Protein AF-A0A7V5FV81-F1 (afdb_monomer_lite)

Radius of gyration: 25.89 Å; chains: 1; bounding box: 70×44×74 Å

Foldseek 3Di:
DAPVLLVLLQLLVLQQCQVCPPPHPVLVVQQVVVPWDAADPVRLDGHPFTKGFPDWDQDPVLRWTWTWIDRPPDLAIEIHTEDDPCLLVPLPPLVVLVVSLVSNLVVLLVVVVCCCVVVVRDQVRYEYHHAASSLQSQLPSCLVRVHFYERELYAQPPDLPVDPQDDLDQSQVSQLDWDQPPVCVVVVHDCVSQVSQQVGYEYEFEAELDPCGQAVSSHVSCVVVNGTGYGYAYQYDHDPDNCSSDSSNSSVSSVVLVLLLQLAANVDDSRNVSSQQSLCPSRSVVSVVVVCVVLVSNVHDGNQKDKDFQSVPALVNLLDDAQQSLVCLVSLGRIGIPRTDCCVVCVPHSSPSVLDDPVSSSVSSQFSNQSSRLPAARPVNFWEWEAEPQNRDIGIHHDDDDDLPGAYEYHYHLEADDDDHDAAQHWYWYDHYVHPPVDDDTDGDGDYDPDDPDD

Secondary structure (DSSP, 8-state):
--HHHHHHHHHHHHHHHGGGGSS-HHHHHHHHHTPPEEE-TTSS-EEEEEEEEEEEEEETTTTEEEEEEEETTSS-EEEEE---TTTTT-TT-HHHHHHHHHHHHHHHHHHHHHHHHHHT--GGGEEEEEETHHHHHHHHHHHHHT-EEEEES-S----SSTTTT---S-HHHHHT-S-HHHHHHHTT--HHHHHHHHHHEEEEEEE-SSTT-S-HHHHHHHTTS----SEEEEEE-S--GGGGGSHHHHHHHHHHHHHHHTSB-TT--HHHHHHHHHTT-TTHHHHHHHHHHHTTGGGSPTT-BEEEE-TT--HHHHTT--HHHHHHHHTT-SEEEET---GGG-TTSTT-GGGS-HHHHHHHHHHHHHHH-TTS--TTSS-EEEEETTTTEEEEESSSS--TTSEEEEE--SS-------SS-EEEE--SS--TTTS-S---EEE-SS-----

pLDDT: mean 75.93, std 19.31, range [24.88, 98.44]

Structure (mmCIF, N/CA/C/O backbone):
data_AF-A0A7V5FV81-F1
#
_entry.id   AF-A0A7V5FV81-F1
#
loop_
_atom_site.group_PDB
_atom_site.id
_atom_site.type_symbol
_atom_site.label_atom_id
_atom_site.label_alt_id
_atom_site.label_comp_id
_atom_site.label_asym_id
_atom_site.label_entity_id
_atom_site.label_seq_id
_atom_site.pdbx_PDB_ins_code
_atom_site.Cartn_x
_atom_site.Cartn_y
_atom_site.Cartn_z
_atom_site.occupancy
_atom_site.B_iso_or_equiv
_atom_site.auth_seq_id
_atom_site.auth_comp_id
_atom_site.auth_asym_id
_atom_site.auth_atom_id
_atom_site.pdbx_PDB_model_num
ATOM 1 N N . MET A 1 1 ? 1.577 -15.491 2.944 1.00 59.72 1 MET A N 1
ATOM 2 C CA . MET A 1 1 ? 1.590 -14.155 2.323 1.00 59.72 1 MET A CA 1
ATOM 3 C C . MET A 1 1 ? 1.108 -14.258 0.894 1.00 59.72 1 MET A C 1
ATOM 5 O O . MET A 1 1 ? 1.432 -15.256 0.251 1.00 59.72 1 MET A O 1
ATOM 9 N N . SER A 1 2 ? 0.366 -13.258 0.423 1.00 72.44 2 SER A N 1
ATOM 10 C CA . SER A 1 2 ? -0.142 -13.234 -0.944 1.00 72.44 2 SER A CA 1
ATOM 11 C C . SER A 1 2 ? 1.021 -13.119 -1.934 1.00 72.44 2 SER A C 1
ATOM 13 O O . SER A 1 2 ? 2.073 -12.550 -1.624 1.00 72.44 2 SER A O 1
ATOM 15 N N . SER A 1 3 ? 0.848 -13.672 -3.135 1.00 80.81 3 SER A N 1
ATOM 16 C CA . SER A 1 3 ? 1.830 -13.530 -4.218 1.00 80.81 3 SER A CA 1
ATOM 17 C C . SER A 1 3 ? 2.039 -12.067 -4.614 1.00 80.81 3 SER A C 1
ATOM 19 O O . SER A 1 3 ? 3.129 -11.689 -5.023 1.00 80.81 3 SER A O 1
ATOM 21 N N . GLU A 1 4 ? 1.009 -11.237 -4.460 1.00 86.44 4 GLU A N 1
ATOM 22 C CA . GLU A 1 4 ? 1.041 -9.813 -4.788 1.00 86.44 4 GLU A CA 1
ATOM 23 C C . GLU A 1 4 ? 1.966 -9.016 -3.859 1.00 86.44 4 GLU A C 1
ATOM 25 O O . GLU A 1 4 ? 2.822 -8.284 -4.348 1.00 86.44 4 GLU A O 1
ATOM 30 N N . ASN A 1 5 ? 1.891 -9.224 -2.537 1.00 89.31 5 ASN A N 1
ATOM 31 C CA . ASN A 1 5 ? 2.769 -8.532 -1.582 1.00 89.31 5 ASN A CA 1
ATOM 32 C C . ASN A 1 5 ? 4.256 -8.832 -1.854 1.00 89.31 5 ASN A C 1
ATOM 34 O O . ASN A 1 5 ? 5.115 -7.965 -1.691 1.00 89.31 5 ASN A O 1
ATOM 38 N N . GLN A 1 6 ? 4.570 -10.062 -2.278 1.00 89.25 6 GLN A N 1
ATOM 39 C CA . GLN A 1 6 ? 5.933 -10.447 -2.658 1.00 89.25 6 GLN A CA 1
ATOM 40 C C . GLN A 1 6 ? 6.390 -9.727 -3.929 1.00 89.25 6 GLN A C 1
ATOM 42 O O . GLN A 1 6 ? 7.508 -9.221 -3.966 1.00 89.25 6 GLN A O 1
ATOM 47 N N . ILE A 1 7 ? 5.518 -9.630 -4.938 1.00 92.88 7 ILE A N 1
ATOM 48 C CA . ILE A 1 7 ? 5.812 -8.895 -6.173 1.00 92.88 7 ILE A CA 1
ATOM 49 C C . ILE A 1 7 ? 6.051 -7.414 -5.869 1.00 92.88 7 ILE A C 1
ATOM 51 O O . ILE A 1 7 ? 7.050 -6.874 -6.332 1.00 92.88 7 ILE A O 1
ATOM 55 N N . ILE A 1 8 ? 5.205 -6.771 -5.055 1.00 94.81 8 ILE A N 1
ATOM 56 C CA . ILE A 1 8 ? 5.376 -5.358 -4.674 1.00 94.81 8 ILE A CA 1
ATOM 57 C C . ILE A 1 8 ? 6.753 -5.132 -4.035 1.00 94.81 8 ILE A C 1
ATOM 59 O O . ILE A 1 8 ? 7.457 -4.195 -4.406 1.00 94.81 8 ILE A O 1
ATOM 63 N N . ARG A 1 9 ? 7.178 -6.011 -3.120 1.00 93.06 9 ARG A N 1
ATOM 64 C CA . ARG A 1 9 ? 8.507 -5.917 -2.497 1.00 93.06 9 ARG A CA 1
ATOM 65 C C . ARG A 1 9 ? 9.641 -6.103 -3.500 1.00 93.06 9 ARG A C 1
ATOM 67 O O . ARG A 1 9 ? 10.558 -5.286 -3.521 1.00 93.06 9 ARG A O 1
ATOM 74 N N . ASP A 1 10 ? 9.569 -7.135 -4.339 1.00 93.94 10 ASP A N 1
ATOM 75 C CA . ASP A 1 10 ? 10.595 -7.387 -5.353 1.00 93.94 10 ASP A CA 1
ATOM 76 C C . ASP A 1 10 ? 10.712 -6.200 -6.321 1.00 93.94 10 ASP A C 1
ATOM 78 O O . ASP A 1 10 ? 11.818 -5.750 -6.612 1.00 93.94 10 ASP A O 1
ATOM 82 N N . MET A 1 11 ? 9.587 -5.643 -6.779 1.00 96.44 11 MET A N 1
ATOM 83 C CA . MET A 1 11 ? 9.572 -4.480 -7.670 1.00 96.44 11 MET A CA 1
ATOM 84 C C . MET A 1 11 ? 10.125 -3.219 -6.989 1.00 96.44 11 MET A C 1
ATOM 86 O O . MET A 1 11 ? 10.848 -2.450 -7.628 1.00 96.44 11 MET A O 1
ATOM 90 N N . GLY A 1 12 ? 9.870 -3.026 -5.691 1.00 94.12 12 GLY A N 1
ATOM 91 C CA . GLY A 1 12 ? 10.460 -1.934 -4.911 1.00 94.12 12 GLY A CA 1
ATOM 92 C C . GLY A 1 12 ? 11.984 -2.053 -4.840 1.00 94.12 12 GLY A C 1
ATOM 93 O O . GLY A 1 12 ? 12.705 -1.111 -5.172 1.00 94.12 12 GLY A O 1
ATOM 94 N N . VAL A 1 13 ? 12.492 -3.248 -4.532 1.00 92.69 13 VAL A N 1
ATOM 95 C CA . VAL A 1 13 ? 13.935 -3.534 -4.525 1.00 92.69 13 VAL A CA 1
ATOM 96 C C . VAL A 1 13 ? 14.558 -3.324 -5.908 1.00 92.69 13 VAL A C 1
ATOM 98 O O . VAL A 1 13 ? 15.590 -2.668 -6.020 1.00 92.69 13 VAL A O 1
ATOM 101 N N . LEU A 1 14 ? 13.939 -3.825 -6.981 1.00 93.88 14 LEU A N 1
ATOM 102 C CA . LEU A 1 14 ? 14.444 -3.629 -8.346 1.00 93.88 14 LEU A CA 1
ATOM 103 C C . LEU A 1 14 ? 14.440 -2.149 -8.765 1.00 93.88 14 LEU A C 1
ATOM 105 O O . LEU A 1 14 ? 15.364 -1.699 -9.446 1.00 93.88 14 LEU A O 1
ATOM 109 N N . SER A 1 15 ? 13.443 -1.378 -8.321 1.00 93.06 15 SER A N 1
ATOM 110 C CA . SER A 1 15 ? 13.391 0.073 -8.535 1.00 93.06 15 SER A CA 1
ATOM 111 C C . SER A 1 15 ? 14.538 0.793 -7.829 1.00 93.06 15 SER A C 1
ATOM 113 O O . SER A 1 15 ? 15.121 1.709 -8.404 1.00 93.06 15 SER A O 1
ATOM 115 N N . ASP A 1 16 ? 14.913 0.364 -6.625 1.00 90.44 16 ASP A N 1
ATOM 116 C CA . ASP A 1 16 ? 16.057 0.912 -5.891 1.00 90.44 16 ASP A CA 1
ATOM 117 C C . ASP A 1 16 ? 17.398 0.515 -6.543 1.00 90.44 16 ASP A C 1
ATOM 119 O O . ASP A 1 16 ? 18.258 1.357 -6.809 1.00 90.44 16 ASP A O 1
ATOM 123 N N . ILE A 1 17 ? 17.535 -0.752 -6.953 1.00 88.50 17 ILE A N 1
ATOM 124 C CA . ILE A 1 17 ? 18.710 -1.262 -7.683 1.00 88.50 17 ILE A CA 1
ATOM 125 C C . ILE A 1 17 ? 18.955 -0.482 -8.983 1.00 88.50 17 ILE A C 1
ATOM 127 O O . ILE A 1 17 ? 20.112 -0.293 -9.365 1.00 88.50 17 ILE A O 1
ATOM 131 N N . SER A 1 18 ? 17.911 0.036 -9.639 1.00 88.62 18 SER A N 1
ATOM 132 C CA . SER A 1 18 ? 18.058 0.868 -10.843 1.00 88.62 18 SER A CA 1
ATOM 133 C C . SER A 1 18 ? 18.879 2.151 -10.623 1.00 88.62 18 SER A C 1
ATOM 135 O O . SER A 1 18 ? 19.394 2.716 -11.582 1.00 88.62 18 SER A O 1
ATOM 137 N N . TYR A 1 19 ? 19.077 2.605 -9.378 1.00 84.94 19 TYR A N 1
ATOM 138 C CA . TYR A 1 19 ? 19.985 3.715 -9.059 1.00 84.94 19 TYR A CA 1
ATOM 139 C C . TYR A 1 19 ? 21.459 3.295 -8.994 1.00 84.94 19 TYR A C 1
ATOM 141 O O . TYR A 1 19 ? 22.344 4.143 -9.127 1.00 84.94 19 TYR A O 1
ATOM 149 N N . SER A 1 20 ? 21.736 1.996 -8.849 1.00 76.19 20 SER A N 1
ATOM 150 C CA . SER A 1 20 ? 23.089 1.428 -8.755 1.00 76.19 20 SER A CA 1
ATOM 151 C C . SER A 1 20 ? 23.817 1.351 -10.105 1.00 76.19 20 SER A C 1
ATOM 153 O O . SER A 1 20 ? 24.991 0.982 -10.153 1.00 76.19 20 SER A O 1
ATOM 155 N N . SER A 1 21 ? 23.142 1.686 -11.213 1.00 60.81 21 SER A N 1
ATOM 156 C CA . SER A 1 21 ? 23.729 1.757 -12.558 1.00 60.81 21 SER A CA 1
ATOM 157 C C . SER A 1 21 ? 24.566 3.017 -12.806 1.00 60.81 21 SER A C 1
ATOM 159 O O . SER A 1 21 ? 25.244 3.098 -13.825 1.00 60.81 21 SER A O 1
ATOM 161 N N . TYR A 1 22 ? 24.550 3.996 -11.899 1.00 45.25 22 TYR A N 1
ATOM 162 C CA . TYR A 1 22 ? 25.359 5.209 -12.014 1.00 45.25 22 TYR A CA 1
ATOM 163 C C . TYR A 1 22 ? 26.758 4.978 -11.413 1.00 45.25 22 TYR A C 1
ATOM 165 O O . TYR A 1 22 ? 26.879 4.665 -10.232 1.00 45.25 22 TYR A O 1
ATOM 173 N N . ASP A 1 23 ? 27.808 5.079 -12.236 1.00 50.47 23 ASP A N 1
ATOM 174 C CA . ASP A 1 23 ? 29.237 4.883 -11.898 1.00 50.47 23 ASP A CA 1
ATOM 175 C C . ASP A 1 23 ? 29.653 3.501 -11.327 1.00 50.47 23 ASP A C 1
ATOM 177 O O . ASP A 1 23 ? 30.820 3.293 -10.983 1.00 50.47 23 ASP A O 1
ATOM 181 N N . GLY A 1 24 ? 28.742 2.527 -11.238 1.00 58.06 24 GLY A N 1
ATOM 182 C CA . GLY A 1 24 ? 28.973 1.274 -10.517 1.00 58.06 24 GLY A CA 1
ATOM 183 C C . GLY A 1 24 ? 29.456 0.097 -11.372 1.00 58.06 24 GLY A C 1
ATOM 184 O O . GLY A 1 24 ? 28.773 -0.343 -12.296 1.00 58.06 24 GLY A O 1
ATOM 185 N N . GLU A 1 25 ? 30.562 -0.534 -10.959 1.00 73.25 25 GLU A N 1
ATOM 186 C CA . GLU A 1 25 ? 30.933 -1.891 -11.397 1.00 73.25 25 GLU A CA 1
ATOM 187 C C . GLU A 1 25 ? 29.826 -2.917 -11.090 1.00 73.25 25 GLU A C 1
ATOM 189 O O . GLU A 1 25 ? 29.790 -3.960 -11.726 1.00 73.25 25 GLU A O 1
ATOM 194 N N . PHE A 1 26 ? 28.899 -2.643 -10.161 1.00 83.94 26 PHE A N 1
ATOM 195 C CA . PHE A 1 26 ? 27.901 -3.609 -9.689 1.00 83.94 26 PHE A CA 1
ATOM 196 C C . PHE A 1 26 ? 27.004 -4.169 -10.805 1.00 83.94 26 PHE A C 1
ATOM 198 O O . PHE A 1 26 ? 27.049 -5.375 -11.061 1.00 83.94 26 PHE A O 1
ATOM 205 N N . ILE A 1 27 ? 26.214 -3.329 -11.488 1.00 85.69 27 ILE A N 1
ATOM 206 C CA . ILE A 1 27 ? 25.297 -3.790 -12.548 1.00 85.69 27 ILE A CA 1
ATOM 207 C C . ILE A 1 27 ? 26.083 -4.334 -13.740 1.00 85.69 27 ILE A C 1
ATOM 209 O O . ILE A 1 27 ? 25.746 -5.394 -14.263 1.00 85.69 27 ILE A O 1
ATOM 213 N N . GLN A 1 28 ? 27.171 -3.660 -14.125 1.00 84.75 28 GLN A N 1
ATOM 214 C CA . GLN A 1 28 ? 28.028 -4.113 -15.223 1.00 84.75 28 GLN A CA 1
ATOM 215 C C . GLN A 1 28 ? 28.618 -5.496 -14.933 1.00 84.75 28 GLN A C 1
ATOM 217 O O . GLN A 1 28 ? 28.625 -6.353 -15.810 1.00 84.75 28 GLN A O 1
ATOM 222 N N . ASN A 1 29 ? 29.055 -5.747 -13.699 1.00 87.62 29 ASN A N 1
ATOM 223 C CA . ASN A 1 29 ? 29.568 -7.038 -13.263 1.00 87.62 29 ASN A CA 1
ATOM 224 C C . ASN A 1 29 ? 28.472 -8.112 -13.264 1.00 87.62 29 ASN A C 1
ATOM 226 O O . ASN A 1 29 ? 28.736 -9.221 -13.724 1.00 87.62 29 ASN A O 1
ATOM 230 N N . HIS A 1 30 ? 27.257 -7.797 -12.798 1.00 89.81 30 HIS A N 1
ATOM 231 C CA . HIS A 1 30 ? 26.136 -8.745 -12.818 1.00 89.81 30 HIS A CA 1
ATOM 232 C C . HIS A 1 30 ? 25.730 -9.116 -14.242 1.00 89.81 30 HIS A C 1
ATOM 234 O O . HIS A 1 30 ? 25.553 -10.297 -14.531 1.00 89.81 30 HIS A O 1
ATOM 240 N N . PHE A 1 31 ? 25.674 -8.132 -15.137 1.00 90.12 31 PHE A N 1
ATOM 241 C CA . PHE A 1 31 ? 25.399 -8.340 -16.553 1.00 90.12 31 PHE A CA 1
ATOM 242 C C . PHE A 1 31 ? 26.512 -9.149 -17.242 1.00 90.12 31 PHE A C 1
ATOM 244 O O . PHE A 1 31 ? 26.258 -10.213 -17.799 1.00 90.12 31 PHE A O 1
ATOM 251 N N . GLN A 1 32 ? 27.772 -8.705 -17.152 1.00 90.38 32 GLN A N 1
ATOM 252 C CA . GLN A 1 32 ? 28.905 -9.337 -17.846 1.00 90.38 32 GLN A CA 1
ATOM 253 C C . GLN A 1 32 ? 29.186 -10.766 -17.373 1.00 90.38 32 GLN A C 1
ATOM 255 O O . GLN A 1 32 ? 29.619 -11.602 -18.167 1.00 90.38 32 GLN A O 1
ATOM 260 N N . ASN A 1 33 ? 28.962 -11.048 -16.088 1.00 91.69 33 ASN A N 1
ATOM 261 C CA . ASN A 1 33 ? 29.232 -12.358 -15.498 1.00 91.69 33 ASN A CA 1
ATOM 262 C C . ASN A 1 33 ? 27.968 -13.202 -15.299 1.00 91.69 33 ASN A C 1
ATOM 264 O O . ASN A 1 33 ? 28.068 -14.302 -14.755 1.00 91.69 33 ASN A O 1
ATOM 268 N N . ASN A 1 34 ? 26.800 -12.717 -15.739 1.00 89.88 34 ASN A N 1
ATOM 269 C CA . ASN A 1 34 ? 25.516 -13.404 -15.610 1.00 89.88 34 ASN A CA 1
ATOM 270 C C . ASN A 1 34 ? 25.235 -13.849 -14.158 1.00 89.88 34 ASN A C 1
ATOM 272 O O . ASN A 1 34 ? 24.881 -15.001 -13.892 1.00 89.88 34 ASN A O 1
ATOM 276 N N . ILE A 1 35 ? 25.469 -12.938 -13.210 1.00 90.25 35 ILE A N 1
ATOM 277 C CA . ILE A 1 35 ? 25.268 -13.173 -11.776 1.00 90.25 35 ILE A CA 1
ATOM 278 C C . ILE A 1 35 ? 23.822 -12.786 -11.441 1.00 90.25 35 ILE A C 1
ATOM 280 O O . ILE A 1 35 ? 23.442 -11.638 -11.680 1.00 90.25 35 ILE A O 1
ATOM 284 N N . PRO A 1 36 ? 22.999 -13.701 -10.898 1.00 91.56 36 PRO A N 1
ATOM 285 C CA . PRO A 1 36 ? 21.657 -13.357 -10.447 1.00 91.56 36 PRO A CA 1
ATOM 286 C C . PRO A 1 36 ? 21.685 -12.403 -9.247 1.00 91.56 36 PRO A C 1
ATOM 288 O O . PRO A 1 36 ? 22.417 -12.623 -8.284 1.00 91.56 36 PRO A O 1
ATOM 291 N N . LEU A 1 37 ? 20.833 -11.385 -9.286 1.00 90.81 37 LEU A N 1
ATOM 292 C CA . LEU A 1 37 ? 20.452 -10.565 -8.146 1.00 90.81 37 LEU A CA 1
ATOM 293 C C . LEU A 1 37 ? 19.580 -11.412 -7.217 1.00 90.81 37 LEU A C 1
ATOM 295 O O . LEU A 1 37 ? 18.519 -11.883 -7.628 1.00 90.81 37 LEU A O 1
ATOM 299 N N . THR A 1 38 ? 20.022 -11.613 -5.978 1.00 87.44 38 THR A N 1
ATOM 300 C CA . THR A 1 38 ? 19.276 -12.374 -4.959 1.00 87.44 38 THR A CA 1
ATOM 301 C C . THR A 1 38 ? 19.127 -11.586 -3.672 1.00 87.44 38 THR A C 1
ATOM 303 O O . THR A 1 38 ? 18.023 -11.339 -3.216 1.00 87.44 38 THR A O 1
ATOM 306 N N . ALA A 1 39 ? 20.247 -11.182 -3.093 1.00 82.31 39 ALA A N 1
ATOM 307 C CA . ALA A 1 39 ? 20.354 -10.379 -1.890 1.00 82.31 39 ALA A CA 1
ATOM 308 C C . ALA A 1 39 ? 21.777 -9.825 -1.856 1.00 82.31 39 ALA A C 1
ATOM 310 O O . ALA A 1 39 ? 22.673 -10.399 -2.487 1.00 82.31 39 ALA A O 1
ATOM 311 N N . ASN A 1 40 ? 22.004 -8.751 -1.117 1.00 70.88 40 ASN A N 1
ATOM 312 C CA . ASN A 1 40 ? 23.357 -8.278 -0.856 1.00 70.88 40 ASN A CA 1
ATOM 313 C C . ASN A 1 40 ? 23.880 -8.761 0.509 1.00 70.88 40 ASN A C 1
ATOM 315 O O . ASN A 1 40 ? 23.124 -9.179 1.384 1.00 70.88 40 ASN A O 1
ATOM 319 N N . GLU A 1 41 ? 25.206 -8.751 0.672 1.00 62.34 41 GLU A N 1
ATOM 320 C CA . GLU A 1 41 ? 25.875 -9.358 1.834 1.00 62.34 41 GLU A CA 1
ATOM 321 C C . GLU A 1 41 ? 25.563 -8.658 3.165 1.00 62.34 41 GLU A C 1
ATOM 323 O O . GLU A 1 41 ? 25.585 -9.304 4.211 1.00 62.34 41 GLU A O 1
ATOM 328 N N . ASP A 1 42 ? 25.269 -7.356 3.135 1.00 67.00 42 ASP A N 1
ATOM 329 C CA . ASP A 1 42 ? 24.885 -6.578 4.319 1.00 67.00 42 ASP A CA 1
ATOM 330 C C . ASP A 1 42 ? 23.383 -6.679 4.650 1.00 67.00 42 ASP A C 1
ATOM 332 O O . ASP A 1 42 ? 22.947 -6.152 5.673 1.00 67.00 42 ASP A O 1
ATOM 336 N N . GLY A 1 43 ? 22.605 -7.381 3.816 1.00 65.31 43 GLY A N 1
ATOM 337 C CA . GLY A 1 43 ? 21.170 -7.576 3.987 1.00 65.31 43 GLY A CA 1
ATOM 338 C C . GLY A 1 43 ? 20.309 -6.348 3.684 1.00 65.31 43 GLY A C 1
ATOM 339 O O . GLY A 1 43 ? 19.121 -6.385 3.994 1.00 65.31 43 GLY A O 1
ATOM 340 N N . SER A 1 44 ? 20.861 -5.280 3.089 1.00 65.31 44 SER A N 1
ATOM 341 C CA . SER A 1 44 ? 20.089 -4.079 2.732 1.00 65.31 44 SER A CA 1
ATOM 342 C C . SER A 1 44 ? 18.972 -4.345 1.713 1.00 65.31 44 SER A C 1
ATOM 344 O O . SER A 1 44 ? 17.982 -3.617 1.698 1.00 65.31 44 SER A O 1
ATOM 346 N N . PHE A 1 45 ? 19.073 -5.415 0.913 1.00 73.94 45 PHE A N 1
ATOM 347 C CA . PHE A 1 45 ? 17.954 -5.927 0.126 1.00 73.94 45 PHE A CA 1
ATOM 348 C C . PHE A 1 45 ? 17.964 -7.455 -0.007 1.00 73.94 45 PHE A C 1
ATOM 350 O O . PHE A 1 45 ? 19.010 -8.108 0.002 1.00 73.94 45 PHE A O 1
ATOM 357 N N . SER A 1 46 ? 16.773 -8.023 -0.204 1.00 84.06 46 SER A N 1
ATOM 358 C CA . SER A 1 46 ? 16.565 -9.428 -0.553 1.00 84.06 46 SER A CA 1
ATOM 359 C C . SER A 1 46 ? 15.357 -9.553 -1.474 1.00 84.06 46 SER A C 1
ATOM 361 O O . SER A 1 46 ? 14.312 -8.959 -1.212 1.00 84.06 46 SER A O 1
ATOM 363 N N . LEU A 1 47 ? 15.513 -10.318 -2.549 1.00 89.44 47 LEU A N 1
ATOM 364 C CA . LEU A 1 47 ? 14.474 -10.629 -3.519 1.00 89.44 47 LEU A CA 1
ATOM 365 C C . LEU A 1 47 ? 13.896 -12.009 -3.214 1.00 89.44 47 LEU A C 1
ATOM 367 O O . LEU A 1 47 ? 14.625 -12.971 -2.957 1.00 89.44 47 LEU A O 1
ATOM 371 N N . SER A 1 48 ? 12.574 -12.125 -3.288 1.00 87.00 48 SER A N 1
ATOM 372 C CA . SER A 1 48 ? 11.873 -13.398 -3.115 1.00 87.00 48 SER A CA 1
ATOM 373 C C . SER A 1 48 ? 12.221 -14.396 -4.224 1.00 87.00 48 SER A C 1
ATOM 375 O O . SER A 1 48 ? 12.255 -15.607 -3.997 1.00 87.00 48 SER A O 1
ATOM 377 N N . THR A 1 49 ? 12.519 -13.878 -5.421 1.00 87.62 49 THR A N 1
ATOM 378 C CA . THR A 1 49 ? 12.992 -14.645 -6.573 1.00 87.62 49 THR A CA 1
ATOM 379 C C . THR A 1 49 ? 14.276 -14.031 -7.138 1.00 87.62 49 THR A C 1
ATOM 381 O O . THR A 1 49 ? 14.374 -12.812 -7.209 1.00 87.62 49 THR A O 1
ATOM 384 N N . PRO A 1 50 ? 15.253 -14.831 -7.602 1.00 93.12 50 PRO A N 1
ATOM 385 C CA . PRO A 1 50 ? 16.431 -14.298 -8.279 1.00 93.12 50 PRO A CA 1
ATOM 386 C C . PRO A 1 50 ? 16.105 -13.637 -9.629 1.00 93.12 50 PRO A C 1
ATOM 388 O O . PRO A 1 50 ? 15.375 -14.217 -10.438 1.00 93.12 50 PRO A O 1
ATOM 391 N N . TYR A 1 51 ? 16.738 -12.506 -9.948 1.00 95.31 51 TYR A N 1
ATOM 392 C CA . TYR A 1 51 ? 16.629 -11.839 -11.258 1.00 95.31 51 TYR A CA 1
ATOM 393 C C . TYR A 1 51 ? 18.000 -11.679 -11.916 1.00 95.31 51 TYR A C 1
ATOM 395 O O . TYR A 1 51 ? 18.962 -11.290 -11.266 1.00 95.31 51 TYR A O 1
ATOM 403 N N . THR A 1 52 ? 18.117 -11.950 -13.210 1.00 94.75 52 THR A N 1
ATOM 404 C CA . THR A 1 52 ? 19.357 -11.748 -13.972 1.00 94.75 52 THR A CA 1
ATOM 405 C C . THR A 1 52 ? 19.229 -10.505 -14.839 1.00 94.75 52 THR A C 1
ATOM 407 O O . THR A 1 52 ? 18.249 -10.370 -15.565 1.00 94.75 52 THR A O 1
ATOM 410 N N . VAL A 1 53 ? 20.213 -9.606 -14.783 1.00 93.88 53 VAL A N 1
ATOM 411 C CA . VAL A 1 53 ? 20.299 -8.470 -15.714 1.00 93.88 53 VAL A CA 1
ATOM 412 C C . VAL A 1 53 ? 20.690 -9.013 -17.084 1.00 93.88 53 VAL A C 1
ATOM 414 O O . VAL A 1 53 ? 21.743 -9.637 -17.206 1.00 93.88 53 VAL A O 1
ATOM 417 N N . ILE A 1 54 ? 19.850 -8.791 -18.092 1.00 94.31 54 ILE A N 1
ATOM 418 C CA . ILE A 1 54 ? 20.062 -9.306 -19.454 1.00 94.31 54 ILE A CA 1
ATOM 419 C C . ILE A 1 54 ? 20.264 -8.208 -20.498 1.00 94.31 54 ILE A C 1
ATOM 421 O O . ILE A 1 54 ? 20.762 -8.513 -21.577 1.00 94.31 54 ILE A O 1
ATOM 425 N N . ASP A 1 55 ? 19.917 -6.960 -20.179 1.00 94.25 55 ASP A N 1
ATOM 426 C CA . ASP A 1 55 ? 20.306 -5.769 -20.938 1.00 94.25 55 ASP A CA 1
ATOM 427 C C . ASP A 1 55 ? 20.133 -4.510 -20.067 1.00 94.25 55 ASP A C 1
ATOM 429 O O . ASP A 1 55 ? 19.542 -4.563 -18.982 1.00 94.25 55 ASP A O 1
ATOM 433 N N . TYR A 1 56 ? 20.660 -3.372 -20.510 1.00 93.00 56 TYR A N 1
ATOM 434 C CA . TYR A 1 56 ? 20.479 -2.079 -19.860 1.00 93.00 56 TYR A CA 1
ATOM 435 C C . TYR A 1 56 ? 20.741 -0.918 -20.823 1.00 93.00 56 TYR A C 1
ATOM 437 O O . TYR A 1 56 ? 21.472 -1.031 -21.805 1.00 93.00 56 TYR A O 1
ATOM 445 N N . ILE A 1 57 ? 20.197 0.247 -20.488 1.00 89.88 57 ILE A N 1
ATOM 446 C CA . ILE A 1 57 ? 20.500 1.510 -21.158 1.00 89.88 57 ILE A CA 1
ATOM 447 C C . ILE A 1 57 ? 21.030 2.515 -20.145 1.00 89.88 57 ILE A C 1
ATOM 449 O O . ILE A 1 57 ? 20.513 2.656 -19.037 1.00 89.88 57 ILE A O 1
ATOM 453 N N . ASP A 1 58 ? 22.075 3.222 -20.557 1.00 86.94 58 ASP A N 1
ATOM 454 C CA . ASP A 1 58 ? 22.641 4.359 -19.848 1.00 86.94 58 ASP A CA 1
ATOM 455 C C . ASP A 1 58 ? 23.057 5.412 -20.876 1.00 86.94 58 ASP A C 1
ATOM 457 O O . ASP A 1 58 ? 24.067 5.265 -21.571 1.00 86.94 58 ASP A O 1
ATOM 461 N N . THR A 1 59 ? 22.230 6.446 -21.043 1.00 79.50 59 THR A N 1
ATOM 462 C CA . THR A 1 59 ? 22.470 7.493 -22.039 1.00 79.50 59 THR A CA 1
ATOM 463 C C . THR A 1 59 ? 22.616 8.871 -21.389 1.00 79.50 59 THR A C 1
ATOM 465 O O . THR A 1 59 ? 21.635 9.465 -20.934 1.00 79.50 59 THR A O 1
ATOM 468 N N . PRO A 1 60 ? 23.822 9.470 -21.432 1.00 74.31 60 PRO A N 1
ATOM 469 C CA . PRO A 1 60 ? 24.047 10.823 -20.925 1.00 74.31 60 PRO A CA 1
ATOM 470 C C . PRO A 1 60 ? 23.236 11.907 -21.652 1.00 74.31 60 PRO A C 1
ATOM 472 O O . PRO A 1 60 ? 23.081 13.007 -21.132 1.00 74.31 60 PRO A O 1
ATOM 475 N N . VAL A 1 61 ? 22.741 11.628 -22.867 1.00 72.12 61 VAL A N 1
ATOM 476 C CA . VAL A 1 61 ? 22.049 12.613 -23.718 1.00 72.12 61 VAL A CA 1
ATOM 477 C C . VAL A 1 61 ? 20.646 12.921 -23.199 1.00 72.12 61 VAL A C 1
ATOM 479 O O . VAL A 1 61 ? 20.251 14.084 -23.165 1.00 72.12 61 VAL A O 1
ATOM 482 N N . THR A 1 62 ? 19.893 11.894 -22.804 1.00 68.56 62 THR A N 1
ATOM 483 C CA . THR A 1 62 ? 18.544 12.046 -22.234 1.00 68.56 62 THR A CA 1
ATOM 484 C C . THR A 1 62 ? 18.530 11.847 -20.720 1.00 68.56 62 THR A C 1
ATOM 486 O O . THR A 1 62 ? 17.496 12.073 -20.098 1.00 68.56 62 THR A O 1
ATOM 489 N N . ASN A 1 63 ? 19.662 11.446 -20.123 1.00 77.69 63 ASN A N 1
ATOM 490 C CA . ASN A 1 63 ? 19.778 11.012 -18.727 1.00 77.69 63 ASN A CA 1
ATOM 491 C C . ASN A 1 63 ? 18.828 9.846 -18.379 1.00 77.69 63 ASN A C 1
ATOM 493 O O . ASN A 1 63 ? 18.491 9.640 -17.213 1.00 77.69 63 ASN A O 1
ATOM 497 N N . MET A 1 64 ? 18.383 9.108 -19.402 1.00 84.31 64 MET A N 1
ATOM 498 C CA . MET A 1 64 ? 17.548 7.923 -19.258 1.00 84.31 64 MET A CA 1
ATOM 499 C C . MET A 1 64 ? 18.439 6.748 -18.854 1.00 84.31 64 MET A C 1
ATOM 501 O O . MET A 1 64 ? 19.482 6.506 -19.474 1.00 84.31 64 MET A O 1
ATOM 505 N N . GLN A 1 65 ? 18.008 6.032 -17.817 1.00 89.25 65 GLN A N 1
ATOM 506 C CA . GLN A 1 65 ? 18.628 4.790 -17.382 1.00 89.25 65 GLN A CA 1
ATOM 507 C C . GLN A 1 65 ? 17.557 3.754 -17.050 1.00 89.25 65 GLN A C 1
ATOM 509 O O . GLN A 1 65 ? 16.568 4.067 -16.379 1.00 89.25 65 GLN A O 1
ATOM 514 N N . ALA A 1 66 ? 17.767 2.525 -17.511 1.00 93.94 66 ALA A N 1
ATOM 515 C CA . ALA A 1 66 ? 16.883 1.409 -17.219 1.00 93.94 66 ALA A CA 1
ATOM 516 C C . ALA A 1 66 ? 17.613 0.069 -17.321 1.00 93.94 66 ALA A C 1
ATOM 518 O O . ALA A 1 66 ? 18.604 -0.062 -18.041 1.00 93.94 66 ALA A O 1
ATOM 519 N N . LEU A 1 67 ? 17.089 -0.929 -16.615 1.00 95.19 67 LEU A N 1
ATOM 520 C CA . LEU A 1 67 ? 17.558 -2.312 -16.649 1.00 95.19 67 LEU A CA 1
ATOM 521 C C . LEU A 1 67 ? 16.484 -3.192 -17.277 1.00 95.19 67 LEU A C 1
ATOM 523 O O . LEU A 1 67 ? 15.322 -3.051 -16.911 1.00 95.19 67 LEU A O 1
ATOM 527 N N . LEU A 1 68 ? 16.873 -4.131 -18.137 1.00 97.00 68 LEU A N 1
ATOM 528 C CA . LEU A 1 68 ? 16.059 -5.291 -18.482 1.00 97.00 68 LEU A CA 1
ATOM 529 C C . LEU A 1 68 ? 16.535 -6.479 -17.644 1.00 97.00 68 LEU A C 1
ATOM 531 O O . LEU A 1 68 ? 17.697 -6.892 -17.707 1.00 97.00 68 LEU A O 1
ATOM 535 N N . LEU A 1 69 ? 15.622 -7.043 -16.863 1.00 96.62 69 LEU A N 1
ATOM 536 C CA . LEU A 1 69 ? 15.873 -8.184 -16.001 1.00 96.62 69 LEU A CA 1
ATOM 537 C C . LEU A 1 69 ? 14.980 -9.355 -16.395 1.00 96.62 69 LEU A C 1
ATOM 539 O O . LEU A 1 69 ? 13.800 -9.173 -16.674 1.00 96.62 69 LEU A O 1
ATOM 543 N N . GLN A 1 70 ? 15.524 -10.564 -16.347 1.00 97.12 70 GLN A N 1
ATOM 544 C CA . GLN A 1 70 ? 14.756 -11.798 -16.454 1.00 97.12 70 GLN A CA 1
ATOM 545 C C . GLN A 1 70 ? 14.619 -12.426 -15.072 1.00 97.12 70 GLN A C 1
ATOM 547 O O . GLN A 1 70 ? 15.609 -12.615 -14.359 1.00 97.12 70 GLN A O 1
ATOM 552 N N . LYS A 1 71 ? 13.402 -12.805 -14.695 1.00 95.94 71 LYS A N 1
ATOM 553 C CA . LYS A 1 71 ? 13.176 -13.642 -13.520 1.00 95.94 71 LYS A CA 1
ATOM 554 C C . LYS A 1 71 ? 13.800 -15.014 -13.781 1.00 95.94 71 LYS A C 1
ATOM 556 O O . LYS A 1 71 ? 13.423 -15.728 -14.713 1.00 95.94 71 LYS A O 1
ATOM 561 N N . THR A 1 72 ? 14.802 -15.366 -12.980 1.00 90.12 72 THR A N 1
ATOM 562 C CA . THR A 1 72 ? 15.753 -16.443 -13.293 1.00 90.12 72 THR A CA 1
ATOM 563 C C . THR A 1 72 ? 15.037 -17.772 -13.516 1.00 90.12 72 THR A C 1
ATOM 565 O O . THR A 1 72 ? 14.341 -18.271 -12.634 1.00 90.12 72 THR A O 1
ATOM 568 N N . GLY A 1 73 ? 15.247 -18.373 -14.690 1.00 85.88 73 GLY A N 1
ATOM 569 C CA . GLY A 1 73 ? 14.658 -19.667 -15.042 1.00 85.88 73 GLY A CA 1
ATOM 570 C C . GLY A 1 73 ? 13.192 -19.608 -15.483 1.00 85.88 73 GLY A C 1
ATOM 571 O O . GLY A 1 73 ? 12.557 -20.658 -15.575 1.00 85.88 73 GLY A O 1
ATOM 572 N N . THR A 1 74 ? 12.663 -18.416 -15.760 1.00 93.44 74 THR A N 1
ATOM 573 C CA . THR A 1 74 ? 11.308 -18.201 -16.285 1.00 93.44 74 THR A CA 1
ATOM 574 C C . THR A 1 74 ? 11.342 -17.340 -17.546 1.00 93.44 74 THR A C 1
ATOM 576 O O . THR A 1 74 ? 12.372 -16.749 -17.862 1.00 93.44 74 THR A O 1
ATOM 579 N N . ASP A 1 75 ? 10.213 -17.260 -18.244 1.00 94.81 75 ASP A N 1
ATOM 580 C CA . ASP A 1 75 ? 10.016 -16.370 -19.395 1.00 94.81 75 ASP A CA 1
ATOM 581 C C . ASP A 1 75 ? 9.382 -15.030 -18.978 1.00 94.81 75 ASP A C 1
ATOM 583 O O . ASP A 1 75 ? 8.715 -14.378 -19.767 1.00 94.81 75 ASP A O 1
ATOM 587 N N . ASP A 1 76 ? 9.540 -14.640 -17.706 1.00 97.06 76 ASP A N 1
ATOM 588 C CA . ASP A 1 76 ? 9.016 -13.384 -17.173 1.00 97.06 76 ASP A CA 1
ATOM 589 C C . ASP A 1 76 ? 10.135 -12.350 -17.028 1.00 97.06 76 ASP A C 1
ATOM 591 O O . ASP A 1 76 ? 11.224 -12.636 -16.513 1.00 97.06 76 ASP A O 1
ATOM 595 N N . TYR A 1 77 ? 9.832 -11.119 -17.424 1.00 98.31 77 TYR A N 1
ATOM 596 C CA . TYR A 1 77 ? 10.777 -10.019 -17.521 1.00 98.31 77 TYR A CA 1
ATOM 597 C C . TYR A 1 77 ? 10.302 -8.791 -16.751 1.00 98.31 77 TYR A C 1
ATOM 599 O O . TYR A 1 77 ? 9.107 -8.551 -16.553 1.00 98.31 77 TYR A O 1
ATOM 607 N N . VAL A 1 78 ? 11.271 -7.984 -16.332 1.00 98.38 78 VAL A N 1
ATOM 608 C CA . VAL A 1 78 ? 11.058 -6.708 -15.658 1.00 98.38 78 VAL A CA 1
ATOM 609 C C . VAL A 1 78 ? 11.918 -5.651 -16.329 1.00 98.38 78 VAL A C 1
ATOM 611 O O . VAL A 1 78 ? 13.109 -5.873 -16.532 1.00 98.38 78 VAL A O 1
ATOM 614 N N . ILE A 1 7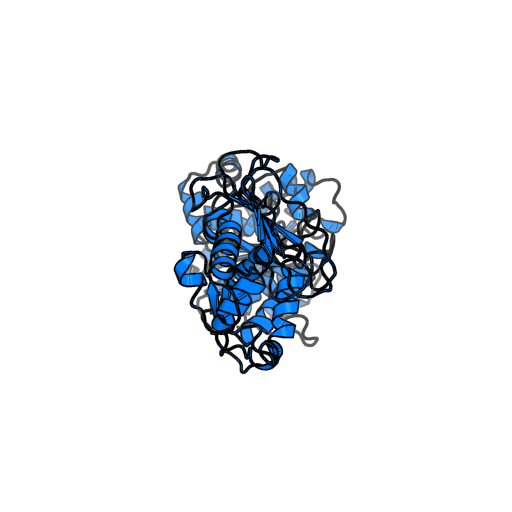9 ? 11.341 -4.490 -16.625 1.00 98.25 79 ILE A N 1
ATOM 615 C CA . ILE A 1 79 ? 12.112 -3.284 -16.921 1.00 98.25 79 ILE A CA 1
ATOM 616 C C . ILE A 1 79 ? 12.026 -2.337 -15.730 1.00 98.25 79 ILE A C 1
ATOM 618 O O . ILE A 1 79 ? 10.937 -1.908 -15.353 1.00 98.25 79 ILE A O 1
ATOM 622 N N . ALA A 1 80 ? 13.180 -2.020 -15.143 1.00 96.94 80 ALA A N 1
ATOM 623 C CA . ALA A 1 80 ? 13.295 -1.109 -14.010 1.00 96.94 80 ALA A CA 1
ATOM 624 C C . ALA A 1 80 ? 13.861 0.242 -14.466 1.00 96.94 80 ALA A C 1
ATOM 626 O O . ALA A 1 80 ? 15.019 0.312 -14.881 1.00 96.94 80 ALA A O 1
ATOM 627 N N . PHE A 1 81 ? 13.058 1.305 -14.392 1.00 94.06 81 PHE A N 1
ATOM 628 C CA . PHE A 1 81 ? 13.455 2.670 -14.736 1.00 94.06 81 PHE A CA 1
ATOM 629 C C . PHE A 1 81 ? 14.034 3.403 -13.530 1.00 94.06 81 PHE A C 1
ATOM 631 O O . PHE A 1 81 ? 13.401 3.483 -12.471 1.00 94.06 81 PHE A O 1
ATOM 638 N N . ARG A 1 82 ? 15.186 4.049 -13.724 1.00 90.50 82 ARG A N 1
ATOM 639 C CA . ARG A 1 82 ? 15.734 4.962 -12.720 1.00 90.50 82 ARG A CA 1
ATOM 640 C C . ARG A 1 82 ? 14.942 6.265 -12.686 1.00 90.50 82 ARG A C 1
ATOM 642 O O . ARG A 1 82 ? 14.590 6.823 -13.724 1.00 90.50 82 ARG A O 1
ATOM 649 N N . GLY A 1 83 ? 14.743 6.810 -11.489 1.00 80.81 83 GLY A N 1
ATOM 650 C CA . GLY A 1 83 ? 14.325 8.199 -11.317 1.00 80.81 83 GLY A CA 1
ATOM 651 C C . GLY A 1 83 ? 15.462 9.217 -11.488 1.00 80.81 83 GLY A C 1
ATOM 652 O O . GLY A 1 83 ? 16.526 8.940 -12.047 1.00 80.81 83 GLY A O 1
ATOM 653 N N . THR A 1 84 ? 15.245 10.435 -10.985 1.00 73.19 84 THR A N 1
ATOM 654 C CA . THR A 1 84 ? 16.257 11.510 -11.001 1.00 73.19 84 THR A CA 1
ATOM 655 C C . THR A 1 84 ? 17.037 11.523 -9.684 1.00 73.19 84 THR A C 1
ATOM 657 O O . THR A 1 84 ? 16.424 11.508 -8.623 1.00 73.19 84 THR A O 1
ATOM 660 N N . GLN A 1 85 ? 18.375 11.582 -9.731 1.00 58.81 85 GLN A N 1
ATOM 661 C CA . GLN A 1 85 ? 19.222 11.636 -8.523 1.00 58.81 85 GLN A CA 1
ATOM 662 C C . GLN A 1 85 ? 19.135 12.972 -7.758 1.00 58.81 85 GLN A C 1
ATOM 664 O O . GLN A 1 85 ? 19.314 13.002 -6.549 1.00 58.81 85 GLN A O 1
ATOM 669 N N . GLU A 1 86 ? 18.846 14.084 -8.439 1.00 52.53 86 GLU A N 1
ATOM 670 C CA . GLU A 1 86 ? 18.947 15.438 -7.866 1.00 52.53 86 GLU A CA 1
ATOM 671 C C . GLU A 1 86 ? 17.662 15.964 -7.197 1.00 52.53 86 GLU A C 1
ATOM 673 O O . GLU A 1 86 ? 17.614 17.128 -6.797 1.00 52.53 86 GLU A O 1
ATOM 678 N N . PHE A 1 87 ? 16.589 15.169 -7.105 1.00 47.72 87 PHE A N 1
ATOM 679 C CA . PHE A 1 87 ? 15.280 15.714 -6.714 1.00 47.72 87 PHE A CA 1
ATOM 680 C C . PHE A 1 87 ? 15.230 16.194 -5.254 1.00 47.72 87 PHE A C 1
ATOM 682 O O . PHE A 1 87 ? 14.571 17.191 -4.965 1.00 47.72 87 PHE A O 1
ATOM 689 N N . ALA A 1 88 ? 16.001 15.568 -4.357 1.00 44.91 88 ALA A N 1
ATOM 690 C CA . ALA A 1 88 ? 16.134 16.016 -2.969 1.00 44.91 88 ALA A CA 1
ATOM 691 C C . ALA A 1 88 ? 16.852 17.380 -2.841 1.00 44.91 88 ALA A C 1
ATOM 693 O O . ALA A 1 88 ? 16.481 18.186 -1.991 1.00 44.91 88 ALA A O 1
ATOM 694 N N . ASP A 1 89 ? 17.821 17.680 -3.719 1.00 43.31 89 ASP A N 1
ATOM 695 C CA . ASP A 1 89 ? 18.569 18.953 -3.720 1.00 43.31 89 ASP A CA 1
ATOM 696 C C . ASP A 1 89 ? 17.840 20.084 -4.477 1.00 43.31 89 ASP A C 1
ATOM 698 O O . ASP A 1 89 ? 18.127 21.267 -4.277 1.00 43.31 89 ASP A O 1
ATOM 702 N N . LYS A 1 90 ? 16.876 19.751 -5.350 1.00 43.97 90 LYS A N 1
ATOM 703 C CA . LYS A 1 90 ? 16.172 20.693 -6.243 1.00 43.97 90 LYS A CA 1
ATOM 704 C C . LYS A 1 90 ? 14.675 20.824 -5.949 1.00 43.97 90 LYS A C 1
ATOM 706 O O . LYS A 1 90 ? 13.888 21.054 -6.867 1.00 43.97 90 LYS A O 1
ATOM 711 N N . LEU A 1 91 ? 14.297 20.817 -4.667 1.00 44.69 91 LEU A N 1
ATOM 712 C CA . LEU A 1 91 ? 12.943 21.152 -4.177 1.00 44.69 91 LEU A CA 1
ATOM 713 C C . LEU A 1 91 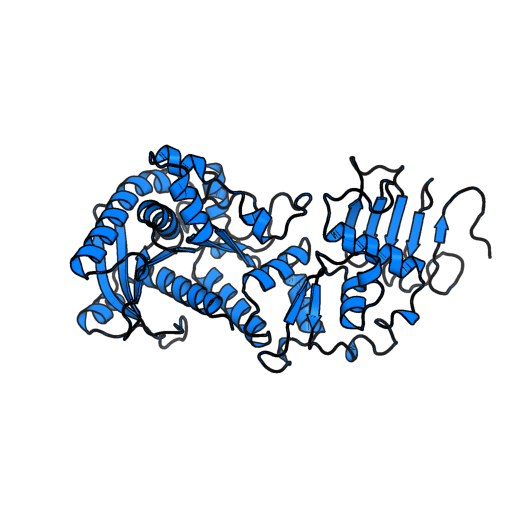? 12.386 22.482 -4.748 1.00 44.69 91 LEU A C 1
ATOM 715 O O . LEU A 1 91 ? 11.191 22.747 -4.694 1.00 44.69 91 LEU A O 1
ATOM 719 N N . VAL A 1 92 ? 13.251 23.333 -5.307 1.00 43.41 92 VAL A N 1
ATOM 720 C CA . VAL A 1 92 ? 12.920 24.672 -5.805 1.00 43.41 92 VAL A CA 1
ATOM 721 C C . VAL A 1 92 ? 12.398 24.684 -7.253 1.00 43.41 92 VAL A C 1
ATOM 723 O O . VAL A 1 92 ? 11.777 25.671 -7.636 1.00 43.41 92 VAL A O 1
ATOM 726 N N . ASP A 1 93 ? 12.601 23.636 -8.067 1.00 45.00 93 ASP A N 1
ATOM 727 C CA . ASP A 1 93 ? 12.320 23.736 -9.511 1.00 45.00 93 ASP A CA 1
ATOM 728 C C . ASP A 1 93 ? 11.742 22.448 -10.126 1.00 45.00 93 ASP A C 1
ATOM 730 O O . ASP A 1 93 ? 12.308 21.838 -11.034 1.00 45.00 93 ASP A O 1
ATOM 734 N N . ALA A 1 94 ? 10.561 22.036 -9.658 1.00 47.50 94 ALA A N 1
ATOM 735 C CA . ALA A 1 94 ? 9.761 20.967 -10.271 1.00 47.50 94 ALA A CA 1
ATOM 736 C C . ALA A 1 94 ? 9.493 21.187 -11.784 1.00 47.50 94 ALA A C 1
ATOM 738 O O . ALA A 1 94 ? 9.279 20.229 -12.530 1.00 47.50 94 ALA A O 1
ATOM 739 N N . THR A 1 95 ? 9.634 22.425 -12.274 1.00 43.16 95 THR A N 1
ATOM 740 C CA . THR A 1 95 ? 9.699 22.782 -13.702 1.00 43.16 95 THR A CA 1
ATOM 741 C C . THR A 1 95 ? 10.786 22.010 -14.465 1.00 43.16 95 THR A C 1
ATOM 743 O O . THR A 1 95 ? 10.569 21.607 -15.608 1.00 43.16 95 THR A O 1
ATOM 746 N N . ILE A 1 96 ? 11.951 21.775 -13.848 1.00 47.28 96 ILE A N 1
ATOM 747 C CA . ILE A 1 96 ? 13.077 21.035 -14.445 1.00 47.28 96 ILE A CA 1
ATOM 748 C C . ILE A 1 96 ? 12.727 19.547 -14.595 1.00 47.28 96 ILE A C 1
ATOM 750 O O . ILE A 1 96 ? 13.066 18.939 -15.611 1.00 47.28 96 ILE A O 1
ATOM 754 N N . GLY A 1 97 ? 12.012 18.970 -13.622 1.00 48.38 97 GLY A N 1
ATOM 755 C CA . GLY A 1 97 ? 11.536 17.584 -13.680 1.00 48.38 97 GLY A CA 1
ATOM 756 C C . GLY A 1 97 ? 10.590 17.344 -14.860 1.00 48.38 97 GLY A C 1
ATOM 757 O O . GLY A 1 97 ? 10.789 16.406 -15.630 1.00 48.38 97 GLY A O 1
ATOM 758 N N . LEU A 1 98 ? 9.630 18.251 -15.073 1.00 50.84 98 LEU A N 1
ATOM 759 C CA . LEU A 1 98 ? 8.693 18.192 -16.204 1.00 50.84 98 LEU A CA 1
ATOM 760 C C . LEU A 1 98 ? 9.370 18.443 -17.559 1.00 50.84 98 LEU A C 1
ATOM 762 O O . LEU A 1 98 ? 9.041 17.785 -18.545 1.00 50.84 98 LEU A O 1
ATOM 766 N N . ALA A 1 99 ? 10.343 19.358 -17.623 1.00 50.72 99 ALA A N 1
ATOM 767 C CA . ALA A 1 99 ? 11.101 19.615 -18.850 1.00 50.72 99 ALA A CA 1
ATOM 768 C C . ALA A 1 99 ? 11.919 18.390 -19.300 1.00 50.72 99 ALA A C 1
ATOM 770 O O . ALA A 1 99 ? 12.030 18.126 -20.498 1.00 50.72 99 ALA A O 1
ATOM 771 N N . ASN A 1 100 ? 12.448 17.621 -18.344 1.00 54.53 100 ASN A N 1
ATOM 772 C CA . ASN A 1 100 ? 13.192 16.391 -18.609 1.00 54.53 100 ASN A CA 1
ATOM 773 C C . ASN A 1 100 ? 12.296 15.166 -18.857 1.00 54.53 100 ASN A C 1
ATOM 775 O O . ASN A 1 100 ? 12.771 14.192 -19.439 1.00 54.53 100 ASN A O 1
ATOM 779 N N . PHE A 1 101 ? 11.021 15.202 -18.457 1.00 61.41 101 PHE A N 1
ATOM 780 C CA . PHE A 1 101 ? 10.094 14.085 -18.639 1.00 61.41 101 PHE A CA 1
ATOM 781 C C . PHE A 1 101 ? 9.869 13.746 -20.118 1.00 61.41 101 PHE A C 1
ATOM 783 O O . PHE A 1 101 ? 10.002 12.593 -20.504 1.00 61.41 101 PHE A O 1
ATOM 790 N N . ASN A 1 102 ? 9.600 14.740 -20.970 1.00 58.28 102 ASN A N 1
ATOM 791 C CA . ASN A 1 102 ? 9.307 14.513 -22.391 1.00 58.28 102 ASN A CA 1
ATOM 792 C C . ASN A 1 102 ? 10.438 13.759 -23.148 1.00 58.28 102 ASN A C 1
ATOM 794 O O . ASN A 1 102 ? 10.163 12.712 -23.740 1.00 58.28 102 ASN A O 1
ATOM 798 N N . PRO A 1 103 ? 11.721 14.184 -23.095 1.00 65.94 103 PRO A N 1
ATOM 799 C CA . PRO A 1 103 ? 12.797 13.430 -23.744 1.00 65.94 103 PRO A CA 1
ATOM 800 C C . PRO A 1 103 ? 13.073 12.059 -23.100 1.00 65.94 103 PRO A C 1
ATOM 802 O O . PRO A 1 103 ? 13.461 11.134 -23.814 1.00 65.94 103 PRO A O 1
ATOM 805 N N . GLN A 1 104 ? 12.867 11.893 -21.787 1.00 69.38 104 GLN A N 1
ATOM 806 C CA . GLN A 1 104 ? 13.037 10.592 -21.124 1.00 69.38 104 GLN A CA 1
ATOM 807 C C . GLN A 1 104 ? 11.893 9.624 -21.421 1.00 69.38 104 GLN A C 1
ATOM 809 O O . GLN A 1 104 ? 12.148 8.435 -21.562 1.00 69.38 104 GLN A O 1
ATOM 814 N N . PHE A 1 105 ? 10.666 10.116 -21.588 1.00 76.94 105 PHE A N 1
ATOM 815 C CA . PHE A 1 105 ? 9.518 9.307 -21.982 1.00 76.94 105 PHE A CA 1
ATOM 816 C C . PHE A 1 105 ? 9.725 8.676 -23.361 1.00 76.94 105 PHE A C 1
ATOM 818 O O . PHE A 1 105 ? 9.577 7.465 -23.494 1.00 76.94 105 PHE A O 1
ATOM 825 N N . SER A 1 106 ? 10.138 9.463 -24.364 1.00 78.12 106 SER A N 1
ATOM 826 C CA . SER A 1 106 ? 10.435 8.922 -25.700 1.00 78.12 106 SER A CA 1
ATOM 827 C C . SER A 1 106 ? 11.536 7.862 -25.638 1.00 78.12 106 SER A C 1
ATOM 829 O O . SER A 1 106 ? 11.371 6.781 -26.186 1.00 78.12 106 SER A O 1
ATOM 831 N N . ALA A 1 107 ? 12.632 8.139 -24.922 1.00 85.94 107 ALA A N 1
ATOM 832 C CA . ALA A 1 107 ? 13.728 7.184 -24.775 1.00 85.94 107 ALA A CA 1
ATOM 833 C C . ALA A 1 107 ? 13.313 5.912 -24.011 1.00 85.94 107 ALA A C 1
ATOM 835 O O . ALA A 1 107 ? 13.771 4.825 -24.346 1.00 85.94 107 ALA A O 1
ATOM 836 N N . ALA A 1 108 ? 12.450 6.034 -22.999 1.00 87.50 108 ALA A N 1
ATOM 837 C CA . ALA A 1 108 ? 11.915 4.905 -22.244 1.00 87.50 108 ALA A CA 1
ATOM 838 C C . ALA A 1 108 ? 10.993 4.033 -23.095 1.00 87.50 108 ALA A C 1
ATOM 840 O O . ALA A 1 108 ? 11.143 2.815 -23.086 1.00 87.50 108 ALA A O 1
ATOM 841 N N . HIS A 1 109 ? 10.091 4.648 -23.859 1.00 86.81 109 HIS A N 1
ATOM 842 C CA . HIS A 1 109 ? 9.236 3.938 -24.802 1.00 86.81 109 HIS A CA 1
ATOM 843 C C . HIS A 1 109 ? 10.068 3.182 -25.850 1.00 86.81 109 HIS A C 1
ATOM 845 O O . HIS A 1 109 ? 9.867 1.984 -26.038 1.00 86.81 109 HIS A O 1
ATOM 851 N N . ASP A 1 110 ? 11.030 3.859 -26.489 1.00 91.50 110 ASP A N 1
ATOM 852 C CA . ASP A 1 110 ? 11.900 3.250 -27.502 1.00 91.50 110 ASP A CA 1
ATOM 853 C C . ASP A 1 110 ? 12.716 2.093 -26.910 1.00 91.50 110 ASP A C 1
ATOM 855 O O . ASP A 1 110 ? 12.768 1.016 -27.495 1.00 91.50 110 ASP A O 1
ATOM 859 N N . PHE A 1 111 ? 13.272 2.268 -25.706 1.00 95.06 111 PHE A N 1
ATOM 860 C CA . PHE A 1 111 ? 13.989 1.199 -25.015 1.00 95.06 111 PHE A CA 1
ATOM 861 C C . PHE A 1 111 ? 13.098 -0.017 -24.747 1.00 95.06 111 PHE A C 1
ATOM 863 O O . PHE A 1 111 ? 13.494 -1.133 -25.065 1.00 95.06 111 PHE A O 1
ATOM 870 N N . VAL A 1 112 ? 11.889 0.169 -24.202 1.00 97.06 112 VAL A N 1
ATOM 871 C CA . VAL A 1 112 ? 10.965 -0.953 -23.962 1.00 97.06 112 VAL A CA 1
ATOM 872 C C . VAL A 1 112 ? 10.631 -1.664 -25.271 1.00 97.06 112 VAL A C 1
ATOM 874 O O . VAL A 1 112 ? 10.694 -2.891 -25.335 1.00 97.06 112 VAL A O 1
ATOM 877 N N . GLN A 1 113 ? 10.331 -0.908 -26.328 1.00 96.50 113 GLN A N 1
ATOM 878 C CA . GLN A 1 113 ? 10.026 -1.463 -27.642 1.00 96.50 113 GLN A CA 1
ATOM 879 C C . GLN A 1 113 ? 11.203 -2.264 -28.223 1.00 96.50 113 GLN A C 1
ATOM 881 O O . GLN A 1 113 ? 11.000 -3.371 -28.730 1.00 96.50 113 GLN A O 1
ATOM 886 N N . ASP A 1 114 ? 12.422 -1.735 -28.124 1.00 97.19 114 ASP A N 1
ATOM 887 C CA . ASP A 1 114 ? 13.638 -2.387 -28.605 1.00 97.19 114 ASP A CA 1
ATOM 888 C C . ASP A 1 114 ? 13.946 -3.658 -27.808 1.00 97.19 114 ASP A C 1
ATOM 890 O O . ASP A 1 114 ? 14.264 -4.685 -28.405 1.00 97.19 114 ASP A O 1
ATOM 894 N N . MET A 1 115 ? 13.792 -3.631 -26.480 1.00 97.56 115 MET A N 1
ATOM 895 C CA . MET A 1 115 ? 13.987 -4.801 -25.617 1.00 97.56 115 MET A CA 1
ATOM 896 C C . MET A 1 115 ? 12.982 -5.908 -25.924 1.00 97.56 115 MET A C 1
ATOM 898 O O . MET A 1 115 ? 13.366 -7.068 -26.079 1.00 97.56 115 MET A O 1
ATOM 902 N N . MET A 1 116 ? 11.704 -5.554 -26.087 1.00 97.88 116 MET A N 1
ATOM 903 C CA . MET A 1 116 ? 10.675 -6.513 -26.486 1.00 97.88 116 MET A CA 1
ATOM 904 C C . MET A 1 116 ? 11.004 -7.165 -27.832 1.00 97.88 116 MET A C 1
ATOM 906 O O . MET A 1 116 ? 10.910 -8.382 -27.966 1.00 97.88 116 MET A O 1
ATOM 910 N N . ALA A 1 117 ? 11.447 -6.380 -28.817 1.00 97.50 117 ALA A N 1
ATOM 911 C CA . ALA A 1 117 ? 11.800 -6.896 -30.136 1.00 97.50 117 ALA A CA 1
ATOM 912 C C . ALA A 1 117 ? 13.094 -7.730 -30.135 1.00 97.50 117 ALA A C 1
ATOM 914 O O . ALA A 1 117 ? 13.166 -8.751 -30.819 1.00 97.50 117 ALA A O 1
ATOM 915 N N . ALA A 1 118 ? 14.120 -7.304 -29.396 1.00 97.25 118 ALA A N 1
ATOM 916 C CA . ALA A 1 118 ? 15.425 -7.961 -29.356 1.00 97.25 118 ALA A CA 1
ATOM 917 C C . ALA A 1 118 ? 15.392 -9.299 -28.604 1.00 97.25 118 ALA A C 1
ATOM 919 O O . ALA A 1 118 ? 16.146 -10.212 -28.951 1.00 97.25 118 ALA A O 1
ATOM 920 N N . HIS A 1 119 ? 14.513 -9.417 -27.606 1.00 96.12 119 HIS A N 1
ATOM 921 C CA . HIS A 1 119 ? 14.412 -10.584 -26.732 1.00 96.12 119 HIS A CA 1
ATOM 922 C C . HIS A 1 119 ? 13.123 -11.403 -26.926 1.00 96.12 119 HIS A C 1
ATOM 924 O O . HIS A 1 119 ? 12.918 -12.352 -26.180 1.00 96.12 119 HIS A O 1
ATOM 930 N N . ASP A 1 120 ? 12.297 -11.079 -27.931 1.00 96.31 120 ASP A N 1
ATOM 931 C CA . ASP A 1 120 ? 11.013 -11.748 -28.231 1.00 96.31 120 ASP A CA 1
ATOM 932 C C . ASP A 1 120 ? 10.035 -11.746 -27.036 1.00 96.31 120 ASP A C 1
ATOM 934 O O . ASP A 1 120 ? 9.343 -12.725 -26.769 1.00 96.31 120 ASP A O 1
ATOM 938 N N . ILE A 1 121 ? 9.992 -10.633 -26.292 1.00 97.69 121 ILE A N 1
ATOM 939 C CA . ILE A 1 121 ? 9.182 -10.490 -25.074 1.00 97.69 121 ILE A CA 1
ATOM 940 C C . ILE A 1 121 ? 7.806 -9.931 -25.438 1.00 97.69 121 ILE A C 1
ATOM 942 O O . ILE A 1 121 ? 7.690 -8.841 -26.008 1.00 97.69 121 ILE A O 1
ATOM 946 N N . SER A 1 122 ? 6.747 -10.639 -25.057 1.00 96.31 122 SER A N 1
ATOM 947 C CA . SER A 1 122 ? 5.373 -10.146 -25.153 1.00 96.31 122 SER A CA 1
ATOM 948 C C . SER A 1 122 ? 4.959 -9.349 -23.908 1.00 96.31 122 SER A C 1
ATOM 950 O O . SER A 1 122 ? 5.512 -9.508 -22.822 1.00 96.31 122 SER A O 1
ATOM 952 N N . ALA A 1 123 ? 3.969 -8.464 -24.060 1.00 94.69 123 ALA A N 1
ATOM 953 C CA . ALA A 1 123 ? 3.552 -7.542 -22.998 1.00 94.69 123 ALA A CA 1
ATOM 954 C C . ALA A 1 123 ? 3.038 -8.245 -21.723 1.00 94.69 123 ALA A C 1
ATOM 956 O O . ALA A 1 123 ? 3.222 -7.731 -20.626 1.00 94.69 123 ALA A O 1
ATOM 957 N N . ASP A 1 124 ? 2.431 -9.427 -21.848 1.00 95.62 124 ASP A N 1
ATOM 958 C CA . ASP A 1 124 ? 1.947 -10.249 -20.729 1.00 95.62 124 ASP A CA 1
ATOM 959 C C . ASP A 1 124 ? 3.077 -10.881 -19.898 1.00 95.62 124 ASP A C 1
ATOM 961 O O . ASP A 1 124 ? 2.900 -11.143 -18.703 1.00 95.62 124 ASP A O 1
ATOM 965 N N . HIS A 1 125 ? 4.253 -11.034 -20.506 1.00 97.31 125 HIS A N 1
ATOM 966 C CA . HIS A 1 125 ? 5.480 -11.515 -19.877 1.00 97.31 125 HIS A CA 1
ATOM 967 C C . HIS A 1 125 ? 6.406 -10.385 -19.406 1.00 97.31 125 HIS A C 1
ATOM 969 O O . HIS A 1 125 ? 7.480 -10.653 -18.870 1.00 97.31 125 HIS A O 1
ATOM 975 N N . LEU A 1 126 ? 5.996 -9.121 -19.544 1.00 98.38 126 LEU A N 1
ATOM 976 C CA . LEU A 1 126 ? 6.780 -7.961 -19.132 1.00 98.38 126 LEU A CA 1
ATOM 977 C C . LEU A 1 126 ? 6.099 -7.198 -17.989 1.00 98.38 126 LEU A C 1
ATOM 979 O O . LEU A 1 126 ? 4.887 -7.005 -17.966 1.00 98.38 126 LEU A O 1
ATOM 983 N N . THR A 1 127 ? 6.900 -6.753 -17.026 1.00 98.31 127 THR A N 1
ATOM 984 C CA . THR A 1 127 ? 6.489 -5.880 -15.919 1.00 98.31 127 THR A CA 1
ATOM 985 C C . THR A 1 127 ? 7.345 -4.625 -15.941 1.00 98.31 127 THR A C 1
ATOM 987 O O . THR A 1 127 ? 8.559 -4.717 -16.098 1.00 98.31 127 THR A O 1
ATOM 990 N N . LEU A 1 128 ? 6.749 -3.454 -15.755 1.00 98.44 128 LEU A N 1
ATOM 991 C CA . LEU A 1 128 ? 7.495 -2.211 -15.581 1.00 98.44 128 LEU A CA 1
ATOM 992 C C . LEU A 1 128 ? 7.593 -1.854 -14.096 1.00 98.44 128 LEU A C 1
ATOM 994 O O . LEU A 1 128 ? 6.663 -2.092 -13.327 1.00 98.44 128 LEU A O 1
ATOM 998 N N . THR A 1 129 ? 8.705 -1.265 -13.681 1.00 98.06 129 THR A N 1
ATOM 999 C CA . THR A 1 129 ? 8.848 -0.740 -12.325 1.00 98.06 129 THR A CA 1
ATOM 1000 C C . THR A 1 129 ? 9.752 0.477 -12.296 1.00 98.06 129 THR A C 1
ATOM 1002 O O . THR A 1 129 ? 10.630 0.636 -13.143 1.00 98.06 129 THR A O 1
ATOM 1005 N N . GLY A 1 130 ? 9.563 1.349 -11.314 1.00 94.50 130 GLY A N 1
ATOM 1006 C CA . GLY A 1 130 ? 10.445 2.491 -11.139 1.00 94.50 130 GLY A CA 1
ATOM 1007 C C . GLY A 1 130 ? 10.005 3.409 -10.016 1.00 94.50 130 GLY A C 1
ATOM 1008 O O . GLY A 1 130 ? 8.858 3.382 -9.575 1.00 94.50 130 GLY A O 1
ATOM 1009 N N . HIS A 1 131 ? 10.939 4.247 -9.581 1.00 90.50 131 HIS A N 1
ATOM 1010 C CA . HIS A 1 131 ? 10.752 5.165 -8.465 1.00 90.50 131 HIS A CA 1
ATOM 1011 C C . HIS A 1 131 ? 10.811 6.634 -8.907 1.00 90.50 131 HIS A C 1
ATOM 1013 O O . HIS A 1 131 ? 11.610 6.981 -9.785 1.00 90.50 131 HIS A O 1
ATOM 1019 N N . SER A 1 132 ? 10.015 7.518 -8.290 1.00 84.31 132 SER A N 1
ATOM 1020 C CA . SER A 1 132 ? 10.040 8.965 -8.554 1.00 84.31 132 SER A CA 1
ATOM 1021 C C . SER A 1 132 ? 9.763 9.252 -10.040 1.00 84.31 132 SER A C 1
ATOM 1023 O O . SER A 1 132 ? 8.761 8.775 -10.576 1.00 84.31 132 SER A O 1
ATOM 1025 N N . LEU A 1 133 ? 10.657 9.939 -10.766 1.00 79.62 133 LEU A N 1
ATOM 1026 C CA . LEU A 1 133 ? 10.550 10.070 -12.232 1.00 79.62 133 LEU A CA 1
ATOM 1027 C C . LEU A 1 133 ? 10.446 8.708 -12.956 1.00 79.62 133 LEU A C 1
ATOM 1029 O O . LEU A 1 133 ? 9.688 8.589 -13.915 1.00 79.62 133 LEU A O 1
ATOM 1033 N N . GLY A 1 134 ? 11.146 7.671 -12.487 1.00 86.88 134 GLY A N 1
ATOM 1034 C CA . GLY A 1 134 ? 11.053 6.314 -13.036 1.00 86.88 134 GLY A CA 1
ATOM 1035 C C . GLY A 1 134 ? 9.680 5.677 -12.798 1.00 86.88 134 GLY A C 1
ATOM 1036 O O . GLY A 1 134 ? 9.203 4.901 -13.625 1.00 86.88 134 GLY A O 1
ATOM 1037 N N . GLY A 1 135 ? 8.995 6.064 -11.719 1.00 86.94 135 GLY A N 1
ATOM 1038 C CA . GLY A 1 135 ? 7.600 5.696 -11.470 1.00 86.94 135 GLY A CA 1
ATOM 1039 C C . GLY A 1 135 ? 6.653 6.339 -12.487 1.00 86.94 135 GLY A C 1
ATOM 1040 O O . GLY A 1 135 ? 5.771 5.675 -13.019 1.00 86.94 135 GLY A O 1
ATOM 1041 N N . ILE A 1 136 ? 6.891 7.596 -12.868 1.00 79.56 136 ILE A N 1
ATOM 1042 C CA . ILE A 1 136 ? 6.097 8.263 -13.917 1.00 79.56 136 ILE A CA 1
ATOM 1043 C C . ILE A 1 136 ? 6.335 7.611 -15.285 1.00 79.56 136 ILE A C 1
ATOM 1045 O O . ILE A 1 136 ? 5.392 7.425 -16.056 1.00 79.56 136 ILE A O 1
ATOM 1049 N N . LEU A 1 137 ? 7.581 7.232 -15.595 1.00 84.94 137 LEU A N 1
ATOM 1050 C CA . LEU A 1 137 ? 7.898 6.472 -16.809 1.00 84.94 137 LEU A CA 1
ATOM 1051 C C . LEU A 1 137 ? 7.187 5.114 -16.809 1.00 84.94 137 LEU A C 1
ATOM 1053 O O . LEU A 1 137 ? 6.597 4.746 -17.821 1.00 84.94 137 LEU A O 1
ATOM 1057 N N . THR A 1 138 ? 7.161 4.428 -15.664 1.00 92.12 138 THR A N 1
ATOM 1058 C CA . THR A 1 138 ? 6.417 3.173 -15.465 1.00 92.12 138 THR A CA 1
ATOM 1059 C C . THR A 1 138 ? 4.938 3.346 -15.791 1.00 92.12 138 THR A C 1
ATOM 1061 O O . THR A 1 138 ? 4.405 2.599 -16.609 1.00 92.12 138 THR A O 1
ATOM 1064 N N . GLN A 1 139 ? 4.291 4.366 -15.219 1.00 84.12 139 GLN A N 1
ATOM 1065 C CA . GLN A 1 139 ? 2.884 4.666 -15.491 1.00 84.12 139 GLN A CA 1
ATOM 1066 C C . GLN A 1 139 ? 2.641 4.960 -16.973 1.00 84.12 139 GLN A C 1
ATOM 1068 O O . GLN A 1 139 ? 1.752 4.392 -17.602 1.00 84.12 139 GLN A O 1
ATOM 1073 N N . SER A 1 140 ? 3.444 5.859 -17.540 1.00 77.56 140 SER A N 1
ATOM 1074 C CA . SER A 1 140 ? 3.196 6.415 -18.870 1.00 77.56 140 SER A CA 1
ATOM 1075 C C . SER A 1 140 ? 3.468 5.391 -19.968 1.00 77.56 140 SER A C 1
ATOM 1077 O O . SER A 1 140 ? 2.650 5.210 -20.867 1.00 77.56 140 SER A O 1
ATOM 1079 N N . VAL A 1 141 ? 4.612 4.704 -19.897 1.00 86.62 141 VAL A N 1
ATOM 1080 C CA . VAL A 1 141 ? 4.990 3.679 -20.876 1.00 86.62 141 VAL A CA 1
ATOM 1081 C C . VAL A 1 141 ? 4.105 2.445 -20.715 1.00 86.62 141 VAL A C 1
ATOM 1083 O O . VAL A 1 141 ? 3.614 1.925 -21.715 1.00 86.62 141 VAL A O 1
ATOM 1086 N N . GLY A 1 142 ? 3.822 2.031 -19.475 1.00 90.44 142 GLY A N 1
ATOM 1087 C CA . GLY A 1 142 ? 2.939 0.899 -19.190 1.00 90.44 142 GLY A CA 1
ATOM 1088 C C . GLY A 1 142 ? 1.537 1.113 -19.743 1.00 90.44 142 GLY A C 1
ATOM 1089 O O . GLY A 1 142 ? 1.023 0.256 -20.461 1.00 90.44 142 GLY A O 1
ATOM 1090 N N . ALA A 1 143 ? 0.964 2.298 -19.516 1.00 83.19 143 ALA A N 1
ATOM 1091 C CA . ALA A 1 143 ? -0.335 2.656 -20.064 1.00 83.19 143 ALA A CA 1
ATOM 1092 C C . ALA A 1 143 ? -0.318 2.610 -21.597 1.00 83.19 143 ALA A C 1
ATOM 1094 O O . ALA A 1 143 ? -1.135 1.909 -22.184 1.00 83.19 143 ALA A O 1
ATOM 1095 N N . VAL A 1 144 ? 0.628 3.293 -22.253 1.00 81.19 144 VAL A N 1
ATOM 1096 C CA . VAL A 1 144 ? 0.705 3.377 -23.727 1.00 81.19 144 VAL A CA 1
ATOM 1097 C C . VAL A 1 144 ? 0.896 2.018 -24.393 1.00 81.19 144 VAL A C 1
ATOM 1099 O O . VAL A 1 144 ? 0.300 1.758 -25.441 1.00 81.19 144 VAL A O 1
ATOM 1102 N N . MET A 1 145 ? 1.727 1.162 -23.805 1.00 88.00 145 MET A N 1
ATOM 1103 C CA . MET A 1 145 ? 2.122 -0.111 -24.406 1.00 88.00 145 MET A CA 1
ATOM 1104 C C . MET A 1 145 ? 1.267 -1.295 -23.942 1.00 88.00 145 MET A C 1
ATOM 1106 O O . MET A 1 145 ? 1.430 -2.394 -24.469 1.00 88.00 145 MET A O 1
ATOM 1110 N N . GLY A 1 146 ? 0.344 -1.088 -22.997 1.00 90.00 146 GLY A N 1
ATOM 1111 C CA . GLY A 1 146 ? -0.470 -2.164 -22.433 1.00 90.00 146 GLY A CA 1
ATOM 1112 C C . GLY A 1 146 ? 0.357 -3.142 -21.594 1.00 90.00 146 GLY A C 1
ATOM 1113 O O . GLY A 1 146 ? 0.163 -4.351 -21.694 1.00 90.00 146 GLY A O 1
ATOM 1114 N N . ILE A 1 147 ? 1.296 -2.623 -20.797 1.00 96.00 147 ILE A N 1
ATOM 1115 C CA . ILE A 1 147 ? 2.200 -3.404 -19.943 1.00 96.00 147 ILE A CA 1
ATOM 1116 C C . ILE A 1 147 ? 1.907 -3.076 -18.477 1.00 96.00 147 ILE A C 1
ATOM 1118 O O . ILE A 1 147 ? 1.793 -1.906 -18.106 1.00 96.00 147 ILE A O 1
ATOM 1122 N N . LYS A 1 148 ? 1.795 -4.110 -17.637 1.00 96.38 148 LYS A N 1
ATOM 1123 C CA . LYS A 1 148 ? 1.568 -3.954 -16.193 1.00 96.38 148 LYS A CA 1
ATOM 1124 C C . LYS A 1 148 ? 2.745 -3.250 -15.510 1.00 96.38 148 LYS A C 1
ATOM 1126 O O . LYS A 1 148 ? 3.893 -3.419 -15.932 1.00 96.38 148 LYS A O 1
ATOM 1131 N N . GLY A 1 149 ? 2.486 -2.504 -14.437 1.00 96.50 149 GLY A N 1
ATOM 1132 C CA . GLY A 1 149 ? 3.526 -1.710 -13.782 1.00 96.50 149 GLY A CA 1
ATOM 1133 C C . GLY A 1 149 ? 3.356 -1.499 -12.280 1.00 96.50 149 GLY A C 1
ATOM 1134 O O . GLY A 1 149 ? 2.240 -1.432 -11.777 1.00 96.50 149 GLY A O 1
ATOM 1135 N N . TYR A 1 150 ? 4.478 -1.345 -11.577 1.00 96.44 150 TYR A N 1
ATOM 1136 C CA . TYR A 1 150 ? 4.537 -0.978 -10.160 1.00 96.44 150 TYR A CA 1
ATOM 1137 C C . TYR A 1 150 ? 5.360 0.306 -10.007 1.00 96.44 150 TYR A C 1
ATOM 1139 O O . TYR A 1 150 ? 6.575 0.310 -10.199 1.00 96.44 150 TYR A O 1
ATOM 1147 N N . ALA A 1 151 ? 4.699 1.422 -9.721 1.00 92.38 151 ALA A N 1
ATOM 1148 C CA . ALA A 1 151 ? 5.332 2.733 -9.629 1.00 92.38 151 ALA A CA 1
ATOM 1149 C C . ALA A 1 151 ? 5.479 3.152 -8.163 1.00 92.38 151 ALA A C 1
ATOM 1151 O O . ALA A 1 151 ? 4.488 3.245 -7.449 1.00 92.38 151 ALA A O 1
ATOM 1152 N N . PHE A 1 152 ? 6.699 3.442 -7.719 1.00 91.12 152 PHE A N 1
ATOM 1153 C CA . PHE A 1 152 ? 7.007 3.761 -6.322 1.00 91.12 152 PHE A CA 1
ATOM 1154 C C . PHE A 1 152 ? 7.247 5.259 -6.139 1.00 91.12 152 PHE A C 1
ATOM 1156 O O . PHE A 1 152 ? 8.042 5.848 -6.873 1.00 91.12 152 PHE A O 1
ATOM 1163 N N . ASN A 1 153 ? 6.559 5.886 -5.182 1.00 83.50 153 ASN A N 1
ATOM 1164 C CA . ASN A 1 153 ? 6.598 7.337 -4.943 1.00 83.50 153 ASN A CA 1
ATOM 1165 C C . ASN A 1 153 ? 6.620 8.186 -6.243 1.00 83.50 153 ASN A C 1
ATOM 1167 O O . ASN A 1 153 ? 7.500 9.037 -6.407 1.00 83.50 153 ASN A O 1
ATOM 1171 N N . PRO A 1 154 ? 5.733 7.936 -7.228 1.00 77.38 154 PRO A N 1
ATOM 1172 C CA . PRO A 1 154 ? 5.673 8.784 -8.413 1.00 77.38 154 PRO A CA 1
ATOM 1173 C C . PRO A 1 154 ? 5.134 10.176 -8.045 1.00 77.38 154 PRO A C 1
ATOM 1175 O O . PRO A 1 154 ? 4.292 10.300 -7.157 1.00 77.38 154 PRO A O 1
ATOM 1178 N N . TYR A 1 155 ? 5.561 11.233 -8.748 1.00 64.31 155 TYR A N 1
ATOM 1179 C CA . TYR A 1 155 ? 4.964 12.564 -8.555 1.00 64.31 155 TYR A CA 1
ATOM 1180 C C . TYR A 1 155 ? 3.468 12.549 -8.912 1.00 64.31 155 TYR A C 1
ATOM 1182 O O . TYR A 1 155 ? 3.059 11.806 -9.804 1.00 64.31 155 TYR A O 1
ATOM 1190 N N . GLY A 1 156 ? 2.666 13.414 -8.278 1.00 53.22 156 GLY A N 1
ATOM 1191 C CA . GLY A 1 156 ? 1.240 13.557 -8.602 1.00 53.22 156 GLY A CA 1
ATOM 1192 C C . GLY A 1 156 ? 0.262 13.047 -7.532 1.00 53.22 156 GLY A C 1
ATOM 1193 O O . GLY A 1 156 ? -0.924 12.926 -7.816 1.00 53.22 156 GLY A O 1
ATOM 1194 N N . THR A 1 157 ? 0.719 12.754 -6.315 1.00 47.16 157 THR A N 1
ATOM 1195 C CA . THR A 1 157 ? -0.015 12.214 -5.152 1.00 47.16 157 THR A CA 1
ATOM 1196 C C . THR A 1 157 ? -1.030 13.158 -4.464 1.00 47.16 157 THR A C 1
ATOM 1198 O O . THR A 1 157 ? -1.240 13.069 -3.255 1.00 47.16 157 THR A O 1
ATOM 1201 N N . GLU A 1 158 ? -1.713 14.063 -5.174 1.00 41.66 158 GLU A N 1
ATOM 1202 C CA . GLU A 1 158 ? -2.652 15.011 -4.547 1.00 41.66 158 GLU A CA 1
ATOM 1203 C C . GLU A 1 158 ? -3.807 14.225 -3.921 1.00 41.66 158 GLU A C 1
ATOM 1205 O O . GLU A 1 158 ? -4.621 13.605 -4.598 1.00 41.66 158 GLU A O 1
ATOM 1210 N N . ARG A 1 159 ? -3.926 14.407 -2.606 1.00 42.56 159 ARG A N 1
ATOM 1211 C CA . ARG A 1 159 ? -5.201 14.544 -1.890 1.00 42.56 159 ARG A CA 1
ATOM 1212 C C . ARG A 1 159 ? -6.055 13.301 -1.684 1.00 42.56 159 ARG A C 1
ATOM 1214 O O . ARG A 1 159 ? -7.222 13.464 -1.347 1.00 42.56 159 ARG A O 1
ATOM 1221 N N . LEU A 1 160 ? -5.502 12.092 -1.727 1.00 41.69 160 LEU A N 1
ATOM 1222 C CA . LEU A 1 160 ? -6.275 10.939 -1.244 1.00 41.69 160 LEU A CA 1
ATOM 1223 C C . LEU A 1 160 ? -6.571 10.994 0.267 1.00 41.69 160 LEU A C 1
ATOM 1225 O O . LEU A 1 160 ? -7.561 10.417 0.695 1.00 41.69 160 LEU A O 1
ATOM 1229 N N . LEU A 1 161 ? -5.788 11.745 1.060 1.00 43.56 161 LEU A N 1
ATOM 1230 C CA . LEU A 1 161 ? -6.007 11.881 2.513 1.00 43.56 161 LEU A CA 1
ATOM 1231 C C . LEU A 1 161 ? -6.255 13.316 3.016 1.00 43.56 161 LEU A C 1
ATOM 1233 O O . LEU A 1 161 ? -6.610 13.499 4.177 1.00 43.56 161 LEU A O 1
ATOM 1237 N N . THR A 1 162 ? -6.107 14.367 2.194 1.00 38.94 162 THR A N 1
ATOM 1238 C CA . THR A 1 162 ? -6.440 15.742 2.633 1.00 38.94 162 THR A CA 1
ATOM 1239 C C . THR A 1 162 ? -7.934 16.015 2.466 1.00 38.94 162 THR A C 1
ATOM 1241 O O . THR A 1 162 ? -8.377 16.771 1.598 1.00 38.94 162 THR A O 1
ATOM 1244 N N . GLY A 1 163 ? -8.724 15.356 3.307 1.00 41.88 163 GLY A N 1
ATOM 1245 C CA . GLY A 1 163 ? -10.180 15.444 3.281 1.00 41.88 163 GLY A CA 1
ATOM 1246 C C . GLY A 1 163 ? -10.844 14.195 3.834 1.00 41.88 163 GLY A C 1
ATOM 1247 O O . GLY A 1 163 ? -11.735 13.657 3.189 1.00 41.88 163 GLY A O 1
ATOM 1248 N N . TRP A 1 164 ? -10.418 13.763 5.023 1.00 46.56 164 TRP A N 1
ATOM 1249 C CA . TRP A 1 164 ? -10.993 12.635 5.758 1.00 46.56 164 TRP A CA 1
ATOM 1250 C C . TRP A 1 164 ? -12.537 12.629 5.889 1.00 46.56 164 TRP A C 1
ATOM 1252 O O . TRP A 1 164 ? -13.082 11.535 5.969 1.00 46.56 164 TRP A O 1
ATOM 1262 N N . PRO A 1 165 ? -13.314 13.740 5.862 1.00 34.59 165 PRO A N 1
ATOM 1263 C CA . PRO A 1 165 ? -14.725 13.620 6.230 1.00 34.59 165 PRO A CA 1
ATOM 1264 C C . PRO A 1 165 ? -15.627 12.832 5.270 1.00 34.59 165 PRO A C 1
ATOM 1266 O O . PRO A 1 165 ? -16.688 12.416 5.717 1.00 34.59 165 PRO A O 1
ATOM 1269 N N . ASN A 1 166 ? -15.277 12.617 3.995 1.00 39.59 166 ASN A N 1
ATOM 1270 C CA . ASN A 1 166 ? -16.307 12.275 3.004 1.00 39.59 166 ASN A CA 1
ATOM 1271 C C . ASN A 1 166 ? -15.897 11.216 1.965 1.00 39.59 166 ASN A C 1
ATOM 1273 O O . ASN A 1 166 ? -15.639 11.620 0.839 1.00 39.59 166 ASN A O 1
ATOM 1277 N N . TYR A 1 167 ? -15.843 9.911 2.281 1.00 39.75 167 TYR A N 1
ATOM 1278 C CA . TYR A 1 167 ? -16.054 8.853 1.264 1.00 39.75 167 TYR A CA 1
ATOM 1279 C C . TYR A 1 167 ? -16.537 7.521 1.882 1.00 39.75 167 TYR A C 1
ATOM 1281 O O . TYR A 1 167 ? -15.754 6.726 2.395 1.00 39.75 167 TYR A O 1
ATOM 1289 N N . SER A 1 168 ? -17.833 7.226 1.746 1.00 36.28 168 SER A N 1
ATOM 1290 C CA . SER A 1 168 ? -18.504 5.967 2.157 1.00 36.28 168 SER A CA 1
ATOM 1291 C C . SER A 1 168 ? -18.406 4.786 1.167 1.00 36.28 168 SER A C 1
ATOM 1293 O O . SER A 1 168 ? -19.223 3.865 1.182 1.00 36.28 168 SER A O 1
ATOM 1295 N N . THR A 1 169 ? -17.398 4.756 0.299 1.00 36.00 169 THR A N 1
ATOM 1296 C CA . THR A 1 169 ? -17.118 3.594 -0.562 1.00 36.00 169 THR A CA 1
ATOM 1297 C C . THR A 1 169 ? -15.722 3.099 -0.234 1.00 36.00 169 THR A C 1
ATOM 1299 O O . THR A 1 169 ? -14.809 3.915 -0.290 1.00 36.00 169 THR A O 1
ATOM 1302 N N . SER A 1 170 ? -15.576 1.810 0.120 1.00 42.81 170 SER A N 1
ATOM 1303 C CA . SER A 1 170 ? -14.327 1.119 0.518 1.00 42.81 170 SER A CA 1
ATOM 1304 C C . SER A 1 170 ? -13.059 1.799 -0.007 1.00 42.81 170 SER A C 1
ATOM 1306 O O . SER A 1 170 ? -13.049 2.125 -1.189 1.00 42.81 170 SER A O 1
ATOM 1308 N N . LEU A 1 171 ? -11.984 1.918 0.780 1.00 38.12 171 LEU A N 1
ATOM 1309 C CA . LEU A 1 171 ? -10.723 2.576 0.389 1.00 38.12 171 LEU A CA 1
ATOM 1310 C C . LEU A 1 171 ? -10.294 2.295 -1.071 1.00 38.12 171 LEU A C 1
ATOM 1312 O O . LEU A 1 171 ? -9.968 3.227 -1.795 1.00 38.12 171 LEU A O 1
ATOM 1316 N N . ALA A 1 172 ? -10.435 1.054 -1.556 1.00 36.75 172 ALA A N 1
ATOM 1317 C CA . ALA A 1 172 ? -10.241 0.691 -2.965 1.00 36.75 172 ALA A CA 1
ATOM 1318 C C . ALA A 1 172 ? -11.000 1.596 -3.970 1.00 36.75 172 ALA A C 1
ATOM 1320 O O . ALA A 1 172 ? -10.415 2.057 -4.933 1.00 36.75 172 ALA A O 1
ATOM 1321 N N . SER A 1 173 ? -12.271 1.915 -3.723 1.00 36.59 173 SER A N 1
ATOM 1322 C CA . SER A 1 173 ? -13.142 2.798 -4.524 1.00 36.59 173 SER A CA 1
ATOM 1323 C C . SER A 1 173 ? -12.797 4.290 -4.417 1.00 36.59 173 SER A C 1
ATOM 1325 O O . SER A 1 173 ? -12.950 5.021 -5.396 1.00 36.59 173 SER A O 1
ATOM 1327 N N . ALA A 1 174 ? -12.321 4.754 -3.256 1.00 34.78 174 ALA A N 1
ATOM 1328 C CA . ALA A 1 174 ? -11.869 6.138 -3.068 1.00 34.78 174 ALA A CA 1
ATOM 1329 C C . ALA A 1 174 ? -10.522 6.396 -3.772 1.00 34.78 174 ALA A C 1
ATOM 1331 O O . ALA A 1 174 ? -10.322 7.453 -4.367 1.00 34.78 174 ALA A O 1
ATOM 1332 N N . LEU A 1 175 ? -9.644 5.388 -3.782 1.00 38.12 175 LEU A N 1
ATOM 1333 C CA . LEU A 1 175 ? -8.354 5.379 -4.479 1.00 38.12 175 LEU A CA 1
ATOM 1334 C C . LEU A 1 175 ? -8.482 5.337 -6.018 1.00 38.12 175 LEU A C 1
ATOM 1336 O O . LEU A 1 175 ? -7.546 5.723 -6.712 1.00 38.12 175 LEU A O 1
ATOM 1340 N N . LEU A 1 176 ? -9.632 4.906 -6.556 1.00 38.28 176 LEU A N 1
ATOM 1341 C CA . LEU A 1 176 ? -9.862 4.729 -8.002 1.00 38.28 176 LEU A CA 1
ATOM 1342 C C . LEU A 1 176 ? -10.207 6.032 -8.757 1.00 38.28 176 LEU A C 1
ATOM 1344 O O . LEU A 1 176 ? -10.157 6.063 -9.983 1.00 38.28 176 LEU A O 1
ATOM 1348 N N . ASN A 1 177 ? -10.522 7.136 -8.069 1.00 39.47 177 ASN A N 1
ATOM 1349 C CA . ASN A 1 177 ? -10.963 8.383 -8.715 1.00 39.47 177 ASN A CA 1
ATOM 1350 C C . ASN A 1 177 ? -9.868 9.462 -8.781 1.00 39.47 177 ASN A C 1
ATOM 1352 O O . ASN A 1 177 ? -10.074 10.587 -8.320 1.00 39.47 177 ASN A O 1
ATOM 1356 N N . VAL A 1 178 ? -8.717 9.152 -9.394 1.00 40.53 178 VAL A N 1
ATOM 1357 C CA . VAL A 1 178 ? -7.648 10.142 -9.622 1.00 40.53 178 VAL A CA 1
ATOM 1358 C C . VAL A 1 178 ? -7.229 10.249 -11.100 1.00 40.53 178 VAL A C 1
ATOM 1360 O O . VAL A 1 178 ? -6.789 9.303 -11.742 1.00 40.53 178 VAL A O 1
ATOM 1363 N N . GLY A 1 179 ? -7.406 11.459 -11.642 1.00 47.28 179 GLY A N 1
ATOM 1364 C CA . GLY A 1 179 ? -6.489 12.177 -12.542 1.00 47.28 179 GLY A CA 1
ATOM 1365 C C . GLY A 1 179 ? -6.184 11.719 -13.973 1.00 47.28 179 GLY A C 1
ATOM 1366 O O . GLY A 1 179 ? -5.591 12.475 -14.735 1.00 47.28 179 GLY A O 1
ATOM 1367 N N . LEU A 1 180 ? -6.631 10.555 -14.407 1.00 44.06 180 LEU A N 1
ATOM 1368 C CA . LEU A 1 180 ? -6.340 9.941 -15.711 1.00 44.06 180 LEU A CA 1
ATOM 1369 C C . LEU A 1 180 ? -6.332 10.853 -16.963 1.00 44.06 180 LEU A C 1
ATOM 1371 O O . LEU A 1 180 ? -5.576 10.633 -17.909 1.00 44.06 180 LEU A O 1
ATOM 1375 N N . TYR A 1 181 ? -7.186 11.877 -16.998 1.00 44.09 181 TYR A N 1
ATOM 1376 C CA . TYR A 1 181 ? -7.493 12.619 -18.220 1.00 44.09 181 TYR A CA 1
ATOM 1377 C C . TYR A 1 181 ? -6.424 13.627 -18.654 1.00 44.09 181 TYR A C 1
ATOM 1379 O O . TYR A 1 181 ? -6.249 13.798 -19.855 1.00 44.09 181 TYR A O 1
ATOM 1387 N N . LYS A 1 182 ? -5.697 14.299 -17.748 1.00 47.25 182 LYS A N 1
ATOM 1388 C CA . LYS A 1 182 ? -4.830 15.422 -18.172 1.00 47.25 182 LYS A CA 1
ATOM 1389 C C . LYS A 1 182 ? -3.486 14.977 -18.744 1.00 47.25 182 LYS A C 1
ATOM 1391 O O . LYS A 1 182 ? -3.012 15.582 -19.702 1.00 47.25 182 LYS A O 1
ATOM 1396 N N . ILE A 1 183 ? -2.881 13.926 -18.186 1.00 46.53 183 ILE A N 1
ATOM 1397 C CA . ILE A 1 183 ? -1.615 13.379 -18.701 1.00 46.53 183 ILE A CA 1
ATOM 1398 C C . ILE A 1 183 ? -1.855 12.677 -20.040 1.00 46.53 183 ILE A C 1
ATOM 1400 O O . ILE A 1 183 ? -1.114 12.907 -20.992 1.00 46.53 183 ILE A O 1
ATOM 1404 N N . LEU A 1 184 ? -2.927 11.883 -20.145 1.00 49.41 184 LEU A N 1
ATOM 1405 C CA . LEU A 1 184 ? -3.280 11.207 -21.392 1.00 49.41 184 LEU A CA 1
ATOM 1406 C C . LEU A 1 184 ? -3.662 12.207 -22.492 1.00 49.41 184 LEU A C 1
ATOM 1408 O O . LEU A 1 184 ? -3.169 12.070 -23.607 1.00 49.41 184 LEU A O 1
ATOM 1412 N N . ASP A 1 185 ? -4.435 13.255 -22.188 1.00 50.56 185 ASP A N 1
ATOM 1413 C CA . ASP A 1 185 ? -4.749 14.324 -23.153 1.00 50.56 185 ASP A CA 1
ATOM 1414 C C . ASP A 1 185 ? -3.486 15.088 -23.595 1.00 50.56 185 ASP A C 1
ATOM 1416 O O . ASP A 1 185 ? -3.275 15.309 -24.788 1.00 50.56 185 ASP A O 1
ATOM 1420 N N . GLY A 1 186 ? -2.570 15.385 -22.661 1.00 51.12 186 GLY A N 1
ATOM 1421 C CA . GLY A 1 186 ? -1.265 15.989 -22.958 1.00 51.12 186 GLY A CA 1
ATOM 1422 C C . GLY A 1 186 ? -0.352 15.130 -23.847 1.00 51.12 186 GLY A C 1
ATOM 1423 O O . GLY A 1 186 ? 0.505 15.671 -24.548 1.00 51.12 186 GLY A O 1
ATOM 1424 N N . LEU A 1 187 ? -0.562 13.810 -23.858 1.00 50.44 187 LEU A N 1
ATOM 1425 C CA . LEU A 1 187 ? 0.135 12.837 -24.707 1.00 50.44 187 LEU A CA 1
ATOM 1426 C C . LEU A 1 187 ? -0.679 12.422 -25.952 1.00 50.44 187 LEU A C 1
ATOM 1428 O O . LEU A 1 187 ? -0.194 11.636 -26.765 1.00 50.44 187 LEU A O 1
ATOM 1432 N N . GLY A 1 188 ? -1.895 12.953 -26.139 1.00 51.00 188 GLY A N 1
ATOM 1433 C CA . GLY A 1 188 ? -2.780 12.629 -27.266 1.00 51.00 188 GLY A CA 1
ATOM 1434 C C . GLY A 1 188 ? -3.442 11.243 -27.197 1.00 51.00 188 GLY A C 1
ATOM 1435 O O . GLY A 1 188 ? -3.767 10.665 -28.236 1.00 51.00 188 GLY A O 1
ATOM 1436 N N . LEU A 1 189 ? -3.623 10.693 -25.995 1.00 56.47 189 LEU A N 1
ATOM 1437 C CA . LEU A 1 189 ? -4.078 9.326 -25.720 1.00 56.47 189 LEU A CA 1
ATOM 1438 C C . LEU A 1 189 ? -5.546 9.279 -25.252 1.00 56.47 189 LEU A C 1
ATOM 1440 O O . LEU A 1 189 ? -6.057 10.206 -24.633 1.00 56.47 189 LEU A O 1
ATOM 1444 N N . SER A 1 190 ? -6.243 8.180 -25.568 1.00 62.03 190 SER A N 1
ATOM 1445 C CA . SER A 1 190 ? -7.691 8.014 -25.331 1.00 62.03 190 SER A CA 1
ATOM 1446 C C . SER A 1 190 ? -8.058 7.382 -23.973 1.00 62.03 190 SER A C 1
ATOM 1448 O O . SER A 1 190 ? -7.205 6.841 -23.271 1.00 62.03 190 SER A O 1
ATOM 1450 N N . SER A 1 191 ? -9.359 7.349 -23.650 1.00 63.62 191 SER A N 1
ATOM 1451 C CA . SER A 1 191 ? -9.929 6.746 -22.431 1.00 63.62 191 SER A CA 1
ATOM 1452 C C . SER A 1 191 ? -9.767 5.217 -22.300 1.00 63.62 191 SER A C 1
ATOM 1454 O O . SER A 1 191 ? -10.181 4.656 -21.292 1.00 63.62 191 SER A O 1
ATOM 1456 N N . SER A 1 192 ? -9.194 4.515 -23.281 1.00 65.31 192 SER A N 1
ATOM 1457 C CA . SER A 1 192 ? -8.891 3.077 -23.165 1.00 65.31 192 SER A CA 1
ATOM 1458 C C . SER A 1 192 ? -7.587 2.789 -22.409 1.00 65.31 192 SER A C 1
ATOM 1460 O O . SER A 1 192 ? -7.504 1.804 -21.688 1.00 65.31 192 SER A O 1
ATOM 1462 N N . TYR A 1 193 ? -6.575 3.650 -22.558 1.00 67.75 193 TYR A N 1
ATOM 1463 C CA . TYR A 1 193 ? -5.287 3.543 -21.847 1.00 67.75 193 TYR A CA 1
ATOM 1464 C C . TYR A 1 193 ? -5.443 3.813 -20.356 1.00 67.75 193 TYR A C 1
ATOM 1466 O O . TYR A 1 193 ? -4.834 3.177 -19.506 1.00 67.75 193 TYR A O 1
ATOM 1474 N N . ALA A 1 194 ? -6.347 4.739 -20.092 1.00 67.56 194 ALA A N 1
ATOM 1475 C CA . ALA A 1 194 ? -6.947 5.039 -18.821 1.00 67.56 194 ALA A CA 1
ATOM 1476 C C . ALA A 1 194 ? -7.399 3.782 -18.045 1.00 67.56 194 ALA A C 1
ATOM 1478 O O . ALA A 1 194 ? -6.858 3.474 -16.987 1.00 67.56 194 ALA A O 1
ATOM 1479 N N . ALA A 1 195 ? -8.364 3.052 -18.605 1.00 73.44 195 ALA A N 1
ATOM 1480 C CA . ALA A 1 195 ? -8.946 1.874 -17.967 1.00 73.44 195 ALA A CA 1
ATOM 1481 C C . ALA A 1 195 ? -7.926 0.735 -17.806 1.00 73.44 195 ALA A C 1
ATOM 1483 O O . ALA A 1 195 ? -7.902 0.055 -16.786 1.00 73.44 195 ALA A O 1
ATOM 1484 N N . PHE A 1 196 ? -7.033 0.556 -18.789 1.00 83.44 196 PHE A N 1
ATOM 1485 C CA . PHE A 1 196 ? -5.945 -0.414 -18.662 1.00 83.44 196 PHE A CA 1
ATOM 1486 C C . PHE A 1 196 ? -5.054 -0.098 -17.457 1.00 83.44 196 PHE A C 1
ATOM 1488 O O . PHE A 1 196 ? -4.745 -0.991 -16.673 1.00 83.44 196 PHE A O 1
ATOM 1495 N N . ALA A 1 197 ? -4.636 1.159 -17.310 1.00 79.25 197 ALA A N 1
ATOM 1496 C CA . ALA A 1 197 ? -3.747 1.546 -16.230 1.00 79.25 197 ALA A CA 1
ATOM 1497 C C . ALA A 1 197 ? -4.392 1.374 -14.853 1.00 79.25 197 ALA A C 1
ATOM 1499 O O . ALA A 1 197 ? -3.722 0.910 -13.941 1.00 79.25 197 ALA A O 1
ATOM 1500 N N . GLU A 1 198 ? -5.679 1.693 -14.709 1.00 76.25 198 GLU A N 1
ATOM 1501 C CA . GLU A 1 198 ? -6.448 1.460 -13.479 1.00 76.25 198 GLU A CA 1
ATOM 1502 C C . GLU A 1 198 ? -6.369 -0.003 -13.015 1.00 76.25 198 GLU A C 1
ATOM 1504 O O . GLU A 1 198 ? -6.142 -0.272 -11.839 1.00 76.25 198 GLU A O 1
ATOM 1509 N N . GLU A 1 199 ? -6.475 -0.946 -13.953 1.00 83.56 199 GLU A N 1
ATOM 1510 C CA . GLU A 1 199 ? -6.454 -2.382 -13.662 1.00 83.56 199 GLU A CA 1
ATOM 1511 C C . GLU A 1 199 ? -5.039 -2.988 -13.571 1.00 83.56 199 GLU A C 1
ATOM 1513 O O . GLU A 1 199 ? -4.873 -4.052 -12.976 1.00 83.56 199 GLU A O 1
ATOM 1518 N N . ASN A 1 200 ? -4.023 -2.369 -14.186 1.00 90.25 200 ASN A N 1
ATOM 1519 C CA . ASN A 1 200 ? -2.720 -3.016 -14.426 1.00 90.25 200 ASN A CA 1
ATOM 1520 C C . ASN A 1 200 ? -1.504 -2.228 -13.922 1.00 90.25 200 ASN A C 1
ATOM 1522 O O . ASN A 1 200 ? -0.386 -2.749 -13.963 1.00 90.25 200 ASN A O 1
ATOM 1526 N N . ILE A 1 201 ? -1.681 -0.987 -13.474 1.00 88.38 201 ILE A N 1
ATOM 1527 C CA . ILE A 1 201 ? -0.615 -0.170 -12.894 1.00 88.38 201 ILE A CA 1
ATOM 1528 C C . ILE A 1 201 ? -0.972 0.129 -11.444 1.00 88.38 201 ILE A C 1
ATOM 1530 O O . ILE A 1 201 ? -2.009 0.724 -11.170 1.00 88.38 201 ILE A O 1
ATOM 1534 N N . LEU A 1 202 ? -0.088 -0.253 -10.524 1.00 90.12 202 LEU A N 1
ATOM 1535 C CA . LEU A 1 202 ? -0.220 0.046 -9.105 1.00 90.12 202 LEU A CA 1
ATOM 1536 C C . LEU A 1 202 ? 0.811 1.097 -8.695 1.00 90.12 202 LEU A C 1
ATOM 1538 O O . LEU A 1 202 ? 2.015 0.907 -8.864 1.00 90.12 202 LEU A O 1
ATOM 1542 N N . ASN A 1 203 ? 0.332 2.200 -8.133 1.00 87.06 203 ASN A N 1
ATOM 1543 C CA . ASN A 1 203 ? 1.138 3.249 -7.528 1.00 87.06 203 ASN A CA 1
ATOM 1544 C C . ASN A 1 203 ? 1.285 2.963 -6.033 1.00 87.06 203 ASN A C 1
ATOM 1546 O O . ASN A 1 203 ? 0.290 2.872 -5.326 1.00 87.06 203 ASN A O 1
ATOM 1550 N N . ILE A 1 204 ? 2.512 2.827 -5.548 1.00 89.81 204 ILE A N 1
ATOM 1551 C CA . ILE A 1 204 ? 2.829 2.535 -4.152 1.00 89.81 204 ILE A CA 1
ATOM 1552 C C . ILE A 1 204 ? 3.553 3.743 -3.577 1.00 89.81 204 ILE A C 1
ATOM 1554 O O . ILE A 1 204 ? 4.626 4.110 -4.059 1.00 89.81 204 ILE A O 1
ATOM 1558 N N . SER A 1 205 ? 2.978 4.369 -2.555 1.00 85.62 205 SER A N 1
ATOM 1559 C CA . SER A 1 205 ? 3.522 5.608 -1.998 1.00 85.62 205 SER A CA 1
ATOM 1560 C C . SER A 1 205 ? 3.609 5.577 -0.485 1.00 85.62 205 SER A C 1
ATOM 1562 O O . SER A 1 205 ? 2.694 5.098 0.183 1.00 85.62 205 SER A O 1
ATOM 1564 N N . TYR A 1 206 ? 4.695 6.132 0.048 1.00 85.81 206 TYR A N 1
ATOM 1565 C CA . TYR A 1 206 ? 4.857 6.304 1.485 1.00 85.81 206 TYR A CA 1
ATOM 1566 C C . TYR A 1 206 ? 3.879 7.343 2.042 1.00 85.81 206 TYR A C 1
ATOM 1568 O O . TYR A 1 206 ? 3.653 8.392 1.432 1.00 85.81 206 TYR A O 1
ATOM 1576 N N . ASN A 1 207 ? 3.326 7.063 3.217 1.00 82.06 207 ASN A N 1
ATOM 1577 C CA . ASN A 1 207 ? 2.413 7.935 3.936 1.00 82.06 207 ASN A CA 1
ATOM 1578 C C . ASN A 1 207 ? 2.749 7.940 5.433 1.00 82.06 207 ASN A C 1
ATOM 1580 O O . ASN A 1 207 ? 3.048 6.892 5.988 1.00 82.06 207 ASN A O 1
ATOM 1584 N N . ASP A 1 208 ? 2.690 9.088 6.101 1.00 73.50 208 ASP A N 1
ATOM 1585 C CA . ASP A 1 208 ? 3.031 9.187 7.529 1.00 73.50 208 ASP A CA 1
ATOM 1586 C C . ASP A 1 208 ? 1.994 9.918 8.386 1.00 73.50 208 ASP A C 1
ATOM 1588 O O . ASP A 1 208 ? 2.318 10.360 9.487 1.00 73.50 208 ASP A O 1
ATOM 1592 N N . PHE A 1 209 ? 0.764 10.094 7.880 1.00 65.94 209 PHE A N 1
ATOM 1593 C CA . PHE A 1 209 ? -0.301 10.880 8.533 1.00 65.94 209 PHE A CA 1
ATOM 1594 C C . PHE A 1 209 ? 0.114 12.315 8.945 1.00 65.94 209 PHE A C 1
ATOM 1596 O O . PHE A 1 209 ? -0.630 13.027 9.620 1.00 65.94 209 PHE A O 1
ATOM 1603 N N . GLY A 1 210 ? 1.298 12.785 8.537 1.00 60.41 210 GLY A N 1
ATOM 1604 C CA . GLY A 1 210 ? 1.811 14.105 8.855 1.00 60.41 210 GLY A CA 1
ATOM 1605 C C . GLY A 1 210 ? 1.132 15.204 8.041 1.00 60.41 210 GLY A C 1
ATOM 1606 O O . GLY A 1 210 ? 0.387 14.968 7.096 1.00 60.41 210 GLY A O 1
ATOM 1607 N N . THR A 1 211 ? 1.462 16.465 8.330 1.00 53.31 211 THR A N 1
ATOM 1608 C CA . THR A 1 211 ? 0.907 17.636 7.614 1.00 53.31 211 THR A CA 1
ATOM 1609 C C . THR A 1 211 ? 1.206 17.655 6.111 1.00 53.31 211 THR A C 1
ATOM 1611 O O . THR A 1 211 ? 0.577 18.407 5.365 1.00 53.31 211 THR A O 1
ATOM 1614 N N . LEU A 1 212 ? 2.166 16.839 5.672 1.00 55.31 212 LEU A N 1
ATOM 1615 C CA . LEU A 1 212 ? 2.550 16.641 4.281 1.00 55.31 212 LEU A CA 1
ATOM 1616 C C . LEU A 1 212 ? 2.321 15.194 3.815 1.00 55.31 212 LEU A C 1
ATOM 1618 O O . LEU A 1 212 ? 2.835 14.863 2.757 1.00 55.31 212 LEU A O 1
ATOM 1622 N N . ASN A 1 213 ? 1.570 14.369 4.563 1.00 59.16 213 ASN A N 1
ATOM 1623 C CA . ASN A 1 213 ? 1.164 12.990 4.248 1.00 59.16 213 ASN A CA 1
ATOM 1624 C C . ASN A 1 213 ? 2.267 12.124 3.612 1.00 59.16 213 ASN A C 1
ATOM 1626 O O . ASN A 1 213 ? 2.117 11.632 2.492 1.00 59.16 213 ASN A O 1
ATOM 1630 N N . GLY A 1 214 ? 3.374 11.931 4.320 1.00 59.81 214 GLY A N 1
ATOM 1631 C CA . GLY A 1 214 ? 4.476 11.073 3.906 1.00 59.81 214 GLY A CA 1
ATOM 1632 C C . GLY A 1 214 ? 5.399 11.775 2.946 1.00 59.81 214 GLY A C 1
ATOM 1633 O O . GLY A 1 214 ? 6.405 12.305 3.375 1.00 59.81 214 GLY A O 1
ATOM 1634 N N . ASP A 1 215 ? 5.078 11.763 1.654 1.00 60.81 215 ASP A N 1
ATOM 1635 C CA . ASP A 1 215 ? 5.966 12.198 0.576 1.00 60.81 215 ASP A CA 1
ATOM 1636 C C . ASP A 1 215 ? 5.742 13.676 0.177 1.00 60.81 215 ASP A C 1
ATOM 1638 O O . ASP A 1 215 ? 5.010 13.974 -0.776 1.00 60.81 215 ASP A O 1
ATOM 1642 N N . PRO A 1 216 ? 6.387 14.648 0.854 1.00 54.06 216 PRO A N 1
ATOM 1643 C CA . PRO A 1 216 ? 6.234 16.067 0.555 1.00 54.06 216 PRO A CA 1
ATOM 1644 C C . PRO A 1 216 ? 6.722 16.432 -0.845 1.00 54.06 216 PRO A C 1
ATOM 1646 O O . PRO A 1 216 ? 6.300 17.455 -1.380 1.00 54.06 216 PRO A O 1
ATOM 1649 N N . LEU A 1 217 ? 7.611 15.630 -1.438 1.00 55.59 217 LEU A N 1
ATOM 1650 C CA . LEU A 1 217 ? 8.190 15.876 -2.753 1.00 55.59 217 LEU A CA 1
ATOM 1651 C C . LEU A 1 217 ? 7.187 15.537 -3.854 1.00 55.59 217 LEU A C 1
ATOM 1653 O O . LEU A 1 217 ? 6.935 16.369 -4.731 1.00 55.59 217 LEU A O 1
ATOM 1657 N N . SER A 1 218 ? 6.552 14.371 -3.763 1.00 57.56 218 SER A N 1
ATOM 1658 C CA . SER A 1 218 ? 5.445 14.020 -4.651 1.00 57.56 218 SER A CA 1
ATOM 1659 C C . SER A 1 218 ? 4.246 14.932 -4.414 1.00 57.56 218 SER A C 1
ATOM 1661 O O . SER A 1 218 ? 3.684 15.450 -5.380 1.00 57.56 218 SER A O 1
ATOM 1663 N N . ASN A 1 219 ? 3.927 15.262 -3.158 1.00 53.22 219 ASN A N 1
ATOM 1664 C CA . ASN A 1 219 ? 2.809 16.146 -2.817 1.00 53.22 219 ASN A CA 1
ATOM 1665 C C . ASN A 1 219 ? 3.014 17.594 -3.313 1.00 53.22 219 ASN A C 1
ATOM 1667 O O . ASN A 1 219 ? 2.083 18.188 -3.856 1.00 53.22 219 ASN A O 1
ATOM 1671 N N . LEU A 1 220 ? 4.230 18.152 -3.226 1.00 46.22 220 LEU A N 1
ATOM 1672 C CA . LEU A 1 220 ? 4.557 19.484 -3.759 1.00 46.22 220 LEU A CA 1
ATOM 1673 C C . LEU A 1 220 ? 4.527 19.520 -5.291 1.00 46.22 220 LEU A C 1
ATOM 1675 O O . LEU A 1 220 ? 3.984 20.461 -5.873 1.00 46.22 220 LEU A O 1
ATOM 1679 N N . ALA A 1 221 ? 5.086 18.502 -5.952 1.00 45.91 221 ALA A N 1
ATOM 1680 C CA . ALA A 1 221 ? 5.027 18.381 -7.409 1.00 45.91 221 ALA A CA 1
ATOM 1681 C C . ALA A 1 221 ? 3.580 18.256 -7.907 1.00 45.91 221 ALA A C 1
ATOM 1683 O O . ALA A 1 221 ? 3.254 18.693 -9.012 1.00 45.91 221 ALA A O 1
ATOM 1684 N N . THR A 1 222 ? 2.682 17.739 -7.070 1.00 46.34 222 THR A N 1
ATOM 1685 C CA . THR A 1 222 ? 1.289 17.583 -7.462 1.00 46.34 222 THR A CA 1
ATOM 1686 C C . THR A 1 222 ? 0.527 18.898 -7.607 1.00 46.34 222 THR A C 1
ATOM 1688 O O . THR A 1 222 ? -0.319 19.024 -8.490 1.00 46.34 222 THR A O 1
ATOM 1691 N N . ALA A 1 223 ? 0.901 19.934 -6.851 1.00 37.12 223 ALA A N 1
ATOM 1692 C CA . ALA A 1 223 ? 0.370 21.282 -7.063 1.00 37.12 223 ALA A CA 1
ATOM 1693 C C . ALA A 1 223 ? 0.695 21.845 -8.469 1.00 37.12 223 ALA A C 1
ATOM 1695 O O . ALA A 1 223 ? 0.101 22.838 -8.892 1.00 37.12 223 ALA A O 1
ATOM 1696 N N . LEU A 1 224 ? 1.631 21.218 -9.197 1.00 36.22 224 LEU A N 1
ATOM 1697 C CA . LEU A 1 224 ? 2.038 21.575 -10.558 1.00 36.22 224 LEU A CA 1
ATOM 1698 C C . LEU A 1 224 ? 1.476 20.613 -11.621 1.00 36.22 224 LEU A C 1
ATOM 1700 O O . LEU A 1 224 ? 1.205 21.059 -12.736 1.00 36.22 224 LEU A O 1
ATOM 1704 N N . THR A 1 225 ? 1.261 19.333 -11.291 1.00 43.34 225 THR A N 1
ATOM 1705 C CA . THR A 1 225 ? 0.652 18.313 -12.169 1.00 43.34 225 THR A CA 1
ATOM 1706 C C . THR A 1 225 ? -0.223 17.360 -11.351 1.00 43.34 225 THR A C 1
ATOM 1708 O O . THR A 1 225 ? 0.283 16.415 -10.755 1.00 43.34 225 THR A O 1
ATOM 1711 N N . SER A 1 226 ? -1.529 17.623 -11.294 1.00 42.97 226 SER A N 1
ATOM 1712 C CA . SER A 1 226 ? -2.449 17.082 -10.279 1.00 42.97 226 SER A CA 1
ATOM 1713 C C . SER A 1 226 ? -2.851 15.600 -10.384 1.00 42.97 226 SER A C 1
ATOM 1715 O O . SER A 1 226 ? -3.842 15.209 -9.782 1.00 42.97 226 SER A O 1
ATOM 1717 N N . ASP A 1 227 ? -2.146 14.757 -11.140 1.00 55.66 227 ASP A N 1
ATOM 1718 C CA . ASP A 1 227 ? -2.744 13.516 -11.639 1.00 55.66 227 ASP A CA 1
ATOM 1719 C C . ASP A 1 227 ? -1.731 12.349 -11.727 1.00 55.66 227 ASP A C 1
ATOM 1721 O O . ASP A 1 227 ? -0.687 12.499 -12.356 1.00 55.66 227 ASP A O 1
ATOM 1725 N N . HIS A 1 228 ? -2.038 11.182 -11.143 1.00 59.84 228 HIS A N 1
ATOM 1726 C CA . HIS A 1 228 ? -1.341 9.902 -11.385 1.00 59.84 228 HIS A CA 1
ATOM 1727 C C . HIS A 1 228 ? -2.222 8.944 -12.200 1.00 59.84 228 HIS A C 1
ATOM 1729 O O . HIS A 1 228 ? -3.440 9.111 -12.261 1.00 59.84 228 HIS A O 1
ATOM 1735 N N . ILE A 1 229 ? -1.602 7.962 -12.862 1.00 64.75 229 ILE A N 1
ATOM 1736 C CA . ILE A 1 229 ? -2.291 6.968 -13.695 1.00 64.75 229 ILE A CA 1
ATOM 1737 C C . ILE A 1 229 ? -2.177 5.584 -13.031 1.00 64.75 229 ILE A C 1
ATOM 1739 O O . ILE A 1 229 ? -1.070 5.113 -12.771 1.00 64.75 229 ILE A O 1
ATOM 1743 N N . GLY A 1 230 ? -3.314 4.932 -12.772 1.00 71.44 230 GLY A N 1
ATOM 1744 C CA . GLY A 1 230 ? -3.399 3.581 -12.202 1.00 71.44 230 GLY A CA 1
ATOM 1745 C C . GLY A 1 230 ? -3.952 3.523 -10.776 1.00 71.44 230 GLY A C 1
ATOM 1746 O O . GLY A 1 230 ? -4.209 4.560 -10.168 1.00 71.44 230 GLY A O 1
ATOM 1747 N N . GLY A 1 231 ? -4.132 2.310 -10.248 1.00 75.81 231 GLY A N 1
ATOM 1748 C CA . GLY A 1 231 ? -4.525 2.082 -8.856 1.00 75.81 231 GLY A CA 1
ATOM 1749 C C . GLY A 1 231 ? -3.490 2.630 -7.870 1.00 75.81 231 GLY A C 1
ATOM 1750 O O . GLY A 1 231 ? -2.350 2.911 -8.242 1.00 75.81 231 GLY A O 1
ATOM 1751 N N . TYR A 1 232 ? -3.866 2.787 -6.603 1.00 78.88 232 TYR A N 1
ATOM 1752 C CA . TYR A 1 232 ? -2.997 3.363 -5.575 1.00 78.88 232 TYR A CA 1
ATOM 1753 C C . TYR A 1 232 ? -2.965 2.492 -4.316 1.00 78.88 232 TYR A C 1
ATOM 1755 O O . TYR A 1 232 ? -3.954 1.859 -3.964 1.00 78.88 232 TYR A O 1
ATOM 1763 N N . LEU A 1 233 ? -1.826 2.470 -3.632 1.00 83.31 233 LEU A N 1
ATOM 1764 C CA . LEU A 1 233 ? -1.598 1.804 -2.358 1.00 83.31 233 LEU A CA 1
ATOM 1765 C C . LEU A 1 233 ? -0.725 2.706 -1.477 1.00 83.31 233 LEU A C 1
ATOM 1767 O O . LEU A 1 233 ? 0.464 2.892 -1.741 1.00 83.31 233 LEU A O 1
ATOM 1771 N N . ALA A 1 234 ? -1.314 3.246 -0.410 1.00 84.75 234 ALA A N 1
ATOM 1772 C CA . ALA A 1 234 ? -0.558 3.931 0.636 1.00 84.75 234 ALA A CA 1
ATOM 1773 C C . ALA A 1 234 ? 0.171 2.904 1.503 1.00 84.75 234 ALA A C 1
ATOM 1775 O O . ALA A 1 234 ? -0.455 1.966 1.993 1.00 84.75 234 ALA A O 1
ATOM 1776 N N . ILE A 1 235 ? 1.459 3.109 1.741 1.00 89.31 235 ILE A N 1
ATOM 1777 C CA . ILE A 1 235 ? 2.239 2.370 2.730 1.00 89.31 235 ILE A CA 1
ATOM 1778 C C . ILE A 1 235 ? 2.537 3.321 3.879 1.00 89.31 235 ILE A C 1
ATOM 1780 O O . ILE A 1 235 ? 3.294 4.277 3.728 1.00 89.31 235 ILE A O 1
ATOM 1784 N N . PHE A 1 236 ? 1.893 3.063 5.007 1.00 88.38 236 PHE A N 1
ATOM 1785 C CA . PHE A 1 236 ? 2.001 3.875 6.209 1.00 88.38 236 PHE A CA 1
ATOM 1786 C C . PHE A 1 236 ? 3.270 3.571 7.005 1.00 88.38 236 PHE A C 1
ATOM 1788 O O . PHE A 1 236 ? 3.677 2.414 7.103 1.00 88.38 236 PHE A O 1
ATOM 1795 N N . GLY A 1 237 ? 3.857 4.601 7.601 1.00 90.25 237 GLY A N 1
ATOM 1796 C CA . GLY A 1 237 ? 5.004 4.493 8.490 1.00 90.25 237 GLY A CA 1
ATOM 1797 C C . GLY A 1 237 ? 5.115 5.691 9.429 1.00 90.25 237 GLY A C 1
ATOM 1798 O O . GLY A 1 237 ? 4.232 6.547 9.479 1.00 90.25 237 GLY A O 1
ATOM 1799 N N . GLU A 1 238 ? 6.225 5.747 10.160 1.00 87.44 238 GLU A N 1
ATOM 1800 C CA . GLU A 1 238 ? 6.589 6.876 11.021 1.00 87.44 238 GLU A CA 1
ATOM 1801 C C . GLU A 1 238 ? 6.768 8.181 10.226 1.00 87.44 238 GLU A C 1
ATOM 1803 O O . GLU A 1 238 ? 6.985 8.183 9.013 1.00 87.44 238 GLU A O 1
ATOM 1808 N N . ASN A 1 239 ? 6.732 9.325 10.909 1.00 83.56 239 ASN A N 1
ATOM 1809 C CA . ASN A 1 239 ? 7.003 10.604 10.255 1.00 83.56 239 ASN A CA 1
ATOM 1810 C C . ASN A 1 239 ? 8.487 10.749 9.893 1.00 83.56 239 ASN A C 1
ATOM 1812 O O . ASN A 1 239 ? 9.338 10.966 10.757 1.00 83.56 239 ASN A O 1
ATOM 1816 N N . GLU A 1 240 ? 8.773 10.689 8.593 1.00 81.88 240 GLU A N 1
ATOM 1817 C CA . GLU A 1 240 ? 10.129 10.711 8.027 1.00 81.88 240 GLU A CA 1
ATOM 1818 C C . GLU A 1 240 ? 10.455 12.048 7.330 1.00 81.88 240 GLU A C 1
ATOM 1820 O O . GLU A 1 240 ? 11.541 12.245 6.769 1.00 81.88 240 GLU A O 1
ATOM 1825 N N . GLY A 1 241 ? 9.524 13.009 7.358 1.00 75.81 241 GLY A N 1
ATOM 1826 C CA . GLY A 1 241 ? 9.687 14.324 6.744 1.00 75.81 241 GLY A CA 1
ATOM 1827 C C . GLY A 1 241 ? 10.053 14.242 5.256 1.00 75.81 241 GLY A C 1
ATOM 1828 O O . GLY A 1 241 ? 9.389 13.583 4.468 1.00 75.81 241 GLY A O 1
ATOM 1829 N N . LEU A 1 242 ? 11.128 14.919 4.832 1.00 72.25 242 LEU A N 1
ATOM 1830 C CA . LEU A 1 242 ? 11.577 14.874 3.428 1.00 72.25 242 LEU A CA 1
ATOM 1831 C C . LEU A 1 242 ? 12.142 13.500 3.011 1.00 72.25 242 LEU A C 1
ATOM 1833 O O . LEU A 1 242 ? 12.191 13.206 1.816 1.00 72.25 242 LEU A O 1
ATOM 1837 N N . SER A 1 243 ? 12.579 12.668 3.963 1.00 79.25 243 SER A N 1
ATOM 1838 C CA . SER A 1 243 ? 13.199 11.362 3.683 1.00 79.25 243 SER A CA 1
ATOM 1839 C C . SER A 1 243 ? 12.191 10.325 3.187 1.00 79.25 243 SER A C 1
ATOM 1841 O O . SER A 1 243 ? 12.581 9.367 2.516 1.00 79.25 243 SER A O 1
ATOM 1843 N N . ALA A 1 244 ? 10.905 10.545 3.458 1.00 80.75 244 ALA A N 1
ATOM 1844 C CA . ALA A 1 244 ? 9.783 9.715 3.032 1.00 80.75 244 ALA A CA 1
ATOM 1845 C C . ALA A 1 244 ? 9.694 9.475 1.517 1.00 80.75 244 ALA A C 1
ATOM 1847 O O . ALA A 1 244 ? 9.191 8.441 1.084 1.00 80.75 244 ALA A O 1
ATOM 1848 N N . HIS A 1 245 ? 10.222 10.394 0.698 1.00 82.56 245 HIS A N 1
ATOM 1849 C CA . HIS A 1 245 ? 10.287 10.182 -0.748 1.00 82.56 245 HIS A CA 1
ATOM 1850 C C . HIS A 1 245 ? 11.273 9.071 -1.134 1.00 82.56 245 HIS A C 1
ATOM 1852 O O . HIS A 1 245 ? 11.205 8.572 -2.244 1.00 82.56 245 HIS A O 1
ATOM 1858 N N . SER A 1 246 ? 12.223 8.684 -0.280 1.00 85.69 246 SER A N 1
ATOM 1859 C CA . SER A 1 246 ? 13.265 7.723 -0.655 1.00 85.69 246 SER A CA 1
ATOM 1860 C C . SER A 1 246 ? 12.766 6.274 -0.707 1.00 85.69 246 SER A C 1
ATOM 1862 O O . SER A 1 246 ? 11.950 5.845 0.110 1.00 85.69 246 SER A O 1
ATOM 1864 N N . MET A 1 247 ? 13.351 5.476 -1.607 1.00 88.19 247 MET A N 1
ATOM 1865 C CA . MET A 1 247 ? 13.120 4.028 -1.631 1.00 88.19 247 MET A CA 1
ATOM 1866 C C . MET A 1 247 ? 13.599 3.333 -0.361 1.00 88.19 247 MET A C 1
ATOM 1868 O O . MET A 1 247 ? 13.000 2.339 0.024 1.00 88.19 247 MET A O 1
ATOM 1872 N N . ALA A 1 248 ? 14.630 3.847 0.315 1.00 86.81 248 ALA A N 1
ATOM 1873 C CA . ALA A 1 248 ? 15.096 3.277 1.576 1.00 86.81 248 ALA A CA 1
ATOM 1874 C C . ALA A 1 248 ? 13.989 3.294 2.644 1.00 86.81 248 ALA A C 1
ATOM 1876 O O . ALA A 1 248 ? 13.734 2.271 3.277 1.00 86.81 248 ALA A O 1
ATOM 1877 N N . VAL A 1 249 ? 13.291 4.427 2.792 1.00 88.31 249 VAL A N 1
ATOM 1878 C CA . VAL A 1 249 ? 12.161 4.560 3.724 1.00 88.31 249 VAL A CA 1
ATOM 1879 C C . VAL A 1 249 ? 10.985 3.683 3.290 1.00 88.31 249 VAL A C 1
ATOM 1881 O O . VAL A 1 249 ? 10.468 2.904 4.089 1.00 88.31 249 VAL A O 1
ATOM 1884 N N . LEU A 1 250 ? 10.599 3.732 2.011 1.00 90.69 250 LEU A N 1
ATOM 1885 C CA . LEU A 1 250 ? 9.472 2.936 1.521 1.00 90.69 250 LEU A CA 1
ATOM 1886 C C . LEU A 1 250 ? 9.733 1.421 1.607 1.00 90.69 250 LEU A C 1
ATOM 1888 O O . LEU A 1 250 ? 8.853 0.669 2.018 1.00 90.69 250 LEU A O 1
ATOM 1892 N N . ASN A 1 251 ? 10.942 0.959 1.279 1.00 90.38 251 ASN A N 1
ATOM 1893 C CA . ASN A 1 251 ? 11.328 -0.448 1.406 1.00 90.38 251 ASN A CA 1
ATOM 1894 C C . ASN A 1 251 ? 11.355 -0.897 2.874 1.00 90.38 251 ASN A C 1
ATOM 1896 O O . ASN A 1 251 ? 10.943 -2.022 3.161 1.00 90.38 251 ASN A O 1
ATOM 1900 N N . ALA A 1 252 ? 11.783 -0.035 3.803 1.00 90.25 252 ALA A N 1
ATOM 1901 C CA . ALA A 1 252 ? 11.715 -0.322 5.235 1.00 90.25 252 ALA A CA 1
ATOM 1902 C C . ALA A 1 252 ? 10.261 -0.475 5.715 1.00 90.25 252 ALA A C 1
ATOM 1904 O O . ALA A 1 252 ? 9.944 -1.428 6.426 1.00 90.25 252 ALA A O 1
ATOM 1905 N N . ALA A 1 253 ? 9.351 0.387 5.260 1.00 92.94 253 ALA A N 1
ATOM 1906 C CA . ALA A 1 253 ? 7.932 0.284 5.596 1.00 92.94 253 ALA A CA 1
ATOM 1907 C C . ALA A 1 253 ? 7.265 -0.957 4.977 1.00 92.94 253 ALA A C 1
ATOM 1909 O O . ALA A 1 253 ? 6.530 -1.677 5.649 1.00 92.94 253 ALA A O 1
ATOM 1910 N N . LEU A 1 254 ? 7.591 -1.290 3.724 1.00 93.12 254 LEU A N 1
ATOM 1911 C CA . LEU A 1 254 ? 7.160 -2.541 3.088 1.00 93.12 254 LEU A CA 1
ATOM 1912 C C . LEU A 1 254 ? 7.687 -3.781 3.830 1.00 93.12 254 LEU A C 1
ATOM 1914 O O . LEU A 1 254 ? 7.005 -4.808 3.891 1.00 93.12 254 LEU A O 1
ATOM 1918 N N . GLN A 1 255 ? 8.894 -3.702 4.397 1.00 90.75 255 GLN A N 1
ATOM 1919 C CA . GLN A 1 255 ? 9.450 -4.748 5.252 1.00 90.75 255 GLN A CA 1
ATOM 1920 C C . GLN A 1 255 ? 8.682 -4.854 6.577 1.00 90.75 255 GLN A C 1
ATOM 1922 O O . GLN A 1 255 ? 8.335 -5.963 6.976 1.00 90.75 255 GLN A O 1
ATOM 1927 N N . GLN A 1 256 ? 8.334 -3.735 7.212 1.00 93.00 256 GLN A N 1
ATOM 1928 C CA . GLN A 1 256 ? 7.500 -3.738 8.416 1.00 93.00 256 GLN A CA 1
ATOM 1929 C C . GLN A 1 256 ? 6.116 -4.347 8.142 1.00 93.00 256 GLN A C 1
ATOM 1931 O O . GLN A 1 256 ? 5.659 -5.219 8.879 1.00 93.00 256 GLN A O 1
ATOM 1936 N N . TYR A 1 257 ? 5.478 -3.969 7.030 1.00 95.12 257 TYR A N 1
ATOM 1937 C CA . TYR A 1 257 ? 4.217 -4.571 6.585 1.00 95.12 257 TYR A CA 1
ATOM 1938 C C . TYR A 1 257 ? 4.358 -6.081 6.399 1.00 95.12 257 TYR A C 1
ATOM 1940 O O . TYR A 1 257 ? 3.480 -6.851 6.781 1.00 95.12 257 TYR A O 1
ATOM 1948 N N . HIS A 1 258 ? 5.468 -6.517 5.802 1.00 91.88 258 HIS A N 1
ATOM 1949 C CA . HIS A 1 258 ? 5.757 -7.930 5.606 1.00 91.88 258 HIS A CA 1
ATOM 1950 C C . HIS A 1 258 ? 5.871 -8.691 6.931 1.00 91.88 258 HIS A C 1
ATOM 1952 O O . HIS A 1 258 ? 5.328 -9.790 7.036 1.00 91.88 258 HIS A O 1
ATOM 1958 N N . GLU A 1 259 ? 6.554 -8.120 7.920 1.00 92.81 259 GLU A N 1
ATOM 1959 C CA . GLU A 1 259 ? 6.729 -8.720 9.245 1.00 92.81 259 GLU A CA 1
ATOM 1960 C C . GLU A 1 259 ? 5.398 -8.837 9.987 1.00 92.81 259 GLU A C 1
ATOM 1962 O O . GLU A 1 259 ? 5.060 -9.924 10.451 1.00 92.81 259 GLU A O 1
ATOM 1967 N N . ILE A 1 260 ? 4.588 -7.775 9.996 1.00 95.56 260 ILE A N 1
ATOM 1968 C CA . ILE A 1 260 ? 3.246 -7.794 10.592 1.00 95.56 260 ILE A CA 1
ATOM 1969 C C . ILE A 1 260 ? 2.383 -8.863 9.909 1.00 95.56 260 ILE A C 1
ATOM 1971 O O . ILE A 1 260 ? 1.848 -9.762 10.561 1.00 95.56 260 ILE A O 1
ATOM 1975 N N . LEU A 1 261 ? 2.294 -8.831 8.575 1.00 95.62 261 LEU A N 1
ATOM 1976 C CA . LEU A 1 261 ? 1.451 -9.755 7.812 1.00 95.62 261 LEU A CA 1
ATOM 1977 C C . LEU A 1 261 ? 1.971 -11.197 7.775 1.00 95.62 261 LEU A C 1
ATOM 1979 O O . LEU A 1 261 ? 1.249 -12.083 7.320 1.00 95.62 261 LEU A O 1
ATOM 1983 N N . ALA A 1 262 ? 3.178 -11.482 8.271 1.00 94.38 262 ALA A N 1
ATOM 1984 C CA . ALA A 1 262 ? 3.644 -12.857 8.448 1.00 94.38 262 ALA A CA 1
ATOM 1985 C C . ALA A 1 262 ? 2.788 -13.629 9.471 1.00 94.38 262 ALA A C 1
ATOM 1987 O O . ALA A 1 262 ? 2.647 -14.853 9.368 1.00 94.38 262 ALA A O 1
ATOM 1988 N N . HIS A 1 263 ? 2.171 -12.919 10.419 1.00 96.88 263 HIS A N 1
ATOM 1989 C CA . HIS A 1 263 ? 1.253 -13.482 11.411 1.00 96.88 263 HIS A CA 1
ATOM 1990 C C . HIS A 1 263 ? -0.179 -13.630 10.881 1.00 96.88 263 HIS A C 1
ATOM 1992 O O . HIS A 1 263 ? -0.973 -14.380 11.451 1.00 96.88 263 HIS A O 1
ATOM 1998 N N . PHE A 1 264 ? -0.489 -13.000 9.745 1.00 96.50 264 PHE A N 1
ATOM 1999 C CA . PHE A 1 264 ? -1.802 -13.041 9.115 1.00 96.50 264 PHE A CA 1
ATOM 2000 C C . PHE A 1 264 ? -1.899 -14.112 8.026 1.00 96.50 264 PHE A C 1
ATOM 2002 O O . PHE A 1 264 ? -0.903 -14.540 7.433 1.00 96.50 264 PHE A O 1
ATOM 2009 N N . THR A 1 265 ? -3.125 -14.556 7.760 1.00 94.88 265 THR A N 1
ATOM 2010 C CA . THR A 1 265 ? -3.454 -15.521 6.714 1.00 94.88 265 THR A CA 1
ATOM 2011 C C . THR A 1 265 ? -2.872 -15.093 5.364 1.00 94.88 265 THR A C 1
ATOM 2013 O O . THR A 1 265 ? -2.794 -13.895 5.081 1.00 94.88 265 THR A O 1
ATOM 2016 N N . PRO A 1 266 ? -2.451 -16.033 4.498 1.00 90.25 266 PRO A N 1
ATOM 2017 C CA . PRO A 1 266 ? -1.835 -15.696 3.217 1.00 90.25 266 PRO A CA 1
ATOM 2018 C C . PRO A 1 266 ? -2.669 -14.806 2.296 1.00 90.25 266 PRO A C 1
ATOM 2020 O O . PRO A 1 266 ? -2.092 -14.175 1.421 1.00 90.25 266 PRO A O 1
ATOM 2023 N N . GLU A 1 267 ? -3.980 -14.763 2.481 1.00 88.31 267 GLU A N 1
ATOM 2024 C CA . GLU A 1 267 ? -4.918 -13.941 1.727 1.00 88.31 267 GLU A CA 1
ATOM 2025 C C . GLU A 1 267 ? -4.854 -12.457 2.119 1.00 88.31 267 GLU A C 1
ATOM 2027 O O . GLU A 1 267 ? -5.240 -11.614 1.317 1.00 88.31 267 GLU A O 1
ATOM 2032 N N . THR A 1 268 ? -4.328 -12.128 3.305 1.00 92.12 268 THR A N 1
ATOM 2033 C CA . THR A 1 268 ? -4.214 -10.746 3.781 1.00 92.12 268 THR A CA 1
ATOM 2034 C C . THR A 1 268 ? -3.138 -9.993 3.000 1.00 92.12 268 THR A C 1
ATOM 2036 O O . THR A 1 268 ? -1.970 -10.399 2.927 1.00 92.12 268 THR A O 1
ATOM 2039 N N . SER A 1 269 ? -3.542 -8.876 2.412 1.00 91.69 269 SER A N 1
ATOM 2040 C CA . SER A 1 269 ? -2.745 -8.032 1.528 1.00 91.69 269 SER A CA 1
ATOM 2041 C C . SER A 1 269 ? -2.181 -6.804 2.248 1.00 91.69 269 SER A C 1
ATOM 2043 O O . SER A 1 269 ? -2.612 -6.444 3.344 1.00 91.69 269 SER A O 1
ATOM 2045 N N . PHE A 1 270 ? -1.226 -6.117 1.615 1.00 92.31 270 PHE A N 1
ATOM 2046 C CA . PHE A 1 270 ? -0.820 -4.783 2.065 1.00 92.31 270 PHE A CA 1
ATOM 2047 C C . PHE A 1 270 ? -1.990 -3.798 2.066 1.00 92.31 270 PHE A C 1
ATOM 2049 O O . PHE A 1 270 ? -2.083 -3.004 2.993 1.00 92.31 270 PHE A O 1
ATOM 2056 N N . ALA A 1 271 ? -2.917 -3.892 1.107 1.00 86.56 271 ALA A N 1
ATOM 2057 C CA . ALA A 1 271 ? -4.096 -3.031 1.058 1.00 86.56 271 ALA A CA 1
ATOM 2058 C C . ALA A 1 271 ? -5.012 -3.215 2.278 1.00 86.56 271 ALA A C 1
ATOM 2060 O O . ALA A 1 271 ? -5.569 -2.233 2.766 1.00 86.56 271 ALA A O 1
ATOM 2061 N N . ASP A 1 272 ? -5.132 -4.434 2.813 1.00 90.00 272 ASP A N 1
ATOM 2062 C CA . ASP A 1 272 ? -5.889 -4.687 4.045 1.00 90.00 272 ASP A CA 1
ATOM 2063 C C . ASP A 1 272 ? -5.235 -3.988 5.242 1.00 90.00 272 ASP A C 1
ATOM 2065 O O . ASP A 1 272 ? -5.903 -3.289 6.000 1.00 90.00 272 ASP A O 1
ATOM 2069 N N . LEU A 1 273 ? -3.912 -4.103 5.389 1.00 93.50 273 LEU A N 1
ATOM 2070 C CA . LEU A 1 273 ? -3.194 -3.428 6.470 1.00 93.50 273 LEU A CA 1
ATOM 2071 C C . LEU A 1 273 ? -3.248 -1.897 6.328 1.00 93.50 273 LEU A C 1
ATOM 2073 O O . LEU A 1 273 ? -3.533 -1.200 7.299 1.00 93.50 273 LEU A O 1
ATOM 2077 N N . SER A 1 274 ? -3.072 -1.369 5.115 1.00 88.88 274 SER A N 1
ATOM 2078 C CA . SER A 1 274 ? -3.264 0.056 4.827 1.00 88.88 274 SER A CA 1
ATOM 2079 C C . SER A 1 274 ? -4.681 0.512 5.157 1.00 88.88 274 SER A C 1
ATOM 2081 O O . SER A 1 274 ? -4.865 1.594 5.703 1.00 88.88 274 SER A O 1
ATOM 2083 N N . THR A 1 275 ? -5.685 -0.320 4.872 1.00 84.12 275 THR A N 1
ATOM 2084 C CA . THR A 1 275 ? -7.080 -0.055 5.235 1.00 84.12 275 THR A CA 1
ATOM 2085 C C . THR A 1 275 ? -7.237 0.010 6.750 1.00 84.12 275 THR A C 1
ATOM 2087 O O . THR A 1 275 ? -7.824 0.964 7.248 1.00 84.12 275 THR A O 1
ATOM 2090 N N . ALA A 1 276 ? -6.670 -0.938 7.499 1.00 89.12 276 ALA A N 1
ATOM 2091 C CA . ALA A 1 276 ? -6.692 -0.900 8.959 1.00 89.12 276 ALA A CA 1
ATOM 2092 C C . ALA A 1 276 ? -6.060 0.392 9.505 1.00 89.12 276 ALA A C 1
ATOM 2094 O O . ALA A 1 276 ? -6.667 1.041 10.353 1.00 89.12 276 ALA A O 1
ATOM 2095 N N . TYR A 1 277 ? -4.905 0.808 8.972 1.00 88.44 277 TYR A N 1
ATOM 2096 C CA . TYR A 1 277 ? -4.258 2.063 9.359 1.00 88.44 277 TYR A CA 1
ATOM 2097 C C . TYR A 1 277 ? -5.092 3.293 9.023 1.00 88.44 277 TYR A C 1
ATOM 2099 O O . TYR A 1 277 ? -5.264 4.139 9.893 1.00 88.44 277 TYR A O 1
ATOM 2107 N N . VAL A 1 278 ? -5.655 3.387 7.813 1.00 79.44 278 VAL A N 1
ATOM 2108 C CA . VAL A 1 278 ? -6.567 4.486 7.457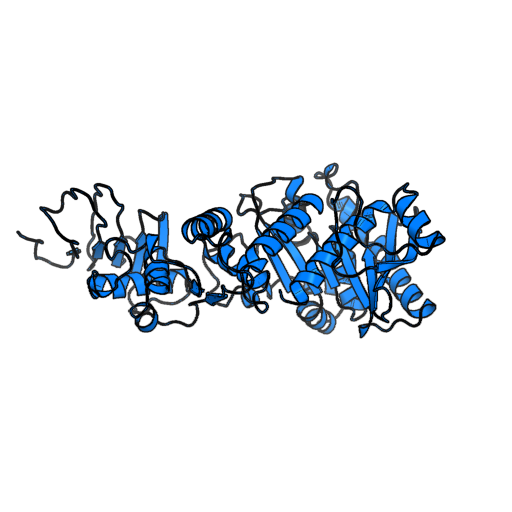 1.00 79.44 278 VAL A CA 1
ATOM 2109 C C . VAL A 1 278 ? -7.709 4.542 8.453 1.00 79.44 278 VAL A C 1
ATOM 2111 O O . VAL A 1 278 ? -7.973 5.576 9.033 1.00 79.44 278 VAL A O 1
ATOM 2114 N N . TYR A 1 279 ? -8.354 3.422 8.734 1.00 79.31 279 TYR A N 1
ATOM 2115 C CA . TYR A 1 279 ? -9.482 3.409 9.649 1.00 79.31 279 TYR A CA 1
ATOM 2116 C C . TYR A 1 279 ? -9.102 3.473 11.140 1.00 79.31 279 TYR A C 1
ATOM 2118 O O . TYR A 1 279 ? -9.978 3.454 12.005 1.00 79.31 279 TYR A O 1
ATOM 2126 N N . GLY A 1 280 ? -7.811 3.600 11.450 1.00 79.94 280 GLY A N 1
ATOM 2127 C CA . GLY A 1 280 ? -7.319 3.913 12.784 1.00 79.94 280 GLY A CA 1
ATOM 2128 C C . GLY A 1 280 ? -7.567 5.367 13.208 1.00 79.94 280 GLY A C 1
ATOM 2129 O O . GLY A 1 280 ? -7.430 5.659 14.392 1.00 79.94 280 GLY A O 1
ATOM 2130 N N . GLY A 1 281 ? -7.970 6.274 12.312 1.00 75.62 281 GLY A N 1
ATOM 2131 C CA . GLY A 1 281 ? -8.165 7.701 12.626 1.00 75.62 281 GLY A CA 1
ATOM 2132 C C . GLY A 1 281 ? -6.903 8.545 12.399 1.00 75.62 281 GLY A C 1
ATOM 2133 O O . GLY A 1 281 ? -5.933 8.053 11.834 1.00 75.62 281 GLY A O 1
ATOM 2134 N N . ASP A 1 282 ? -6.902 9.804 12.846 1.00 72.50 282 ASP A N 1
ATOM 2135 C CA . ASP A 1 282 ? -5.874 10.812 12.504 1.00 72.50 282 ASP A CA 1
ATOM 2136 C C . ASP A 1 282 ? -4.413 10.383 12.763 1.00 72.50 282 ASP A C 1
ATOM 2138 O O . ASP A 1 282 ? -3.513 10.836 12.062 1.00 72.50 282 ASP A O 1
ATOM 2142 N N . ASP A 1 283 ? -4.174 9.494 13.733 1.00 79.44 283 ASP A N 1
ATOM 2143 C 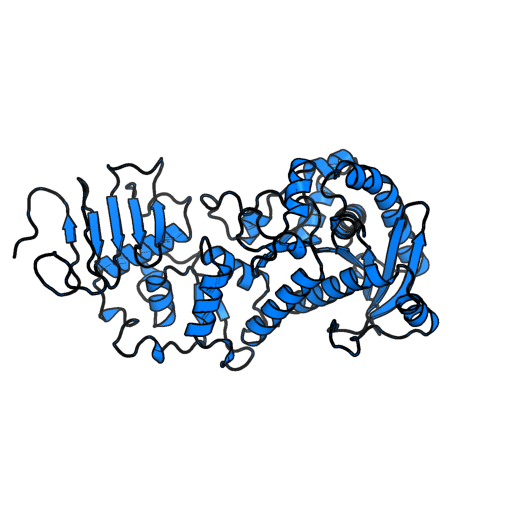CA . ASP A 1 283 ? -2.869 8.873 14.025 1.00 79.44 283 ASP A CA 1
ATOM 2144 C C . ASP A 1 283 ? -2.938 7.341 13.887 1.00 79.44 283 ASP A C 1
ATOM 2146 O O . ASP A 1 283 ? -2.515 6.559 14.745 1.00 79.44 283 ASP A O 1
ATOM 2150 N N . GLY A 1 284 ? -3.589 6.899 12.812 1.00 84.81 284 GLY A N 1
ATOM 2151 C CA . GLY A 1 284 ? -3.997 5.515 12.629 1.00 84.81 284 GLY A CA 1
ATOM 2152 C C . GLY A 1 284 ? -2.832 4.534 12.585 1.00 84.81 284 GLY A C 1
ATOM 2153 O O . GLY A 1 284 ? -2.966 3.422 13.093 1.00 84.81 284 GLY A O 1
ATOM 2154 N N . PHE A 1 285 ? -1.666 4.948 12.074 1.00 88.81 285 PHE A N 1
ATOM 2155 C CA . PHE A 1 285 ? -0.448 4.133 12.112 1.00 88.81 285 PHE A CA 1
ATOM 2156 C C . PHE A 1 285 ? -0.054 3.772 13.548 1.00 88.81 285 PHE A C 1
ATOM 2158 O O . PHE A 1 285 ? -0.003 2.590 13.897 1.00 88.81 285 PHE A O 1
ATOM 2165 N N . ASN A 1 286 ? 0.162 4.776 14.401 1.00 90.94 286 ASN A N 1
ATOM 2166 C CA . ASN A 1 286 ? 0.575 4.552 15.786 1.00 90.94 286 ASN A CA 1
ATOM 2167 C C . ASN A 1 286 ? -0.511 3.844 16.586 1.00 90.94 286 ASN A C 1
ATOM 2169 O O . ASN A 1 286 ? -0.225 2.915 17.340 1.00 90.94 286 ASN A O 1
ATOM 2173 N N . ARG A 1 287 ? -1.770 4.241 16.391 1.00 91.19 287 ARG A N 1
ATOM 2174 C CA . ARG A 1 287 ? -2.898 3.657 17.111 1.00 91.19 287 ARG A CA 1
ATOM 2175 C C . ARG A 1 287 ? -3.083 2.174 16.802 1.00 91.19 287 ARG A C 1
ATOM 2177 O O . ARG A 1 287 ? -3.224 1.377 17.723 1.00 91.19 287 ARG A O 1
ATOM 2184 N N . VAL A 1 288 ? -3.061 1.785 15.529 1.00 94.56 288 VAL A N 1
ATOM 2185 C CA . VAL A 1 288 ? -3.224 0.377 15.136 1.00 94.56 288 VAL A CA 1
ATOM 2186 C C . VAL A 1 288 ? -2.010 -0.456 15.542 1.00 94.56 288 VAL A C 1
ATOM 2188 O O . VAL A 1 288 ? -2.191 -1.585 15.989 1.00 94.56 288 VAL A O 1
ATOM 2191 N N . ASN A 1 289 ? -0.790 0.087 15.476 1.00 96.25 289 ASN A N 1
ATOM 2192 C CA . ASN A 1 289 ? 0.386 -0.613 16.001 1.00 96.25 289 ASN A CA 1
ATOM 2193 C C . ASN A 1 289 ? 0.306 -0.805 17.525 1.00 96.25 289 ASN A C 1
ATOM 2195 O O . ASN A 1 289 ? 0.597 -1.895 18.008 1.00 96.25 289 ASN A O 1
ATOM 2199 N N . ALA A 1 290 ? -0.183 0.186 18.278 1.00 95.19 290 ALA A N 1
ATOM 2200 C CA . ALA A 1 290 ? -0.429 0.032 19.713 1.00 95.19 290 ALA A CA 1
ATOM 2201 C C . ALA A 1 290 ? -1.479 -1.056 20.010 1.00 95.19 290 ALA A C 1
ATOM 2203 O O . ALA A 1 290 ? -1.321 -1.819 20.960 1.00 95.19 290 ALA A O 1
ATOM 2204 N N . ILE A 1 291 ? -2.513 -1.178 19.171 1.00 95.06 291 ILE A N 1
ATOM 2205 C CA . ILE A 1 291 ? -3.495 -2.271 19.245 1.00 95.06 291 ILE A CA 1
ATOM 2206 C C . ILE A 1 291 ? -2.842 -3.623 18.926 1.00 95.06 291 ILE A C 1
ATOM 2208 O O . ILE A 1 291 ? -3.130 -4.615 19.591 1.00 95.06 291 ILE A O 1
ATOM 2212 N N . PHE A 1 292 ? -1.957 -3.697 17.929 1.00 96.69 292 PHE A N 1
ATOM 2213 C CA . PHE A 1 292 ? -1.222 -4.929 17.630 1.00 96.69 292 PHE A CA 1
ATOM 2214 C C . PHE A 1 292 ? -0.325 -5.363 18.790 1.00 96.69 292 PHE A C 1
ATOM 2216 O O . PHE A 1 292 ? -0.284 -6.557 19.098 1.00 96.69 292 PHE A O 1
ATOM 2223 N N . ASP A 1 293 ? 0.339 -4.414 19.450 1.00 95.56 293 ASP A N 1
ATOM 2224 C CA . ASP A 1 293 ? 1.131 -4.662 20.654 1.00 95.56 293 ASP A CA 1
ATOM 2225 C C . ASP A 1 293 ? 0.243 -5.131 21.813 1.00 95.56 293 ASP A C 1
ATOM 2227 O O . ASP A 1 293 ? 0.553 -6.128 22.467 1.00 95.56 293 ASP A O 1
ATOM 2231 N N . GLU A 1 294 ? -0.893 -4.463 22.040 1.00 94.00 294 GLU A N 1
ATOM 2232 C CA . GLU A 1 294 ? -1.861 -4.842 23.072 1.00 94.00 294 GLU A CA 1
ATOM 2233 C C . GLU A 1 294 ? -2.411 -6.254 22.834 1.00 94.00 294 GLU A C 1
ATOM 2235 O O . GLU A 1 294 ? -2.545 -7.022 23.782 1.00 94.00 294 GLU A O 1
ATOM 2240 N N . LEU A 1 295 ? -2.678 -6.632 21.582 1.00 93.88 295 LEU A N 1
ATOM 2241 C CA . LEU A 1 295 ? -3.164 -7.962 21.202 1.00 93.88 295 LEU A CA 1
ATOM 2242 C C . LEU A 1 295 ? -2.052 -9.013 21.060 1.00 93.88 295 LEU A C 1
ATOM 2244 O O . LEU A 1 295 ? -2.350 -10.176 20.782 1.00 93.88 295 LEU A O 1
ATOM 2248 N N . GLY A 1 296 ? -0.784 -8.630 21.235 1.00 94.12 296 GLY A N 1
ATOM 2249 C CA . GLY A 1 296 ? 0.359 -9.536 21.137 1.00 94.12 296 GLY A CA 1
ATOM 2250 C C . GLY A 1 296 ? 0.542 -10.148 19.746 1.00 94.12 296 GLY A C 1
ATOM 2251 O O . GLY A 1 296 ? 0.960 -11.299 19.639 1.00 94.12 296 GLY A O 1
ATOM 2252 N N . VAL A 1 297 ? 0.228 -9.409 18.673 1.00 94.62 297 VAL A N 1
ATOM 2253 C CA . VAL A 1 297 ? 0.261 -9.898 17.276 1.00 94.62 297 VAL A CA 1
ATOM 2254 C C . VAL A 1 297 ? 1.604 -10.543 16.917 1.00 94.62 297 VAL A C 1
ATOM 2256 O O . VAL A 1 297 ? 1.622 -11.595 16.278 1.00 94.62 297 VAL A O 1
ATOM 2259 N N . ALA A 1 298 ? 2.714 -9.958 17.376 1.00 92.50 298 ALA A N 1
ATOM 2260 C CA . ALA A 1 298 ? 4.068 -10.455 17.122 1.00 92.50 298 ALA A CA 1
ATOM 2261 C C . ALA A 1 298 ? 4.365 -11.828 17.766 1.00 92.50 298 ALA A C 1
ATOM 2263 O O . ALA A 1 298 ? 5.261 -12.542 17.314 1.00 92.50 298 ALA A O 1
ATOM 2264 N N . ASP A 1 299 ? 3.609 -12.221 18.796 1.00 91.69 299 ASP A N 1
ATOM 2265 C CA . ASP A 1 299 ? 3.803 -13.476 19.531 1.00 91.69 299 ASP A CA 1
ATOM 2266 C C . ASP A 1 299 ? 2.905 -14.616 19.017 1.00 91.69 299 ASP A C 1
ATOM 2268 O O . ASP A 1 299 ? 3.059 -15.777 19.419 1.00 91.69 299 ASP A O 1
ATOM 2272 N N . VAL A 1 300 ? 1.966 -14.317 18.113 1.00 92.81 300 VAL A N 1
ATOM 2273 C CA . VAL A 1 300 ? 1.031 -15.311 17.574 1.00 92.81 300 VAL A CA 1
ATOM 2274 C C . VAL A 1 300 ? 1.705 -16.153 16.485 1.00 92.81 300 VAL A C 1
ATOM 2276 O O . VAL A 1 300 ? 2.600 -15.709 15.767 1.00 92.81 300 VAL A O 1
ATOM 2279 N N . ALA A 1 301 ? 1.272 -17.405 16.329 1.00 93.88 301 ALA A N 1
ATOM 2280 C CA . ALA A 1 301 ? 1.771 -18.288 15.281 1.00 93.88 301 ALA A CA 1
ATOM 2281 C C . ALA A 1 301 ? 1.617 -17.666 13.870 1.00 93.88 301 ALA A C 1
ATOM 2283 O O . ALA A 1 301 ? 0.573 -17.077 13.576 1.00 93.88 301 ALA A O 1
ATOM 2284 N N . PRO A 1 302 ? 2.597 -17.844 12.963 1.00 95.00 302 PRO A N 1
ATOM 2285 C CA . PRO A 1 302 ? 2.496 -17.361 11.588 1.00 95.00 302 PRO A CA 1
ATOM 2286 C C . PRO A 1 302 ? 1.227 -17.844 10.877 1.00 95.00 302 PRO A C 1
ATOM 2288 O O . PRO A 1 302 ? 0.847 -19.010 11.005 1.00 95.00 302 PRO A O 1
ATOM 2291 N N . GLY A 1 303 ? 0.603 -16.973 10.083 1.00 95.31 303 GLY A N 1
ATOM 2292 C CA . GLY A 1 303 ? -0.555 -17.335 9.262 1.00 95.31 303 GLY A CA 1
ATOM 2293 C C . GLY A 1 303 ? -1.859 -17.612 10.015 1.00 95.31 303 GLY A C 1
ATOM 2294 O O . GLY A 1 303 ? -2.724 -18.284 9.456 1.00 95.31 303 GLY A O 1
ATOM 2295 N N . SER A 1 304 ? -1.995 -17.165 11.265 1.00 96.00 304 SER A N 1
ATOM 2296 C CA . SER A 1 304 ? -3.134 -17.512 12.131 1.00 96.00 304 SER A CA 1
ATOM 2297 C C . SER A 1 304 ? -4.130 -16.376 12.368 1.00 96.00 304 SER A C 1
ATOM 2299 O O . SER A 1 304 ? -5.238 -16.640 12.836 1.00 96.00 304 SER A O 1
ATOM 2301 N N . LEU A 1 305 ? -3.757 -15.140 12.030 1.00 97.06 305 LEU A N 1
ATOM 2302 C CA . LEU A 1 305 ? -4.597 -13.959 12.197 1.00 97.06 305 LEU A CA 1
ATOM 2303 C C . LEU A 1 305 ? -5.318 -13.587 10.903 1.00 97.06 305 LEU A C 1
ATOM 2305 O O . LEU A 1 305 ? -4.785 -13.765 9.812 1.00 97.06 305 LEU A O 1
ATOM 2309 N N . SER A 1 306 ? -6.503 -12.997 10.998 1.00 94.94 306 SER A N 1
ATOM 2310 C CA . SER A 1 306 ? -7.173 -12.416 9.829 1.00 94.94 306 SER A CA 1
ATOM 2311 C C . SER A 1 306 ? -7.960 -11.169 10.201 1.00 94.94 306 SER A C 1
ATOM 2313 O O . SER A 1 306 ? -8.657 -11.157 11.220 1.00 94.94 306 SER A O 1
ATOM 2315 N N . PHE A 1 307 ? -7.904 -10.145 9.348 1.00 94.12 307 PHE A N 1
ATOM 2316 C CA . PHE A 1 307 ? -8.823 -9.017 9.451 1.00 94.12 307 PHE A CA 1
ATOM 2317 C C . PHE A 1 307 ? -10.235 -9.450 9.065 1.00 94.12 307 PHE A C 1
ATOM 2319 O O . PHE A 1 307 ? -10.441 -10.182 8.098 1.00 94.12 307 PHE A O 1
ATOM 2326 N N . ASN A 1 308 ? -11.214 -8.959 9.811 1.00 92.31 308 ASN A N 1
ATOM 2327 C CA . ASN A 1 308 ? -12.614 -8.982 9.422 1.00 92.31 308 ASN A CA 1
ATOM 2328 C C . ASN A 1 308 ? -13.154 -7.553 9.515 1.00 92.31 308 ASN A C 1
ATOM 2330 O O . ASN A 1 308 ? -13.441 -7.066 10.612 1.00 92.31 308 ASN A O 1
ATOM 2334 N N . PHE A 1 309 ? -13.218 -6.884 8.362 1.00 90.31 309 PHE A N 1
ATOM 2335 C CA . PHE A 1 309 ? -13.704 -5.514 8.227 1.00 90.31 309 PHE A CA 1
ATOM 2336 C C . PHE A 1 309 ? -15.225 -5.448 8.360 1.00 90.31 309 PHE A C 1
ATOM 2338 O O . PHE A 1 309 ? -15.956 -6.217 7.739 1.00 90.31 309 PHE A O 1
ATOM 2345 N N . LEU A 1 310 ? -15.698 -4.488 9.149 1.00 89.06 310 LEU A N 1
ATOM 2346 C CA . LEU A 1 310 ? -17.091 -4.371 9.576 1.00 89.06 310 LEU A CA 1
ATOM 2347 C C . LEU A 1 310 ? -17.910 -3.408 8.704 1.00 89.06 310 LEU A C 1
ATOM 2349 O O . LEU A 1 310 ? -19.038 -3.082 9.055 1.00 89.06 310 LEU A O 1
ATOM 2353 N N . PHE A 1 311 ? -17.378 -2.971 7.558 1.00 83.56 311 PHE A N 1
ATOM 2354 C CA . PHE A 1 311 ? -17.999 -1.943 6.709 1.00 83.56 311 PHE A CA 1
ATOM 2355 C C . PHE A 1 311 ? -19.409 -2.299 6.226 1.00 83.56 311 PHE A C 1
ATOM 2357 O O . PHE A 1 311 ? -20.213 -1.416 5.978 1.00 83.56 311 PHE A O 1
ATOM 2364 N N . ASN A 1 312 ? -19.725 -3.588 6.093 1.00 82.38 312 ASN A N 1
ATOM 2365 C CA . ASN A 1 312 ? -21.057 -4.033 5.672 1.00 82.38 312 ASN A CA 1
ATOM 2366 C C . ASN A 1 312 ? -21.976 -4.387 6.851 1.00 82.38 312 ASN A C 1
ATOM 2368 O O . ASN A 1 312 ? -23.118 -4.786 6.624 1.00 82.38 312 ASN A O 1
ATOM 2372 N N . SER A 1 313 ? -21.478 -4.284 8.085 1.00 81.94 313 SER A N 1
ATOM 2373 C CA . SER A 1 313 ? -22.229 -4.635 9.283 1.00 81.94 313 SER A CA 1
ATOM 2374 C C . SER A 1 313 ? -23.220 -3.531 9.633 1.00 81.94 313 SER A C 1
ATOM 2376 O O . SER A 1 313 ? -22.863 -2.354 9.710 1.00 81.94 313 SER A O 1
ATOM 2378 N N . ASN A 1 314 ? -24.466 -3.908 9.904 1.00 79.12 314 ASN A N 1
ATOM 2379 C CA . ASN A 1 314 ? -25.437 -2.987 10.493 1.00 79.12 314 ASN A CA 1
ATOM 2380 C C . ASN A 1 314 ? -25.267 -2.891 12.021 1.00 79.12 314 ASN A C 1
ATOM 2382 O O . ASN A 1 314 ? -24.597 -3.716 12.645 1.00 79.12 314 ASN A O 1
ATOM 2386 N N . SER A 1 315 ? -25.905 -1.898 12.646 1.00 71.88 315 SER A N 1
ATOM 2387 C CA . SER A 1 315 ? -25.783 -1.661 14.091 1.00 71.88 315 SER A CA 1
ATOM 2388 C C . SER A 1 315 ? -26.186 -2.870 14.945 1.00 71.88 315 SER A C 1
ATOM 2390 O O . SER A 1 315 ? -25.548 -3.131 15.959 1.00 71.88 315 SER A O 1
ATOM 2392 N N . SER A 1 316 ? -27.184 -3.660 14.536 1.00 74.88 316 SER A N 1
ATOM 2393 C CA . SER A 1 316 ? -27.592 -4.866 15.272 1.00 74.88 316 SER A CA 1
ATOM 2394 C C . SER A 1 316 ? -26.559 -5.998 15.184 1.00 74.88 316 SER A C 1
ATOM 2396 O O . SER A 1 316 ? -26.371 -6.742 16.147 1.00 74.88 316 SER A O 1
ATOM 2398 N N . GLU A 1 317 ? -25.868 -6.131 14.050 1.00 81.31 317 GLU A N 1
ATOM 2399 C CA . GLU A 1 317 ? -24.782 -7.107 13.874 1.00 81.31 317 GLU A CA 1
ATOM 2400 C C . GLU A 1 317 ? -23.556 -6.747 14.719 1.00 81.31 317 GLU A C 1
ATOM 2402 O O . GLU A 1 317 ? -22.906 -7.636 15.267 1.00 81.31 317 GLU A O 1
ATOM 2407 N N . LEU A 1 318 ? -23.279 -5.452 14.888 1.00 78.62 318 LEU A N 1
ATOM 2408 C CA . LEU A 1 318 ? -22.188 -4.975 15.737 1.00 78.62 318 LEU A CA 1
ATOM 2409 C C . LEU A 1 318 ? -22.438 -5.270 17.227 1.00 78.62 318 LEU A C 1
ATOM 2411 O O . LEU A 1 318 ? -21.503 -5.630 17.935 1.00 78.62 318 LEU A O 1
ATOM 2415 N N . GLN A 1 319 ? -23.692 -5.198 17.693 1.00 71.94 319 GLN A N 1
ATOM 2416 C CA . GLN A 1 319 ? -24.068 -5.404 19.104 1.00 71.94 319 GLN A CA 1
ATOM 2417 C C . GLN A 1 319 ? -23.853 -6.834 19.636 1.00 71.94 319 GLN A C 1
ATOM 2419 O O . GLN A 1 319 ? -23.840 -7.038 20.846 1.00 71.94 319 GLN A O 1
ATOM 2424 N N . SER A 1 320 ? -23.738 -7.844 18.769 1.00 62.44 320 SER A N 1
ATOM 2425 C CA . SER A 1 320 ? -23.819 -9.265 19.158 1.00 62.44 320 SER A CA 1
ATOM 2426 C C . SER A 1 320 ? -22.499 -10.028 19.007 1.00 62.44 320 SER A C 1
ATOM 2428 O O . SER A 1 320 ? -22.471 -11.213 18.665 1.00 62.44 320 SER A O 1
ATOM 2430 N N . ALA A 1 321 ? -21.382 -9.356 19.279 1.00 66.38 321 ALA A N 1
ATOM 2431 C CA . ALA A 1 321 ? -20.063 -9.902 19.015 1.00 66.38 321 ALA A CA 1
ATOM 2432 C C . ALA A 1 321 ? -19.399 -10.555 20.238 1.00 66.38 321 ALA A C 1
ATOM 2434 O O . ALA A 1 321 ? -19.548 -10.117 21.375 1.00 66.38 321 ALA A O 1
ATOM 2435 N N . GLY A 1 322 ? -18.608 -11.605 19.990 1.00 85.88 322 GLY A N 1
ATOM 2436 C CA . GLY A 1 322 ? -17.658 -12.117 20.982 1.00 85.88 322 GLY A CA 1
ATOM 2437 C C . GLY A 1 322 ? -16.564 -11.086 21.317 1.00 85.88 322 GLY A C 1
ATOM 2438 O O . GLY A 1 322 ? -16.579 -9.979 20.772 1.00 85.88 322 GLY A O 1
ATOM 2439 N N . PRO A 1 323 ? -15.562 -11.452 22.137 1.00 90.31 323 PRO A N 1
ATOM 2440 C CA . PRO A 1 323 ? -14.574 -10.508 22.668 1.00 90.31 323 PRO A CA 1
ATOM 2441 C C . PRO A 1 323 ? -13.928 -9.586 21.623 1.00 90.31 323 PRO A C 1
ATOM 2443 O O . PRO A 1 323 ? -13.771 -8.397 21.870 1.00 90.31 323 PRO A O 1
ATOM 2446 N N . ALA A 1 324 ? -13.636 -10.099 20.424 1.00 92.00 324 ALA A N 1
ATOM 2447 C CA . ALA A 1 324 ? -13.054 -9.312 19.339 1.00 92.00 324 ALA A CA 1
ATOM 2448 C C . ALA A 1 324 ? -13.955 -8.170 18.842 1.00 92.00 324 ALA A C 1
ATOM 2450 O O . ALA A 1 324 ? -13.466 -7.071 18.596 1.00 92.00 324 ALA A O 1
ATOM 2451 N N . GLY A 1 325 ? -15.261 -8.402 18.685 1.00 91.31 325 GLY A N 1
ATOM 2452 C CA . GLY A 1 325 ? -16.161 -7.337 18.236 1.00 91.31 325 GLY A CA 1
ATOM 2453 C C . GLY A 1 325 ? -16.595 -6.414 19.369 1.00 91.31 325 GLY A C 1
ATOM 2454 O O . GLY A 1 325 ? -16.782 -5.230 19.121 1.00 91.31 325 GLY A O 1
ATOM 2455 N N . MET A 1 326 ? -16.645 -6.901 20.613 1.00 89.69 326 MET A N 1
ATOM 2456 C CA . MET A 1 326 ? -16.775 -6.017 21.776 1.00 89.69 326 MET A CA 1
ATOM 2457 C C . MET A 1 326 ? -15.566 -5.094 21.923 1.00 89.69 326 MET A C 1
ATOM 2459 O O . MET A 1 326 ? -15.733 -3.904 22.176 1.00 89.69 326 MET A O 1
ATOM 2463 N N . TYR A 1 327 ? -14.358 -5.604 21.681 1.00 92.25 327 TYR A N 1
ATOM 2464 C CA . TYR A 1 327 ? -13.154 -4.781 21.623 1.00 92.25 327 TYR A CA 1
ATOM 2465 C C . TYR A 1 327 ? -13.236 -3.758 20.483 1.00 92.25 327 TYR A C 1
ATOM 2467 O O . TYR A 1 327 ? -13.005 -2.576 20.710 1.00 92.25 327 TYR A O 1
ATOM 2475 N N . ALA A 1 328 ? -13.657 -4.173 19.284 1.00 92.69 328 ALA A N 1
ATOM 2476 C CA . ALA A 1 328 ? -13.847 -3.256 18.162 1.00 92.69 328 ALA A CA 1
ATOM 2477 C C . ALA A 1 328 ? -14.890 -2.159 18.446 1.00 92.69 328 ALA A C 1
ATOM 2479 O O . ALA A 1 328 ? -14.658 -1.001 18.118 1.00 92.69 328 ALA A O 1
ATOM 2480 N N . LEU A 1 329 ? -16.002 -2.481 19.114 1.00 90.38 329 LEU A N 1
ATOM 2481 C CA . LEU A 1 329 ? -16.983 -1.492 19.571 1.00 90.38 329 LEU A CA 1
ATOM 2482 C C . LEU A 1 329 ? -16.394 -0.527 20.604 1.00 90.38 329 LEU A C 1
ATOM 2484 O O . LEU A 1 329 ? -16.585 0.687 20.501 1.00 90.38 329 LEU A O 1
ATOM 2488 N N . ARG A 1 330 ? -15.682 -1.056 21.605 1.00 87.94 330 ARG A N 1
ATOM 2489 C CA . ARG A 1 330 ? -15.087 -0.246 22.673 1.00 87.94 330 ARG A CA 1
ATOM 2490 C C . ARG A 1 330 ? -14.040 0.705 22.121 1.00 87.94 330 ARG A C 1
ATOM 2492 O O . ARG A 1 330 ? -14.042 1.872 22.482 1.00 87.94 330 ARG A O 1
ATOM 2499 N N . GLU A 1 331 ? -13.214 0.231 21.203 1.00 90.44 331 GLU A N 1
ATOM 2500 C CA . GLU A 1 331 ? -12.148 1.010 20.587 1.00 90.44 331 GLU A CA 1
ATOM 2501 C C . GLU A 1 331 ? -12.607 1.725 19.303 1.00 90.44 331 GLU A C 1
ATOM 2503 O O . GLU A 1 331 ? -11.787 2.323 18.626 1.00 90.44 331 GLU A O 1
ATOM 2508 N N . LEU A 1 332 ? -13.891 1.699 18.925 1.00 91.25 332 LEU A N 1
ATOM 2509 C CA . LEU A 1 332 ? -14.392 2.284 17.666 1.00 91.25 332 LEU A CA 1
ATOM 2510 C C . LEU A 1 332 ? -13.547 1.889 16.431 1.00 91.25 332 LEU A C 1
ATOM 2512 O O . LEU A 1 332 ? -13.250 2.716 15.568 1.00 91.25 332 LEU A O 1
ATOM 2516 N N . LEU A 1 333 ? -13.146 0.619 16.357 1.00 90.31 333 LEU A N 1
ATOM 2517 C CA . LEU A 1 333 ? -12.387 0.055 15.244 1.00 90.31 333 LEU A CA 1
ATOM 2518 C C . LEU A 1 333 ? -13.341 -0.591 14.239 1.00 90.31 333 LEU A C 1
ATOM 2520 O O . LEU A 1 333 ? -14.120 -1.470 14.607 1.00 90.31 333 LEU A O 1
ATOM 2524 N N . PRO A 1 334 ? -13.264 -0.258 12.944 1.00 90.50 334 PRO A N 1
ATOM 2525 C CA . PRO A 1 334 ? -14.154 -0.836 11.939 1.00 90.50 334 PRO A CA 1
ATOM 2526 C C . PRO A 1 334 ? -13.640 -2.167 11.385 1.00 90.50 334 PRO A C 1
ATOM 2528 O O . PRO A 1 334 ? -13.923 -2.559 10.252 1.00 90.50 334 PRO A O 1
ATOM 2531 N N . PHE A 1 335 ? -12.870 -2.883 12.194 1.00 92.31 335 PHE A N 1
ATOM 2532 C CA . PHE A 1 335 ? -12.385 -4.218 11.911 1.00 9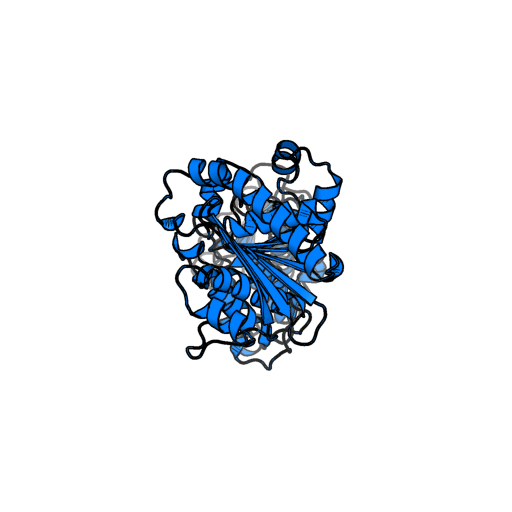2.31 335 PHE A CA 1
ATOM 2533 C C . PHE A 1 335 ? -12.168 -4.983 13.213 1.00 92.31 335 PHE A C 1
ATOM 2535 O O . PHE A 1 335 ? -11.946 -4.413 14.277 1.00 92.31 335 PHE A O 1
ATOM 2542 N N . THR A 1 336 ? -12.196 -6.305 13.103 1.00 93.88 336 THR A N 1
ATOM 2543 C CA . THR A 1 336 ? -11.774 -7.230 14.159 1.00 93.88 336 THR A CA 1
ATOM 2544 C C . THR A 1 336 ? -10.571 -8.037 13.687 1.00 93.88 336 THR A C 1
ATOM 2546 O O . THR A 1 336 ? -10.390 -8.233 12.482 1.00 93.88 336 THR A O 1
ATOM 2549 N N . ILE A 1 337 ? -9.760 -8.528 14.626 1.00 95.00 337 ILE A N 1
ATOM 2550 C CA . ILE A 1 337 ? -8.633 -9.419 14.333 1.00 95.00 337 ILE A CA 1
ATOM 2551 C C . ILE A 1 337 ? -8.990 -10.802 14.863 1.00 95.00 337 ILE A C 1
ATOM 2553 O O . ILE A 1 337 ? -8.926 -11.088 16.058 1.00 95.00 337 ILE A O 1
ATOM 2557 N N . SER A 1 338 ? -9.414 -11.674 13.956 1.00 93.38 338 SER A N 1
ATOM 2558 C CA . SER A 1 338 ? -9.710 -13.062 14.303 1.00 93.38 338 SER A CA 1
ATOM 2559 C C . SER A 1 338 ? -8.412 -13.818 14.575 1.00 93.38 338 SER A C 1
ATOM 2561 O O . SER A 1 338 ? -7.416 -13.593 13.895 1.00 93.38 338 SER A O 1
ATOM 2563 N N . GLY A 1 339 ? -8.433 -14.717 15.561 1.00 92.62 339 GLY A N 1
ATOM 2564 C CA . GLY A 1 339 ? -7.264 -15.502 15.976 1.00 92.62 339 GLY A CA 1
ATOM 2565 C C . GLY A 1 339 ? -6.393 -14.842 17.051 1.00 92.62 339 GLY A C 1
ATOM 2566 O O . GLY A 1 339 ? -5.572 -15.540 17.643 1.00 92.62 339 GLY A O 1
ATOM 2567 N N . ALA A 1 340 ? -6.593 -13.553 17.348 1.00 93.62 340 ALA A N 1
ATOM 2568 C CA . ALA A 1 340 ? -5.927 -12.885 18.465 1.00 93.62 340 ALA A CA 1
ATOM 2569 C C . ALA A 1 340 ? -6.479 -13.365 19.821 1.00 93.62 340 ALA A C 1
ATOM 2571 O O . ALA A 1 340 ? -7.649 -13.750 19.934 1.00 93.62 340 ALA A O 1
ATOM 2572 N N . ASP A 1 341 ? -5.634 -13.339 20.855 1.00 90.56 341 ASP A N 1
ATOM 2573 C CA . ASP A 1 341 ? -6.040 -13.637 22.229 1.00 90.56 341 ASP A CA 1
ATOM 2574 C C . ASP A 1 341 ? -6.513 -12.352 22.917 1.00 90.56 341 ASP A C 1
ATOM 2576 O O . ASP A 1 341 ? -5.744 -11.420 23.113 1.00 90.56 341 ASP A O 1
ATOM 2580 N N . TYR A 1 342 ? -7.793 -12.311 23.281 1.00 92.88 342 TYR A N 1
ATOM 2581 C CA . TYR A 1 342 ? -8.407 -11.187 23.994 1.00 92.88 342 TYR A CA 1
ATOM 2582 C C . TYR A 1 342 ? -8.531 -11.448 25.504 1.00 92.88 342 TYR A C 1
ATOM 2584 O O . TYR A 1 342 ? -9.076 -10.624 26.236 1.00 92.88 342 TYR A O 1
ATOM 2592 N N . SER A 1 343 ? -8.086 -12.608 25.999 1.00 90.94 343 SER A N 1
ATOM 2593 C CA . SER A 1 343 ? -8.351 -13.041 27.375 1.00 90.94 343 SER A CA 1
ATOM 2594 C C . SER A 1 343 ? -7.701 -12.142 28.426 1.00 90.94 343 SER A C 1
ATOM 2596 O O . SER A 1 343 ? -8.300 -11.893 29.473 1.00 90.94 343 SER A O 1
ATOM 2598 N N . HIS A 1 344 ? -6.516 -11.593 28.149 1.00 89.12 344 HIS A N 1
ATOM 2599 C CA . HIS A 1 344 ? -5.848 -10.653 29.051 1.00 89.12 344 HIS A CA 1
ATOM 2600 C C . HIS A 1 344 ? -6.513 -9.275 29.078 1.00 89.12 344 HIS A C 1
ATOM 2602 O O . HIS A 1 344 ? -6.314 -8.558 30.058 1.00 89.12 344 HIS A O 1
ATOM 2608 N N . LEU A 1 345 ? -7.314 -8.945 28.062 1.00 87.81 345 LEU A N 1
ATOM 2609 C CA . LEU A 1 345 ? -8.109 -7.715 27.959 1.00 87.81 345 LEU A CA 1
ATOM 2610 C C . LEU A 1 345 ? -9.523 -7.863 28.531 1.00 87.81 345 LEU A C 1
ATOM 2612 O O . LEU A 1 345 ? -10.252 -6.880 28.601 1.00 87.81 345 LEU A O 1
ATOM 2616 N N . ASN A 1 346 ? -9.903 -9.080 28.930 1.00 88.00 346 ASN A N 1
ATOM 2617 C CA . ASN A 1 346 ? -11.228 -9.414 29.451 1.00 88.00 346 ASN A CA 1
ATOM 2618 C C . ASN A 1 346 ? -11.171 -10.004 30.874 1.00 88.00 346 ASN A C 1
ATOM 2620 O O . ASN A 1 346 ? -11.967 -10.873 31.233 1.00 88.00 346 ASN A O 1
ATOM 2624 N N . GLN A 1 347 ? -10.187 -9.608 31.687 1.00 85.12 347 GLN A N 1
ATOM 2625 C CA . GLN A 1 347 ? -9.973 -10.198 33.018 1.00 85.12 347 GLN A CA 1
ATOM 2626 C C . GLN A 1 347 ? -11.100 -9.874 34.006 1.00 85.12 347 GLN A C 1
ATOM 2628 O O . GLN A 1 347 ? -11.338 -10.652 34.932 1.00 85.12 347 GLN A O 1
ATOM 2633 N N . ASN A 1 348 ? -11.792 -8.751 33.809 1.00 78.88 348 ASN A N 1
ATOM 2634 C CA . ASN A 1 348 ? -12.921 -8.310 34.622 1.00 78.88 348 ASN A CA 1
ATOM 2635 C C . ASN A 1 348 ? -14.238 -8.274 33.827 1.00 78.88 348 ASN A C 1
ATOM 2637 O O . ASN A 1 348 ? -15.208 -7.683 34.299 1.00 78.88 348 ASN A O 1
ATOM 2641 N N . GLY A 1 349 ? -14.289 -8.912 32.653 1.00 81.56 349 GLY A N 1
ATOM 2642 C CA . GLY A 1 349 ? -15.469 -8.916 31.788 1.00 81.56 349 GLY A CA 1
ATOM 2643 C C . GLY A 1 349 ? -15.634 -7.636 30.959 1.00 81.56 349 GLY A C 1
ATOM 2644 O O . GLY A 1 349 ? -16.748 -7.310 30.556 1.00 81.56 349 GLY A O 1
ATOM 2645 N N . GLU A 1 350 ? -14.557 -6.882 30.720 1.00 83.94 350 GLU A N 1
ATOM 2646 C CA . GLU A 1 350 ? -14.561 -5.636 29.938 1.00 83.94 350 GLU A CA 1
ATOM 2647 C C . GLU A 1 350 ? -15.002 -5.823 28.477 1.00 83.94 350 GLU A C 1
ATOM 2649 O O . GLU A 1 350 ? -15.363 -4.860 27.810 1.00 83.94 350 GLU A O 1
ATOM 2654 N N . LEU A 1 351 ? -14.950 -7.049 27.961 1.00 86.25 351 LEU A N 1
ATOM 2655 C CA . LEU A 1 351 ? -15.357 -7.421 26.606 1.00 86.25 351 LEU A CA 1
ATOM 2656 C C . LEU A 1 351 ? -16.588 -8.340 26.607 1.00 86.25 351 LEU A C 1
ATOM 2658 O O . LEU A 1 351 ? -16.937 -8.896 25.565 1.00 86.25 351 LEU A O 1
ATOM 2662 N N . ASP A 1 352 ? -17.251 -8.507 27.754 1.00 83.75 352 ASP A N 1
ATOM 2663 C CA . ASP A 1 352 ? -18.492 -9.268 27.867 1.00 83.75 352 ASP A CA 1
ATOM 2664 C C . ASP A 1 352 ? -19.684 -8.330 27.633 1.00 83.75 352 ASP A C 1
ATOM 2666 O O . ASP A 1 352 ? -19.990 -7.476 28.465 1.00 83.75 352 ASP A O 1
ATOM 2670 N N . ALA A 1 353 ? -20.391 -8.503 26.512 1.00 82.12 353 ALA A N 1
ATOM 2671 C CA . ALA A 1 353 ? -21.534 -7.657 26.142 1.00 82.12 353 ALA A CA 1
ATOM 2672 C C . ALA A 1 353 ? -22.619 -7.585 27.238 1.00 82.12 353 ALA A C 1
ATOM 2674 O O . ALA A 1 353 ? -23.217 -6.533 27.446 1.00 82.12 353 ALA A O 1
ATOM 2675 N N . ASP A 1 354 ? -22.819 -8.673 27.990 1.00 82.44 354 ASP A N 1
ATOM 2676 C CA . ASP A 1 354 ? -23.798 -8.761 29.084 1.00 82.44 354 ASP A CA 1
ATOM 2677 C C . ASP A 1 354 ? -23.510 -7.794 30.254 1.00 82.44 354 ASP A C 1
ATOM 2679 O O . ASP A 1 354 ? -24.392 -7.555 31.083 1.00 82.44 354 ASP A O 1
ATOM 2683 N N . ASN A 1 355 ? -22.299 -7.228 30.334 1.00 82.06 355 ASN A N 1
ATOM 2684 C CA . ASN A 1 355 ? -21.927 -6.236 31.346 1.00 82.06 355 ASN A CA 1
ATOM 2685 C C . ASN A 1 355 ? -22.317 -4.795 30.965 1.00 82.06 355 ASN A C 1
ATOM 2687 O O . ASN A 1 355 ? -22.139 -3.884 31.775 1.00 82.06 355 ASN A O 1
ATOM 2691 N N . TYR A 1 356 ? -22.864 -4.581 29.765 1.00 79.69 356 TYR A N 1
ATOM 2692 C CA . TYR A 1 356 ? -23.253 -3.272 29.242 1.00 79.69 356 TYR A CA 1
ATOM 2693 C C . TYR A 1 356 ? -24.778 -3.137 29.120 1.00 79.69 356 TYR A C 1
ATOM 2695 O O . TYR A 1 356 ? -25.502 -4.124 28.974 1.00 79.69 356 TYR A O 1
ATOM 2703 N N . SER A 1 357 ? -25.294 -1.903 29.184 1.00 80.94 357 SER A N 1
ATOM 2704 C CA . SER A 1 357 ? -26.718 -1.655 28.927 1.00 80.94 357 SER A CA 1
ATOM 2705 C C . SER A 1 357 ? -27.036 -1.818 27.437 1.00 80.94 357 S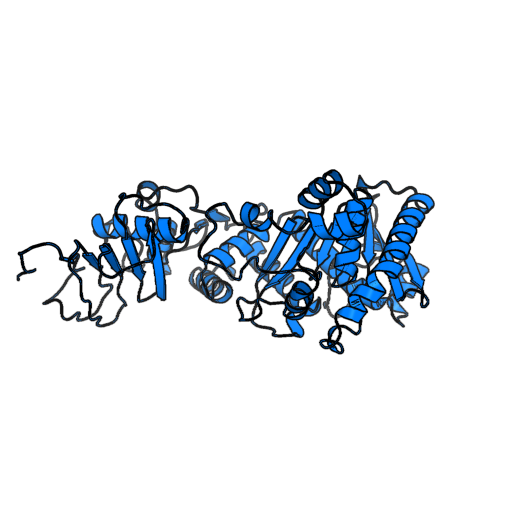ER A C 1
ATOM 2707 O O . SER A 1 357 ? -26.183 -1.605 26.575 1.00 80.94 357 SER A O 1
ATOM 2709 N N . ALA A 1 358 ? -28.288 -2.163 27.122 1.00 82.12 358 ALA A N 1
ATOM 2710 C CA . ALA A 1 358 ? -28.736 -2.268 25.734 1.00 82.12 358 ALA A CA 1
ATOM 2711 C C . ALA A 1 358 ? -28.585 -0.935 24.978 1.00 82.12 358 ALA A C 1
ATOM 2713 O O . ALA A 1 358 ? -28.108 -0.942 23.850 1.00 82.12 358 ALA A O 1
ATOM 2714 N N . ASN A 1 359 ? -28.909 0.192 25.627 1.00 82.88 359 ASN A N 1
ATOM 2715 C CA . ASN A 1 359 ? -28.754 1.527 25.042 1.00 82.88 359 ASN A CA 1
ATOM 2716 C C . ASN A 1 359 ? -27.284 1.840 24.735 1.00 82.88 359 ASN A C 1
ATOM 2718 O O . ASN A 1 359 ? -26.976 2.274 23.633 1.00 82.88 359 ASN A O 1
ATOM 2722 N N . TYR A 1 360 ? -26.364 1.543 25.666 1.00 84.44 360 TYR A N 1
ATOM 2723 C CA . TYR A 1 360 ? -24.933 1.738 25.427 1.00 84.44 360 TYR A CA 1
ATOM 2724 C C . TYR A 1 360 ? -24.470 0.964 24.191 1.00 84.44 360 TYR A C 1
ATOM 2726 O O . TYR A 1 360 ? -23.782 1.518 23.340 1.00 84.44 360 TYR A O 1
ATOM 2734 N N . LEU A 1 361 ? -24.841 -0.316 24.081 1.00 84.81 361 LEU A N 1
ATOM 2735 C CA . LEU A 1 361 ? -24.440 -1.147 22.945 1.00 84.81 361 LEU A CA 1
ATOM 2736 C C . LEU A 1 361 ? -25.054 -0.645 21.633 1.00 84.81 361 LEU A C 1
ATOM 2738 O O . LEU A 1 361 ? -24.374 -0.640 20.608 1.00 84.81 361 LEU A O 1
ATOM 2742 N N . GLU A 1 362 ? -26.315 -0.211 21.660 1.00 86.50 362 GLU A N 1
ATOM 2743 C CA . GLU A 1 362 ? -27.002 0.363 20.504 1.00 86.50 362 GLU A CA 1
ATOM 2744 C C . GLU A 1 362 ? -26.320 1.641 20.013 1.00 86.50 362 GLU A C 1
ATOM 2746 O O . GLU A 1 362 ? -25.950 1.728 18.838 1.00 86.50 362 GLU A O 1
ATOM 2751 N N . ASP A 1 363 ? -26.063 2.582 20.916 1.00 86.94 363 ASP A N 1
ATOM 2752 C CA . ASP A 1 363 ? -25.460 3.867 20.578 1.00 86.94 363 ASP A CA 1
ATOM 2753 C C . ASP A 1 363 ? -23.991 3.735 20.211 1.00 86.94 363 ASP A C 1
ATOM 2755 O O . ASP A 1 363 ? -23.514 4.402 19.293 1.00 86.94 363 ASP A O 1
ATOM 2759 N N . ARG A 1 364 ? -23.256 2.840 20.878 1.00 88.88 364 ARG A N 1
ATOM 2760 C CA . ARG A 1 364 ? -21.857 2.570 20.540 1.00 88.88 364 ARG A CA 1
ATOM 2761 C C . ARG A 1 364 ? -21.735 1.925 19.165 1.00 88.88 364 ARG A C 1
ATOM 2763 O O . ARG A 1 364 ? -20.836 2.277 18.402 1.00 88.88 364 ARG A O 1
ATOM 2770 N N . ALA A 1 365 ? -22.653 1.024 18.821 1.00 90.31 365 ALA A N 1
ATOM 2771 C CA . ALA A 1 365 ? -22.737 0.452 17.484 1.00 90.31 365 ALA A CA 1
ATOM 2772 C C . ALA A 1 365 ? -23.129 1.498 16.433 1.00 90.31 365 ALA A C 1
ATOM 2774 O O . ALA A 1 365 ? -22.562 1.492 15.340 1.00 90.31 365 ALA A O 1
ATOM 2775 N N . ALA A 1 366 ? -24.053 2.410 16.751 1.00 87.25 366 ALA A N 1
ATOM 2776 C CA . ALA A 1 366 ? -24.400 3.530 15.878 1.00 87.25 366 ALA A CA 1
ATOM 2777 C C . ALA A 1 366 ? -23.209 4.480 15.667 1.00 87.25 366 ALA A C 1
ATOM 2779 O O . ALA A 1 366 ? -22.959 4.902 14.539 1.00 87.25 366 ALA A O 1
ATOM 2780 N N . PHE A 1 367 ? -22.426 4.743 16.716 1.00 89.00 367 PHE A N 1
ATOM 2781 C CA . PHE A 1 367 ? -21.208 5.542 16.629 1.00 89.00 367 PHE A CA 1
ATOM 2782 C C . PHE A 1 367 ? -20.180 4.874 15.710 1.00 89.00 367 PHE A C 1
ATOM 2784 O O . PHE A 1 367 ? -19.738 5.485 14.739 1.00 89.00 367 PHE A O 1
ATOM 2791 N N . LEU A 1 368 ? -19.853 3.598 15.939 1.00 88.88 368 LEU A N 1
ATOM 2792 C CA . LEU A 1 368 ? -18.934 2.865 15.065 1.00 88.88 368 LEU A CA 1
ATOM 2793 C C . LEU A 1 368 ? -19.440 2.825 13.614 1.00 88.88 368 LEU A C 1
ATOM 2795 O O . LEU A 1 368 ? -18.665 3.021 12.678 1.00 88.88 368 LEU A O 1
ATOM 2799 N N . TYR A 1 369 ? -20.743 2.626 13.409 1.00 86.31 369 TYR A N 1
ATOM 2800 C CA . TYR A 1 369 ? -21.347 2.702 12.081 1.00 86.31 369 TYR A CA 1
ATOM 2801 C C . TYR A 1 369 ? -21.113 4.068 11.425 1.00 86.31 369 TYR A C 1
ATOM 2803 O O . TYR A 1 369 ? -20.723 4.108 10.259 1.00 86.31 369 TYR A O 1
ATOM 2811 N N . GLN A 1 370 ? -21.290 5.171 12.158 1.00 84.38 370 GLN A N 1
ATOM 2812 C CA . GLN A 1 370 ? -21.067 6.517 11.628 1.00 84.38 370 GLN A CA 1
ATOM 2813 C C . GLN A 1 370 ? -19.582 6.809 11.365 1.00 84.38 370 GLN A C 1
ATOM 2815 O O . GLN A 1 370 ? -19.266 7.473 10.384 1.00 84.38 370 GLN A O 1
ATOM 2820 N N . VAL A 1 371 ? -18.664 6.263 12.173 1.00 82.38 371 VAL A N 1
ATOM 2821 C CA . VAL A 1 371 ? -17.212 6.313 11.909 1.00 82.38 371 VAL A CA 1
ATOM 2822 C C . VAL A 1 371 ? -16.870 5.625 10.579 1.00 82.38 371 VAL A C 1
ATOM 2824 O O . VAL A 1 371 ? -16.015 6.101 9.838 1.00 82.38 371 VAL A O 1
ATOM 2827 N N . MET A 1 372 ? -17.559 4.529 10.241 1.00 81.88 372 MET A N 1
ATOM 2828 C CA . MET A 1 372 ? -17.387 3.822 8.961 1.00 81.88 372 MET A CA 1
ATOM 2829 C C . MET A 1 372 ? -18.065 4.514 7.776 1.00 81.88 372 MET A C 1
ATOM 2831 O O . MET A 1 372 ? -17.625 4.352 6.638 1.00 81.88 372 MET A O 1
ATOM 2835 N N . HIS A 1 373 ? -19.145 5.249 8.036 1.00 76.38 373 HIS A N 1
ATOM 2836 C CA . HIS A 1 373 ? -20.042 5.797 7.024 1.00 76.38 373 HIS A CA 1
ATOM 2837 C C . HIS A 1 373 ? -20.294 7.284 7.263 1.00 76.38 373 HIS A C 1
ATOM 2839 O O . HIS A 1 373 ? -21.440 7.708 7.384 1.00 76.38 373 HIS A O 1
ATOM 2845 N N . SER A 1 374 ? -19.232 8.084 7.312 1.00 69.19 374 SER A N 1
ATOM 2846 C CA . SER A 1 374 ? -19.317 9.514 7.634 1.00 69.19 374 SER A CA 1
ATOM 2847 C C . SER A 1 374 ? -20.272 10.307 6.724 1.00 69.19 374 SER A C 1
ATOM 2849 O O . SER A 1 374 ? -20.892 11.261 7.182 1.00 69.19 374 SER A O 1
ATOM 2851 N N . ASP A 1 375 ? -20.451 9.873 5.469 1.00 63.53 375 ASP A N 1
ATOM 2852 C CA . ASP A 1 375 ? -21.393 10.462 4.500 1.00 63.53 375 ASP A CA 1
ATOM 2853 C C . ASP A 1 375 ? -22.830 9.928 4.595 1.00 63.53 375 ASP A C 1
ATOM 2855 O O . ASP A 1 375 ? -23.727 10.409 3.893 1.00 63.53 375 ASP A O 1
ATOM 2859 N N . ALA A 1 376 ? -23.065 8.866 5.366 1.00 66.56 376 ALA A N 1
ATOM 2860 C CA . ALA A 1 376 ? -24.395 8.297 5.475 1.00 66.56 376 ALA A CA 1
ATOM 2861 C C . ALA A 1 376 ? -25.284 9.214 6.313 1.00 66.56 376 ALA A C 1
ATOM 2863 O O . ALA A 1 376 ? -24.898 9.703 7.376 1.00 66.56 376 ALA A O 1
ATOM 2864 N N . ALA A 1 377 ? -26.519 9.392 5.839 1.00 66.50 377 ALA A N 1
ATOM 2865 C CA . ALA A 1 377 ? -27.568 9.964 6.662 1.00 66.50 377 ALA A CA 1
ATOM 2866 C C . ALA A 1 377 ? -27.713 9.135 7.944 1.00 66.50 377 ALA A C 1
ATOM 2868 O O . ALA A 1 377 ? -27.592 7.907 7.915 1.00 66.50 377 ALA A O 1
ATOM 2869 N N . SER A 1 378 ? -28.016 9.825 9.042 1.00 64.94 378 SER A N 1
ATOM 2870 C CA . SER A 1 378 ? -28.290 9.205 10.333 1.00 64.94 378 SER A CA 1
ATOM 2871 C C . SER A 1 378 ? -29.207 7.978 10.198 1.00 64.94 378 SER A C 1
ATOM 2873 O O . SER A 1 378 ? -30.288 8.092 9.604 1.00 64.94 378 SER A O 1
ATOM 2875 N N . PRO A 1 379 ? -28.838 6.823 10.787 1.00 57.66 379 PRO A N 1
ATOM 2876 C CA . PRO A 1 379 ? -29.693 5.638 10.827 1.00 57.66 379 PRO A CA 1
ATOM 2877 C C . PRO A 1 379 ? -31.069 5.889 11.463 1.00 57.66 379 PRO A C 1
ATOM 2879 O O . PRO A 1 379 ? -32.022 5.168 11.168 1.00 57.66 379 PRO A O 1
ATOM 2882 N N . THR A 1 380 ? -31.179 6.904 12.329 1.00 61.78 380 THR A N 1
ATOM 2883 C CA . THR A 1 380 ? -32.413 7.260 13.049 1.00 61.78 380 THR A CA 1
ATOM 2884 C C . THR A 1 380 ? -33.237 8.331 12.325 1.00 61.78 380 THR A C 1
ATOM 2886 O O . THR A 1 380 ? -34.419 8.495 12.621 1.00 61.78 380 THR A O 1
ATOM 2889 N N . GLY A 1 381 ? -32.648 9.026 11.343 1.00 63.53 381 GLY A N 1
ATOM 2890 C CA . GLY A 1 381 ? -33.271 10.122 10.594 1.00 63.53 381 GLY A CA 1
ATOM 2891 C C . GLY A 1 381 ? -33.161 11.506 11.249 1.00 63.53 381 GLY A C 1
ATOM 2892 O O . GLY A 1 381 ? -33.455 12.493 10.575 1.00 63.53 381 GLY A O 1
ATOM 2893 N N . ASP A 1 382 ? -32.715 11.584 12.507 1.00 69.62 382 ASP A N 1
ATOM 2894 C CA . ASP A 1 382 ? -32.372 12.832 13.202 1.00 69.62 382 ASP A CA 1
ATOM 2895 C C . ASP A 1 382 ? -30.878 13.145 13.042 1.00 69.62 382 ASP A C 1
ATOM 2897 O O . ASP A 1 382 ? -30.074 12.218 12.985 1.00 69.62 382 ASP A O 1
ATOM 2901 N N . ASP A 1 383 ? -30.489 14.422 13.023 1.00 78.12 383 ASP A N 1
ATOM 2902 C CA . ASP A 1 383 ? -29.074 14.815 13.055 1.00 78.12 383 ASP A CA 1
ATOM 2903 C C . ASP A 1 383 ? -28.464 14.495 14.440 1.00 78.12 383 ASP A C 1
ATOM 2905 O O . ASP A 1 383 ? -29.011 14.876 15.486 1.00 78.12 383 ASP A O 1
ATOM 2909 N N . MET A 1 384 ? -27.349 13.755 14.441 1.00 80.44 384 MET A N 1
ATOM 2910 C CA . MET A 1 384 ? -26.688 13.211 15.634 1.00 80.44 384 MET A CA 1
ATOM 2911 C C . MET A 1 384 ? -25.194 13.529 15.632 1.00 80.44 384 MET A C 1
ATOM 2913 O O . MET A 1 384 ? -24.519 13.334 14.619 1.00 80.44 384 MET A O 1
ATOM 2917 N N . GLN A 1 385 ? -24.662 13.934 16.784 1.00 85.12 385 GLN A N 1
ATOM 2918 C CA . GLN A 1 385 ? -23.224 14.079 17.013 1.00 85.12 385 GLN A CA 1
ATOM 2919 C C . GLN A 1 385 ? -22.762 13.053 18.038 1.00 85.12 385 GLN A C 1
ATOM 2921 O O . GLN A 1 385 ? -23.335 12.925 19.119 1.00 85.12 385 GLN A O 1
ATOM 2926 N N . PHE A 1 386 ? -21.693 12.350 17.703 1.00 87.56 386 PHE A N 1
ATOM 2927 C CA . PHE A 1 386 ? -21.043 11.390 18.571 1.00 87.56 386 PHE A CA 1
ATOM 2928 C C . PHE A 1 386 ? -19.673 11.901 18.978 1.00 87.56 386 PHE A C 1
ATOM 2930 O O . PHE A 1 386 ? -18.936 12.446 18.154 1.00 87.56 386 PHE A O 1
ATOM 2937 N N . LYS A 1 387 ? -19.315 11.672 20.238 1.00 87.88 387 LYS A N 1
ATOM 2938 C CA . LYS A 1 387 ? -18.009 12.022 20.778 1.00 87.88 387 LYS A CA 1
ATOM 2939 C C . LYS A 1 387 ? -17.543 10.989 21.785 1.00 87.88 387 LYS A C 1
ATOM 2941 O O . LYS A 1 387 ? -18.252 10.689 22.740 1.00 87.88 387 LYS A O 1
ATOM 2946 N N . ASP A 1 388 ? -16.332 10.489 21.601 1.00 89.56 388 ASP A N 1
ATOM 2947 C CA . ASP A 1 388 ? -15.614 9.717 22.603 1.00 89.56 388 ASP A CA 1
ATOM 2948 C C . ASP A 1 388 ? -14.442 10.538 23.137 1.00 89.56 388 ASP A C 1
ATOM 2950 O O . ASP A 1 388 ? -13.494 10.840 22.413 1.00 89.56 388 ASP A O 1
ATOM 2954 N N . ASN A 1 389 ? -14.511 10.913 24.411 1.00 84.94 389 ASN A N 1
ATOM 2955 C CA . ASN A 1 389 ? -13.491 11.733 25.052 1.00 84.94 389 ASN A CA 1
ATOM 2956 C C . ASN A 1 389 ? -12.217 10.949 25.384 1.00 84.94 389 ASN A C 1
ATOM 2958 O O . ASN A 1 389 ? -11.148 11.555 25.448 1.00 84.94 389 ASN A O 1
ATOM 2962 N N . ALA A 1 390 ? -12.313 9.638 25.623 1.00 83.88 390 ALA A N 1
ATOM 2963 C CA . ALA A 1 390 ? -11.151 8.804 25.919 1.00 83.88 390 ALA A CA 1
ATOM 2964 C C . ALA A 1 390 ? -10.298 8.583 24.666 1.00 83.88 390 ALA A C 1
ATOM 2966 O O . ALA A 1 390 ? -9.073 8.661 24.727 1.00 83.88 390 ALA A O 1
ATOM 2967 N N . LEU A 1 391 ? -10.960 8.335 23.538 1.00 85.19 391 LEU A N 1
ATOM 2968 C CA . LEU A 1 391 ? -10.340 8.070 22.245 1.00 85.19 391 LEU A CA 1
ATOM 2969 C C . LEU A 1 391 ? -10.088 9.348 21.438 1.00 85.19 391 LEU A C 1
ATOM 2971 O O . LEU A 1 391 ? -9.298 9.324 20.500 1.00 85.19 391 LEU A O 1
ATOM 2975 N N . GLY A 1 392 ? -10.755 10.455 21.778 1.00 86.38 392 GLY A N 1
ATOM 2976 C CA . GLY A 1 392 ? -10.693 11.702 21.015 1.00 86.38 392 GLY A CA 1
ATOM 2977 C C . GLY A 1 392 ? -11.350 11.601 19.635 1.00 86.38 392 GLY A C 1
ATOM 2978 O O . GLY A 1 392 ? -10.947 12.314 18.722 1.00 86.38 392 GLY A O 1
ATOM 2979 N N . ILE A 1 393 ? -12.325 10.703 19.470 1.00 86.38 393 ILE A N 1
ATOM 2980 C CA . ILE A 1 393 ? -13.002 10.440 18.193 1.00 86.38 393 ILE A CA 1
ATOM 2981 C C . ILE A 1 393 ? -14.342 11.158 18.182 1.00 86.38 393 ILE A C 1
ATOM 2983 O O . ILE A 1 393 ? -15.080 11.124 19.166 1.00 86.38 393 ILE A O 1
ATOM 2987 N N . GLU A 1 394 ? -14.677 11.773 17.054 1.00 87.38 394 GLU A N 1
ATOM 2988 C CA . GLU A 1 394 ? -15.958 12.435 16.828 1.00 87.38 394 GLU A CA 1
ATOM 2989 C C . GLU A 1 394 ? -16.554 11.957 15.500 1.00 87.38 394 GLU A C 1
ATOM 2991 O O . GLU A 1 394 ? -15.827 11.680 14.545 1.00 87.38 394 GLU A O 1
ATOM 2996 N N . ALA A 1 395 ? -17.880 11.846 15.432 1.00 85.69 395 ALA A N 1
ATOM 2997 C CA . ALA A 1 395 ? -18.593 11.539 14.194 1.00 85.69 395 ALA A CA 1
ATOM 2998 C C . ALA A 1 395 ? -19.921 12.295 14.137 1.00 85.69 395 ALA A C 1
ATOM 3000 O O . ALA A 1 395 ? -20.533 12.581 15.164 1.00 85.69 395 ALA A O 1
ATOM 3001 N N . TYR A 1 396 ? -20.387 12.592 12.928 1.00 82.62 396 TYR A N 1
ATOM 3002 C CA . TYR A 1 396 ? -21.663 13.261 12.700 1.00 82.62 396 TYR A CA 1
ATOM 3003 C C . TYR A 1 396 ? -22.492 12.464 11.705 1.00 82.62 396 TYR A C 1
ATOM 3005 O O . TYR A 1 396 ? -21.985 12.103 10.646 1.00 82.62 396 TYR A O 1
ATOM 3013 N N . GLY A 1 397 ? -23.748 12.194 12.053 1.00 78.00 397 GLY A N 1
ATOM 3014 C CA . GLY A 1 397 ? -24.732 11.601 11.156 1.00 78.00 397 GLY A CA 1
ATOM 3015 C C . GLY A 1 397 ? -25.872 12.577 10.946 1.00 78.00 397 GLY A C 1
ATOM 3016 O O . GLY A 1 397 ? -26.695 12.742 11.840 1.00 78.00 397 GLY A O 1
ATOM 3017 N N . GLY A 1 398 ? -25.932 13.219 9.782 1.00 71.88 398 GLY A N 1
ATOM 3018 C CA . GLY A 1 398 ? -26.938 14.239 9.505 1.00 71.88 398 GLY A CA 1
ATOM 3019 C C . GLY A 1 398 ? -26.789 14.908 8.141 1.00 71.88 398 GLY A C 1
ATOM 3020 O O . GLY A 1 398 ? -25.800 14.709 7.439 1.00 71.88 398 GLY A O 1
ATOM 3021 N N . ASN A 1 399 ? -27.788 15.702 7.751 1.00 63.78 399 ASN A N 1
ATOM 3022 C CA . ASN A 1 399 ? -27.796 16.444 6.483 1.00 63.78 399 ASN A CA 1
ATOM 3023 C C . ASN A 1 399 ? -27.490 17.932 6.725 1.00 63.78 399 ASN A C 1
ATOM 3025 O O . ASN A 1 399 ? -28.341 18.795 6.502 1.00 63.78 399 ASN A O 1
ATOM 3029 N N . GLY A 1 400 ? -26.276 18.260 7.168 1.00 66.19 400 GLY A N 1
ATOM 3030 C CA . GLY A 1 400 ? -25.938 19.646 7.484 1.00 66.19 400 GLY A CA 1
ATOM 3031 C C . GLY A 1 400 ? -24.567 19.848 8.111 1.00 66.19 400 GLY A C 1
ATOM 3032 O O . GLY A 1 400 ? -23.726 18.955 8.138 1.00 66.19 400 GLY A O 1
ATOM 3033 N N . THR A 1 401 ? -24.330 21.072 8.581 1.00 64.25 401 THR A N 1
ATOM 3034 C CA . THR A 1 401 ? -23.243 21.359 9.523 1.00 64.25 401 THR A CA 1
ATOM 3035 C C . THR A 1 401 ? -23.718 21.030 10.934 1.00 64.25 401 THR A C 1
ATOM 3037 O O . THR A 1 401 ? -24.794 21.521 11.278 1.00 64.25 401 THR A O 1
ATOM 3040 N N . PRO A 1 402 ? -22.915 20.311 11.741 1.00 66.00 402 PRO A N 1
ATOM 3041 C CA . PRO A 1 402 ? -23.230 20.057 13.142 1.00 66.00 402 PRO A CA 1
ATOM 3042 C C . PRO A 1 402 ? -23.560 21.360 13.881 1.00 66.00 402 PRO A C 1
ATOM 3044 O O . PRO A 1 402 ? -22.815 22.343 13.757 1.00 66.00 402 PRO A O 1
ATOM 3047 N N . ASP A 1 403 ? -24.659 21.393 14.633 1.00 68.06 403 ASP A N 1
ATOM 3048 C CA . ASP A 1 403 ? -25.020 22.532 15.476 1.00 68.06 403 ASP A CA 1
ATOM 3049 C C . ASP A 1 403 ? -25.517 22.127 16.874 1.00 68.06 403 ASP A C 1
ATOM 3051 O O . ASP A 1 403 ? -25.700 20.957 17.192 1.00 68.06 403 ASP A O 1
ATOM 3055 N N . LEU A 1 404 ? -25.686 23.118 17.754 1.00 60.50 404 LEU A N 1
ATOM 3056 C CA . LEU A 1 404 ? -26.042 22.907 19.166 1.00 60.50 404 LEU A CA 1
ATOM 3057 C C . LEU A 1 404 ? -27.461 22.361 19.378 1.00 60.50 404 LEU A C 1
ATOM 3059 O O . LEU A 1 404 ? -27.863 22.130 20.514 1.00 60.50 404 LEU A O 1
ATOM 3063 N N . SER A 1 405 ? -28.248 22.242 18.313 1.00 64.69 405 SER A N 1
ATOM 3064 C CA . SER A 1 405 ? -29.575 21.659 18.362 1.00 64.69 405 SER A CA 1
ATOM 3065 C C . SER A 1 405 ? -29.577 20.183 17.999 1.00 64.69 405 SER A C 1
ATOM 3067 O O . SER A 1 405 ? -30.664 19.630 18.006 1.00 64.69 405 SER A O 1
ATOM 3069 N N . ASP A 1 406 ? -28.450 19.543 17.672 1.00 71.50 406 ASP A N 1
ATOM 3070 C CA . ASP A 1 406 ? -28.351 18.110 17.347 1.00 71.50 406 ASP A CA 1
ATOM 3071 C C . ASP A 1 406 ? -28.444 17.207 18.584 1.00 71.50 406 ASP A C 1
ATOM 3073 O O . ASP A 1 406 ? -28.302 17.671 19.711 1.00 71.50 406 ASP A O 1
ATOM 3077 N N . ARG A 1 407 ? -28.766 15.917 18.393 1.00 78.19 407 ARG A N 1
ATOM 3078 C CA . ARG A 1 407 ? -28.758 14.955 19.509 1.00 78.19 407 ARG A CA 1
ATOM 3079 C C . ARG A 1 407 ? -27.312 14.547 19.777 1.00 78.19 407 ARG A C 1
ATOM 3081 O O . ARG A 1 407 ? -26.629 14.119 18.845 1.00 78.19 407 ARG A O 1
ATOM 3088 N N . HIS A 1 408 ? -26.857 14.644 21.020 1.00 79.81 408 HIS A N 1
ATOM 3089 C CA . HIS A 1 408 ? -25.481 14.331 21.393 1.00 79.81 408 HIS A CA 1
ATOM 3090 C C . HIS A 1 408 ? -25.356 12.967 22.074 1.00 79.81 408 HIS A C 1
ATOM 3092 O O . HIS A 1 408 ? -26.093 12.646 23.003 1.00 79.81 408 HIS A O 1
ATOM 3098 N N . TYR A 1 409 ? -24.361 12.198 21.644 1.00 85.31 409 TYR A N 1
ATOM 3099 C CA . TYR A 1 409 ? -23.956 10.925 22.229 1.00 85.31 409 TYR A CA 1
ATOM 3100 C C . TYR A 1 409 ? -22.514 11.055 22.713 1.00 85.31 409 TYR A C 1
ATOM 3102 O O . TYR A 1 409 ? -21.581 11.077 21.906 1.00 85.31 409 TYR A O 1
ATOM 3110 N N . ILE A 1 410 ? -22.324 11.183 24.026 1.00 84.19 410 ILE A N 1
ATOM 3111 C CA . ILE A 1 410 ? -21.015 11.476 24.618 1.00 84.19 410 ILE A CA 1
ATOM 3112 C C . ILE A 1 410 ? -20.555 10.304 25.476 1.00 84.19 410 ILE A C 1
ATOM 3114 O O . ILE A 1 410 ? -21.198 9.938 26.458 1.00 84.19 410 ILE A O 1
ATOM 3118 N N . PHE A 1 411 ? -19.394 9.760 25.127 1.00 86.00 411 PHE A N 1
ATOM 3119 C CA . PHE A 1 411 ? -18.700 8.707 25.853 1.00 86.00 411 PHE A CA 1
ATOM 3120 C C . PHE A 1 411 ? -17.499 9.304 26.593 1.00 86.00 411 PHE A C 1
ATOM 3122 O O . PHE A 1 411 ? -16.696 10.046 26.024 1.00 86.00 411 PHE A O 1
ATOM 3129 N N . GLY A 1 412 ? -17.424 9.030 27.889 1.00 78.56 412 GLY A N 1
ATOM 3130 C CA . GLY A 1 412 ? -16.481 9.615 28.831 1.00 78.56 412 GLY A CA 1
ATOM 3131 C C . GLY A 1 412 ? -15.078 9.030 28.812 1.00 78.56 412 GLY A C 1
ATOM 3132 O O . GLY A 1 412 ? -14.688 8.276 27.930 1.00 78.56 412 GLY A O 1
ATOM 3133 N N . THR A 1 413 ? -14.319 9.389 29.837 1.00 72.94 413 THR A N 1
ATOM 3134 C CA . THR A 1 413 ? -12.993 8.887 30.172 1.00 72.94 413 THR A CA 1
ATOM 3135 C C . THR A 1 413 ? -13.060 7.980 31.406 1.00 72.94 413 THR A C 1
ATOM 3137 O O . THR A 1 413 ? -14.099 7.813 32.045 1.00 72.94 413 THR A O 1
ATOM 3140 N N . SER A 1 414 ? -11.921 7.394 31.783 1.00 66.00 414 SER A N 1
ATOM 3141 C CA . SER A 1 414 ? -11.739 6.744 33.091 1.00 66.00 414 SER A CA 1
ATOM 3142 C C . SER A 1 414 ? -11.463 7.754 34.224 1.00 66.00 414 SER A C 1
ATOM 3144 O O . SER A 1 414 ? -10.872 7.408 35.251 1.00 66.00 414 SER A O 1
ATOM 3146 N N . GLY A 1 415 ? -11.733 9.039 33.990 1.00 62.56 415 GLY A N 1
ATOM 3147 C CA . GLY A 1 415 ? -11.554 10.138 34.928 1.00 62.56 415 GLY A CA 1
ATOM 3148 C C . GLY A 1 415 ? -12.890 10.680 35.434 1.00 62.56 415 GLY A C 1
ATOM 3149 O O . GLY A 1 415 ? -13.954 10.136 35.171 1.00 62.56 415 GLY A O 1
ATOM 3150 N N . SER A 1 416 ? -12.834 11.770 36.203 1.00 62.75 416 SER A N 1
ATOM 3151 C CA . SER A 1 416 ? -14.040 12.545 36.512 1.00 62.75 416 SER A CA 1
ATOM 3152 C C . SER A 1 416 ? -14.312 13.475 35.334 1.00 62.75 416 SER A C 1
ATOM 3154 O O . SER A 1 416 ? -13.542 14.411 35.103 1.00 62.75 416 SER A O 1
ATOM 3156 N N . ASP A 1 417 ? -15.380 13.200 34.594 1.00 64.25 417 ASP A N 1
ATOM 3157 C CA . ASP A 1 417 ? -15.832 14.040 33.492 1.00 64.25 417 ASP A CA 1
ATOM 3158 C C . ASP A 1 417 ? -16.942 14.989 33.949 1.00 64.25 417 ASP A C 1
ATOM 3160 O O . ASP A 1 417 ? -17.708 14.702 34.870 1.00 64.25 417 ASP A O 1
ATOM 3164 N N . ASN A 1 418 ? -17.040 16.135 33.279 1.00 63.50 418 ASN A N 1
ATOM 3165 C CA . ASN A 1 418 ? -18.147 17.066 33.446 1.00 63.50 418 ASN A CA 1
ATOM 3166 C C . ASN A 1 418 ? -18.913 17.146 32.126 1.00 63.50 418 ASN A C 1
ATOM 3168 O O . ASN A 1 418 ? -18.444 17.782 31.181 1.00 63.50 418 ASN A O 1
ATOM 3172 N N . PHE A 1 419 ? -20.069 16.492 32.069 1.00 64.12 419 PHE A N 1
ATOM 3173 C CA . PHE A 1 419 ? -20.940 16.515 30.900 1.00 64.12 419 PHE A CA 1
ATOM 3174 C C . PHE A 1 419 ? -22.012 17.596 31.049 1.00 64.12 419 PHE A C 1
ATOM 3176 O O . PHE A 1 419 ? -22.582 17.780 32.125 1.00 64.12 419 PHE A O 1
ATOM 3183 N N . GLN A 1 420 ? -22.316 18.293 29.958 1.00 59.09 420 GLN A N 1
ATOM 3184 C CA . GLN A 1 420 ? -23.518 19.114 29.837 1.00 59.09 420 GLN A CA 1
ATOM 3185 C C . GLN A 1 420 ? -24.298 18.592 28.634 1.00 59.09 420 GLN A C 1
ATOM 3187 O O . GLN A 1 420 ? -23.768 18.597 27.528 1.00 59.09 420 GLN A O 1
ATOM 3192 N N . GLY A 1 421 ? -25.505 18.077 28.880 1.00 58.03 421 GLY A N 1
ATOM 3193 C CA . GLY A 1 421 ? -26.480 17.839 27.816 1.00 58.03 421 GLY A CA 1
ATOM 3194 C C . GLY A 1 421 ? -27.236 19.125 27.491 1.00 58.03 421 GLY A C 1
ATOM 3195 O O . GLY A 1 421 ? -27.291 20.037 28.322 1.00 58.03 421 GLY A O 1
ATOM 3196 N N . GLU A 1 422 ? -27.811 19.181 26.298 1.00 65.44 422 GLU A N 1
ATOM 3197 C CA . GLU A 1 422 ? -28.535 20.332 25.757 1.00 65.44 422 GLU A CA 1
ATOM 3198 C C . GLU A 1 422 ? -30.053 20.027 25.647 1.00 65.44 422 GLU A C 1
ATOM 3200 O O . GLU A 1 422 ? -30.609 19.261 26.436 1.00 65.44 422 GLU A O 1
ATOM 3205 N N . ASP A 1 423 ? -30.766 20.675 24.716 1.00 58.41 423 ASP A N 1
ATOM 3206 C CA . ASP A 1 423 ? -32.237 20.654 24.605 1.00 58.41 423 ASP A CA 1
ATOM 3207 C C . ASP A 1 423 ? -32.816 19.456 23.798 1.00 58.41 423 ASP A C 1
ATOM 3209 O O . ASP A 1 423 ? -34.026 19.414 23.535 1.00 58.41 423 ASP A O 1
ATOM 3213 N N . LYS A 1 424 ? -31.991 18.472 23.410 1.00 62.19 424 LYS A N 1
ATOM 3214 C CA . LYS A 1 424 ? -32.407 17.196 22.786 1.00 62.19 424 LYS A CA 1
ATOM 3215 C C . LYS A 1 424 ? -32.153 16.021 23.729 1.00 62.19 424 LYS A C 1
ATOM 3217 O O . LYS A 1 424 ? -31.423 16.187 24.688 1.00 62.19 424 LYS A O 1
ATOM 3222 N N . GLU A 1 425 ? -32.799 14.873 23.471 1.00 71.75 425 GLU A N 1
ATOM 3223 C CA . GLU A 1 425 ? -32.629 13.597 24.201 1.00 71.75 425 GLU A CA 1
ATOM 3224 C C . GLU A 1 425 ? -31.180 13.084 24.092 1.00 71.75 425 GLU A C 1
ATOM 3226 O O . GLU A 1 425 ? -30.917 12.131 23.365 1.00 71.75 425 GLU A O 1
ATOM 3231 N N . ASP A 1 426 ? -30.247 13.759 24.758 1.00 75.25 426 ASP A N 1
ATOM 3232 C CA . ASP A 1 426 ? -28.810 13.494 24.707 1.00 75.25 426 ASP A CA 1
ATOM 3233 C C . ASP A 1 426 ? -28.459 12.304 25.589 1.00 75.25 426 ASP A C 1
ATOM 3235 O O . ASP A 1 426 ? -28.997 12.172 26.689 1.00 75.25 426 ASP A O 1
ATOM 3239 N N . HIS A 1 427 ? -27.547 11.459 25.118 1.00 81.12 427 HIS A N 1
ATOM 3240 C CA . HIS A 1 427 ? -27.112 10.242 25.790 1.00 81.12 427 HIS A CA 1
ATOM 3241 C C . HIS A 1 427 ? -25.667 10.405 26.270 1.00 81.12 427 HIS A C 1
ATOM 3243 O O . HIS A 1 427 ? -24.753 10.676 25.486 1.00 81.12 427 HIS A O 1
ATOM 3249 N N . LEU A 1 428 ? -25.457 10.254 27.577 1.00 79.44 428 LEU A N 1
ATOM 3250 C CA . LEU A 1 428 ? -24.169 10.479 28.233 1.00 79.44 428 LEU A CA 1
ATOM 3251 C C . LEU A 1 428 ? -23.721 9.206 28.959 1.00 79.44 428 LEU A C 1
ATOM 3253 O O . LEU A 1 428 ? -24.480 8.671 29.766 1.00 79.44 428 LEU A O 1
ATOM 3257 N N . TYR A 1 429 ? -22.488 8.762 28.704 1.00 79.06 429 TYR A N 1
ATOM 3258 C CA . TYR A 1 429 ? -21.917 7.515 29.223 1.00 79.06 429 TYR A CA 1
ATOM 3259 C C . TYR A 1 429 ? -20.584 7.748 29.949 1.00 79.06 429 TYR A C 1
ATOM 3261 O O . TYR A 1 429 ? -19.617 8.184 29.331 1.00 79.06 429 TYR A O 1
ATOM 3269 N N . GLY A 1 430 ? -20.499 7.401 31.237 1.00 69.44 430 GLY A N 1
ATOM 3270 C CA . GLY A 1 430 ? -19.253 7.390 32.027 1.00 69.44 430 GLY A CA 1
ATOM 3271 C C . GLY A 1 430 ? -18.589 6.005 32.090 1.00 69.44 430 GLY A C 1
ATOM 3272 O O . GLY A 1 430 ? -19.293 4.991 32.093 1.00 69.44 430 GLY A O 1
ATOM 3273 N N . ILE A 1 431 ? -17.246 5.934 32.107 1.00 59.66 431 ILE A N 1
ATOM 3274 C CA . ILE A 1 431 ? -16.494 4.660 31.985 1.00 59.66 431 ILE A CA 1
ATOM 3275 C C . ILE A 1 431 ? -15.905 4.189 33.329 1.00 59.66 431 ILE A C 1
ATOM 3277 O O . ILE A 1 431 ? -15.890 2.988 33.590 1.00 59.66 431 ILE A O 1
ATOM 3281 N N . GLN A 1 432 ? -15.472 5.099 34.209 1.00 51.59 432 GLN A N 1
ATOM 3282 C CA . GLN A 1 432 ? -15.272 4.892 35.656 1.00 51.59 432 GLN A CA 1
ATOM 3283 C C . GLN A 1 432 ? -14.570 6.114 36.250 1.00 51.59 432 GLN A C 1
ATOM 3285 O O . GLN A 1 432 ? -13.442 6.421 35.895 1.00 51.59 432 GLN A O 1
ATOM 3290 N N . GLY A 1 433 ? -15.179 6.733 37.251 1.00 38.69 433 GLY A N 1
ATOM 3291 C CA . GLY A 1 433 ? -14.617 7.822 38.037 1.00 38.69 433 GLY A CA 1
ATOM 3292 C C . GLY A 1 433 ? -15.669 8.267 39.043 1.00 38.69 433 GLY A C 1
ATOM 3293 O O . GLY A 1 433 ? -16.837 7.914 38.912 1.00 38.69 433 GLY A O 1
ATOM 3294 N N . ASN A 1 434 ? -15.292 9.020 40.078 1.00 37.88 434 ASN A N 1
ATOM 3295 C CA . ASN A 1 434 ? -16.282 9.747 40.878 1.00 37.88 434 ASN A CA 1
ATOM 3296 C C . ASN A 1 434 ? -16.803 10.892 39.988 1.00 37.88 434 ASN A C 1
ATOM 3298 O O . ASN A 1 434 ? -16.341 12.031 40.065 1.00 37.88 434 ASN A O 1
ATOM 3302 N N . GLU A 1 435 ? -17.651 10.540 39.032 1.00 45.75 435 GLU A N 1
ATOM 3303 C CA . GLU A 1 435 ? -18.404 11.466 38.204 1.00 45.75 435 GLU A CA 1
ATOM 3304 C C . GLU A 1 435 ? -19.337 12.220 39.153 1.00 45.75 435 GLU A C 1
ATOM 3306 O O . GLU A 1 435 ? -20.007 11.607 39.992 1.00 45.75 435 GLU A O 1
ATOM 3311 N N . ASP A 1 436 ? -19.375 13.551 39.072 1.00 42.66 436 ASP A N 1
ATOM 3312 C CA . ASP A 1 436 ? -20.326 14.351 39.853 1.00 42.66 436 ASP A CA 1
ATOM 3313 C C . ASP A 1 436 ? -21.713 14.282 39.178 1.00 42.66 436 ASP A C 1
ATOM 3315 O O . ASP A 1 436 ? -22.293 15.269 38.737 1.00 42.66 436 ASP A O 1
ATOM 3319 N N . LEU A 1 437 ? -22.218 13.050 39.070 1.00 47.31 437 LEU A N 1
ATOM 3320 C CA . LEU A 1 437 ? -23.550 12.638 38.634 1.00 47.31 437 LEU A CA 1
ATOM 3321 C C . LEU A 1 437 ? -24.232 11.907 39.806 1.00 47.31 437 LEU A C 1
ATOM 3323 O O . LEU A 1 437 ? -24.595 10.751 39.687 1.00 47.31 437 LEU A O 1
ATOM 3327 N N . GLN A 1 438 ? -24.294 12.517 40.996 1.00 32.34 438 GLN A N 1
ATOM 3328 C CA . GLN A 1 438 ? -24.946 11.999 42.226 1.00 32.34 438 GLN A CA 1
ATOM 3329 C C . GLN A 1 438 ? -24.979 10.450 42.478 1.00 32.34 438 GLN A C 1
ATOM 3331 O O . GLN A 1 438 ? -25.903 9.972 43.130 1.00 32.34 438 GLN A O 1
ATOM 3336 N N . ASN A 1 439 ? -23.900 9.717 42.135 1.00 26.81 439 ASN A N 1
ATOM 3337 C CA . ASN A 1 439 ? -23.428 8.400 42.643 1.00 26.81 439 ASN A CA 1
ATOM 3338 C C . ASN A 1 439 ? -24.224 7.093 42.312 1.00 26.81 439 ASN A C 1
ATOM 3340 O O . ASN A 1 439 ? -25.433 7.062 42.510 1.00 26.81 439 ASN A O 1
ATOM 3344 N N . PRO A 1 440 ? -23.555 5.913 42.195 1.00 38.62 440 PRO A N 1
ATOM 3345 C CA . PRO A 1 440 ? -22.776 5.378 41.063 1.00 38.62 440 PRO A CA 1
ATOM 3346 C C . PRO A 1 440 ? -23.370 4.063 40.465 1.00 38.62 440 PRO A C 1
ATOM 3348 O O . PRO A 1 440 ? -24.264 3.465 41.060 1.00 38.62 440 PRO A O 1
ATOM 3351 N N . ILE A 1 441 ? -22.767 3.582 39.358 1.00 31.12 441 ILE A N 1
ATOM 3352 C CA . ILE A 1 441 ? -23.064 2.432 38.448 1.00 31.12 441 ILE A CA 1
ATOM 3353 C C . ILE A 1 441 ? -23.469 3.000 37.084 1.00 31.12 441 ILE A C 1
ATOM 3355 O O . ILE A 1 441 ? -24.467 3.705 37.046 1.00 31.12 441 ILE A O 1
ATOM 3359 N N . ILE A 1 442 ? -22.683 2.703 36.029 1.00 38.78 442 ILE A N 1
ATOM 3360 C CA . ILE A 1 442 ? -22.884 3.034 34.594 1.00 38.78 442 ILE A CA 1
ATOM 3361 C C . ILE A 1 442 ? -24.127 3.909 34.384 1.00 38.78 442 ILE A C 1
ATOM 3363 O O . ILE A 1 442 ? -25.239 3.399 34.228 1.00 38.78 442 ILE A O 1
ATOM 3367 N N . VAL A 1 443 ? -23.953 5.226 34.503 1.00 39.16 443 VAL A N 1
ATOM 3368 C CA . VAL A 1 443 ? -25.081 6.157 34.486 1.00 39.16 443 VAL A CA 1
ATOM 3369 C C . VAL A 1 443 ? -25.434 6.437 33.031 1.00 39.16 443 VAL A C 1
ATOM 3371 O O . VAL A 1 443 ? -24.776 7.228 32.371 1.00 39.16 443 VAL A O 1
ATOM 3374 N N . ASP A 1 444 ? -26.461 5.746 32.544 1.00 46.31 444 ASP A N 1
ATOM 3375 C CA . ASP A 1 444 ? -27.142 6.001 31.274 1.00 46.31 444 ASP A CA 1
ATOM 3376 C C . ASP A 1 444 ? -28.087 7.199 31.489 1.00 46.31 444 ASP A C 1
ATOM 3378 O O . ASP A 1 444 ? -29.193 7.053 32.019 1.00 46.31 444 ASP A O 1
ATOM 3382 N N . CYS A 1 445 ? -27.612 8.414 31.213 1.00 44.72 445 CYS A N 1
ATOM 3383 C CA . CYS A 1 445 ? -28.413 9.630 31.363 1.00 44.72 445 CYS A CA 1
ATOM 3384 C C . CYS A 1 445 ? -28.938 10.071 29.995 1.00 44.72 445 CYS A C 1
ATOM 3386 O O . CYS A 1 445 ? -28.176 10.627 29.210 1.00 44.72 445 CYS A O 1
ATOM 3388 N N . VAL A 1 446 ? -30.240 9.872 29.755 1.00 41.84 446 VAL A N 1
ATOM 3389 C CA . VAL A 1 446 ? -30.974 10.499 28.644 1.00 41.84 446 VAL A CA 1
ATOM 3390 C C . VAL A 1 446 ? -31.559 11.819 29.141 1.00 41.84 446 VAL A C 1
ATOM 3392 O O . VAL A 1 446 ? -32.519 11.824 29.917 1.00 41.84 446 VAL A O 1
ATOM 3395 N N . LEU A 1 447 ? -30.979 12.953 28.751 1.00 39.81 447 LEU A N 1
ATOM 3396 C CA . LEU A 1 447 ? -31.501 14.267 29.133 1.00 39.81 447 LEU A CA 1
ATOM 3397 C C . LEU A 1 447 ? -32.529 14.721 28.100 1.00 39.81 447 LEU A C 1
ATOM 3399 O O . LEU A 1 447 ? -32.169 15.194 27.044 1.00 39.81 447 LEU A O 1
ATOM 3403 N N . GLY A 1 448 ? -33.824 14.594 28.391 1.00 29.19 448 GLY A N 1
ATOM 3404 C CA . GLY A 1 448 ? -34.883 15.098 27.513 1.00 29.19 448 GLY A CA 1
ATOM 3405 C C . GLY A 1 448 ? -36.142 15.472 28.292 1.00 29.19 448 GLY A C 1
ATOM 3406 O O . GLY A 1 448 ? -36.810 14.611 28.851 1.00 29.19 448 GLY A O 1
ATOM 3407 N N . GLY A 1 449 ? -36.482 16.765 28.329 1.00 28.31 449 GLY A N 1
ATOM 3408 C CA . GLY A 1 449 ? -37.817 17.263 28.696 1.00 28.31 449 GLY A CA 1
ATOM 3409 C C . GLY A 1 449 ? -38.309 17.026 30.140 1.00 28.31 449 GLY A C 1
ATOM 3410 O O . GLY A 1 449 ? -38.912 16.012 30.465 1.00 28.31 449 GLY A O 1
ATOM 3411 N N . ILE A 1 450 ? -38.203 18.063 30.983 1.00 26.02 450 ILE A N 1
ATOM 3412 C CA . ILE A 1 450 ? -38.951 18.285 32.248 1.00 26.02 450 ILE A CA 1
ATOM 3413 C C . ILE A 1 450 ? -39.034 17.097 33.230 1.00 26.02 450 ILE A C 1
ATOM 3415 O O . ILE A 1 450 ? -40.042 16.910 33.920 1.00 26.02 450 ILE A O 1
ATOM 3419 N N . SER A 1 451 ? -37.972 16.318 33.384 1.00 25.88 451 SER A N 1
ATOM 3420 C CA . SER A 1 451 ? -37.781 15.523 34.598 1.00 25.88 451 SER A CA 1
ATOM 3421 C C . SER A 1 451 ? -36.303 15.488 34.953 1.00 25.88 451 SER A C 1
ATOM 3423 O O . SER A 1 451 ? -35.499 15.068 34.130 1.00 25.88 451 SER A O 1
ATOM 3425 N N . PRO A 1 452 ? -35.915 15.966 36.146 1.00 28.56 452 PRO A N 1
ATOM 3426 C CA . PRO A 1 452 ? -34.547 15.816 36.603 1.00 28.56 452 PRO A CA 1
ATOM 3427 C C . PRO A 1 452 ? -34.264 14.330 36.804 1.00 28.56 452 PRO A C 1
ATOM 3429 O O . PRO A 1 452 ? -35.107 13.616 37.356 1.00 28.56 452 PRO A O 1
ATOM 3432 N N . CYS A 1 453 ? -33.072 13.890 36.411 1.00 29.41 453 CYS A N 1
ATOM 3433 C CA . CYS A 1 453 ? -32.473 12.679 36.951 1.00 29.41 453 CYS A CA 1
ATOM 3434 C C . CYS A 1 453 ? -32.368 12.872 38.471 1.00 29.41 453 CYS A C 1
ATOM 3436 O O . CYS A 1 453 ? -31.465 13.541 38.969 1.00 29.41 453 CYS A O 1
ATOM 3438 N N . PHE A 1 454 ? -33.376 12.396 39.200 1.00 24.88 454 PHE A N 1
ATOM 3439 C CA . PHE A 1 454 ? -33.412 12.423 40.655 1.00 24.88 454 PHE A CA 1
ATOM 3440 C C . PHE A 1 454 ? -32.898 11.094 41.204 1.00 24.88 454 PHE A C 1
ATOM 3442 O O . PHE A 1 454 ? -33.388 10.020 40.840 1.00 24.88 454 PHE A O 1
ATOM 3449 N N . HIS A 1 455 ? -31.993 11.202 42.171 1.00 27.47 455 HIS A N 1
ATOM 3450 C CA . HIS A 1 455 ? -32.003 10.342 43.347 1.00 27.47 455 HIS A CA 1
ATOM 3451 C C . HIS A 1 455 ? -32.654 11.085 44.513 1.00 27.47 455 HIS A C 1
ATOM 3453 O O . HIS A 1 455 ? -32.320 12.274 44.730 1.00 27.47 455 HIS A O 1
#

Sequence (455 aa):
MSSENQIIRDMGVLSDISYSSYDGEFIQNHFQNNIPLTANEDGSFSLSTPYTVIDYIDTPVTNMQALLLQKTGTDDYVIAFRGTQEFADKLVDATIGLANFNPQFSAAHDFVQDMMAAHDISADHLTLTGHSLGGILTQSVGAVMGIKGYAFNPYGTERLLTGWPNYSTSLASALLNVGLYKILDGLGLSSSYAAFAEENILNISYNDFGTLNGDPLSNLATALTSDHIGGYLAIFGENEGLSAHSMAVLNAALQQYHEILAHFTPETSFADLSTAYVYGGDDGFNRVNAIFDELGVADVAPGSLSFNFLFNSNSSELQSAGPAGMYALRELLPFTISGADYSHLNQNGELDADNYSANYLEDRAAFLYQVMHSDAASPTGDDMQFKDNALGIEAYGGNGTPDLSDRHYIFGTSGSDNFQGEDKEDHLYGIQGNEDLQNPIIVDCVLGGISPCFH